Protein 1Q0U (pdb70)

Sequence (403 aa):
TQFTRFPFQPFIIEAIKTLRFYKPTEIQERIIPGALRGESVGQSQTGTGKTHAYLLPIEKIKPERAEVQAVITAPTRELATQIYHETLKITKFCPKDRIVARCLIGGTDKQKALEKLNVQPHIVIGTPGRINDFIREQALDVHTAHILVVDEADLLDGFITDVDQIAARPKDLQLVFSATIPEKLKPFLKKYENPTFVHVLAETQFTRFPFQPFIIEAIKTLRFYKPTEIQERIIPGALRGESVGQSQTGTGKTHAYLLPIEKIKPERAEVQAVITAPTRELATQIYHETLKITKFCPKDRIVARCLIGGTDKQKALEKLNVQPHIVIGTPGRINDFIREQALDVHTAHILVVDEADLLDGFITDVDQIAARPKDLQLVFSATIPEKLKPFLKKYENPTFVHV

Structure (mmCIF, N/CA/C/O backbone):
data_1Q0U
#
_entry.id   1Q0U
#
_cell.length_a   113.463
_cell.length_b   113.463
_cell.length_c   65.338
_cell.angle_alpha   90.00
_cell.angle_beta   90.00
_cell.angle_gamma   120.00
#
_symmetry.space_group_name_H-M   'P 64'
#
loop_
_entity.id
_entity.type
_entity.pdbx_description
1 polymer BstDEAD
2 water water
#
loop_
_atom_site.group_PDB
_atom_site.id
_atom_site.type_symbol
_atom_site.label_atom_id
_atom_site.label_alt_id
_atom_site.label_comp_id
_atom_site.label_asym_id
_atom_site.label_entity_id
_atom_site.label_seq_id
_atom_site.pdbx_PDB_ins_code
_atom_site.Cartn_x
_atom_site.Cartn_y
_atom_site.Cartn_z
_atom_site.occupancy
_atom_site.B_iso_or_equiv
_atom_site.auth_seq_id
_atom_site.auth_comp_id
_atom_site.auth_asym_id
_atom_site.auth_atom_id
_atom_site.pdbx_PDB_model_num
ATOM 1 N N . THR A 1 4 ? 80.639 -42.266 17.163 1.00 35.27 4 THR A N 1
ATOM 2 C CA . THR A 1 4 ? 80.813 -41.574 18.446 1.00 42.31 4 THR A CA 1
ATOM 3 C C . THR A 1 4 ? 81.149 -42.473 19.626 1.00 43.79 4 THR A C 1
ATOM 4 O O . THR A 1 4 ? 80.503 -43.492 19.796 1.00 56.53 4 THR A O 1
ATOM 8 N N . GLN A 1 5 ? 82.120 -42.090 20.470 1.00 37.42 5 GLN A N 1
ATOM 9 C CA . GLN A 1 5 ? 82.476 -42.897 21.638 1.00 39.94 5 GLN A CA 1
ATOM 10 C C . GLN A 1 5 ? 81.751 -42.512 22.940 1.00 39.10 5 GLN A C 1
ATOM 11 O O . GLN A 1 5 ? 81.903 -43.140 23.995 1.00 30.43 5 GLN A O 1
ATOM 17 N N . PHE A 1 6 ? 80.918 -41.475 22.867 1.00 31.81 6 PHE A N 1
ATOM 18 C CA . PHE A 1 6 ? 80.192 -41.072 24.054 1.00 24.39 6 PHE A CA 1
ATOM 19 C C . PHE A 1 6 ? 79.232 -42.127 24.523 1.00 26.98 6 PHE A C 1
ATOM 20 O O . PHE A 1 6 ? 78.611 -41.971 25.577 1.00 24.70 6 PHE A O 1
ATOM 28 N N . THR A 1 7 ? 79.125 -43.196 23.723 1.00 25.11 7 THR A N 1
ATOM 29 C CA . THR A 1 7 ? 78.267 -44.322 24.066 1.00 27.82 7 THR A CA 1
ATOM 30 C C . THR A 1 7 ? 78.752 -45.007 25.347 1.00 39.55 7 THR A C 1
ATOM 31 O O . THR A 1 7 ? 78.077 -45.818 26.007 1.00 32.77 7 THR A O 1
ATOM 35 N N . ARG A 1 8 ? 79.954 -44.611 25.736 1.00 35.14 8 ARG A N 1
ATOM 36 C CA . ARG A 1 8 ? 80.509 -45.149 26.945 1.00 36.24 8 ARG A CA 1
ATOM 37 C C . ARG A 1 8 ? 79.702 -44.647 28.124 1.00 41.33 8 ARG A C 1
ATOM 38 O O . ARG A 1 8 ? 79.723 -45.223 29.207 1.00 31.03 8 ARG A O 1
ATOM 46 N N . PHE A 1 9 ? 79.002 -43.542 27.899 1.00 29.44 9 PHE A N 1
ATOM 47 C CA . PHE A 1 9 ? 78.163 -42.968 28.921 1.00 18.93 9 PHE A CA 1
ATOM 48 C C . PHE A 1 9 ? 76.737 -43.362 28.607 1.00 21.54 9 PHE A C 1
ATOM 49 O O . PHE A 1 9 ? 76.338 -43.470 27.449 1.00 24.97 9 PHE A O 1
ATOM 57 N N . PRO A 1 10 ? 75.977 -43.630 29.636 1.00 20.49 10 PRO A N 1
ATOM 58 C CA . PRO A 1 10 ? 74.628 -44.077 29.445 1.00 20.82 10 PRO A CA 1
ATOM 59 C C . PRO A 1 10 ? 73.693 -42.925 29.267 1.00 31.33 10 PRO A C 1
ATOM 60 O O . PRO A 1 10 ? 72.831 -42.690 30.129 1.00 27.82 10 PRO A O 1
ATOM 64 N N . PHE A 1 11 ? 73.874 -42.233 28.151 1.00 21.98 11 PHE A N 1
ATOM 65 C CA . PHE A 1 11 ? 73.029 -41.096 27.845 1.00 24.02 11 PHE A CA 1
ATOM 66 C C . PHE A 1 11 ? 71.807 -41.511 27.035 1.00 26.09 11 PHE A C 1
ATOM 67 O O . PHE A 1 11 ? 71.884 -42.496 26.312 1.00 23.90 11 PHE A O 1
ATOM 75 N N . GLN A 1 12 ? 70.728 -40.714 27.115 1.00 19.49 12 GLN A N 1
ATOM 76 C CA . GLN A 1 12 ? 69.512 -40.910 26.323 1.00 19.71 12 GLN A CA 1
ATOM 77 C C . GLN A 1 12 ? 69.853 -40.669 24.889 1.00 20.72 12 GLN A C 1
ATOM 78 O O . GLN A 1 12 ? 70.799 -39.931 24.567 1.00 20.29 12 GLN A O 1
ATOM 84 N N . PRO A 1 13 ? 69.083 -41.327 24.030 1.00 21.78 13 PRO A N 1
ATOM 85 C CA . PRO A 1 13 ? 69.332 -41.234 22.626 1.00 22.66 13 PRO A CA 1
ATOM 86 C C . PRO A 1 13 ? 69.391 -39.810 22.101 1.00 22.44 13 PRO A C 1
ATOM 87 O O . PRO A 1 13 ? 70.239 -39.468 21.276 1.00 18.08 13 PRO A O 1
ATOM 91 N N . PHE A 1 14 ? 68.485 -38.976 22.561 1.00 11.07 14 PHE A N 1
ATOM 92 C CA . PHE A 1 14 ? 68.531 -37.633 22.029 1.00 13.90 14 PHE A CA 1
ATOM 93 C C . PHE A 1 14 ? 69.838 -36.925 22.306 1.00 17.31 14 PHE A C 1
ATOM 94 O O . PHE A 1 14 ? 70.316 -36.101 21.522 1.00 14.93 14 PHE A O 1
ATOM 102 N N . ILE A 1 15 ? 70.437 -37.258 23.429 1.00 16.07 15 ILE A N 1
ATOM 103 C CA . ILE A 1 15 ? 71.687 -36.650 23.823 1.00 11.12 15 ILE A CA 1
ATOM 104 C C . ILE A 1 15 ? 72.795 -37.185 22.949 1.00 20.38 15 ILE A C 1
ATOM 105 O O . ILE A 1 15 ? 73.694 -36.463 22.552 1.00 16.70 15 ILE A O 1
ATOM 110 N N . ILE A 1 16 ? 72.725 -38.465 22.645 1.00 13.99 16 ILE A N 1
ATOM 111 C CA . ILE A 1 16 ? 73.726 -39.042 21.792 1.00 14.29 16 ILE A CA 1
ATOM 112 C C . ILE A 1 16 ? 73.677 -38.357 20.441 1.00 15.78 16 ILE A C 1
ATOM 113 O O . ILE A 1 16 ? 74.697 -38.042 19.806 1.00 16.80 16 ILE A O 1
ATOM 118 N N . GLU A 1 17 ? 72.465 -38.096 19.991 1.00 17.86 17 GLU A N 1
ATOM 119 C CA . GLU A 1 17 ? 72.287 -37.423 18.719 1.00 17.24 17 GLU A CA 1
ATOM 120 C C . GLU A 1 17 ? 72.827 -35.981 18.692 1.00 17.52 17 GLU A C 1
ATOM 121 O O . GLU A 1 17 ? 73.400 -35.522 17.700 1.00 16.82 17 GLU A O 1
ATOM 127 N N . ALA A 1 18 ? 72.637 -35.264 19.802 1.00 12.78 18 ALA A N 1
ATOM 128 C CA . ALA A 1 18 ? 73.117 -33.895 19.974 1.00 11.81 18 ALA A CA 1
ATOM 129 C C . ALA A 1 18 ? 74.634 -33.946 19.893 1.00 18.99 18 ALA A C 1
ATOM 130 O O . ALA A 1 18 ? 75.287 -33.154 19.212 1.00 16.76 18 ALA A O 1
ATOM 132 N N . ILE A 1 19 ? 75.196 -34.919 20.594 1.00 14.42 19 ILE A N 1
ATOM 133 C CA . ILE A 1 19 ? 76.650 -35.115 20.625 1.00 14.19 19 ILE A CA 1
ATOM 134 C C . ILE A 1 19 ? 77.212 -35.326 19.230 1.00 17.09 19 ILE A C 1
ATOM 135 O O . ILE A 1 19 ? 78.206 -34.705 18.809 1.00 16.99 19 ILE A O 1
ATOM 140 N N . LYS A 1 20 ? 76.559 -36.220 18.498 1.00 16.68 20 LYS A N 1
ATOM 141 C CA . LYS A 1 20 ? 77.032 -36.443 17.141 1.00 12.52 20 LYS A CA 1
ATOM 142 C C . LYS A 1 20 ? 76.951 -35.138 16.374 1.00 24.01 20 LYS A C 1
ATOM 143 O O . LYS A 1 20 ? 77.846 -34.772 15.618 1.00 19.04 20 LYS A O 1
ATOM 149 N N . THR A 1 21 ? 75.846 -34.419 16.563 1.00 15.64 21 THR A N 1
ATOM 150 C CA . THR A 1 21 ? 75.700 -33.175 15.840 1.00 16.75 21 THR A CA 1
ATOM 151 C C . THR A 1 21 ? 76.733 -32.125 16.236 1.00 23.23 21 THR A C 1
ATOM 152 O O . THR A 1 21 ? 77.094 -31.268 15.418 1.00 13.73 21 THR A O 1
ATOM 156 N N . LEU A 1 22 ? 77.215 -32.212 17.472 1.00 15.87 22 LEU A N 1
ATOM 157 C CA . LEU A 1 22 ? 78.244 -31.286 17.913 1.00 17.50 22 LEU A CA 1
ATOM 158 C C . LEU A 1 22 ? 79.568 -31.683 17.288 1.00 17.66 22 LEU A C 1
ATOM 159 O O . LEU A 1 22 ? 80.585 -31.025 17.473 1.00 17.83 22 LEU A O 1
ATOM 164 N N . ARG A 1 23 ? 79.548 -32.783 16.580 1.00 19.98 23 ARG A N 1
ATOM 165 C CA . ARG A 1 23 ? 80.763 -33.291 15.893 1.00 21.13 23 ARG A CA 1
ATOM 166 C C . ARG A 1 23 ? 81.765 -33.818 16.890 1.00 20.69 23 ARG A C 1
ATOM 167 O O . ARG A 1 23 ? 82.959 -33.748 16.647 1.00 23.10 23 ARG A O 1
ATOM 175 N N . PHE A 1 24 ? 81.253 -34.330 18.003 1.00 16.30 24 PHE A N 1
ATOM 176 C CA . PHE A 1 24 ? 82.082 -34.885 19.067 1.00 20.42 24 PHE A CA 1
ATOM 177 C C . PHE A 1 24 ? 82.242 -36.389 18.883 1.00 23.32 24 PHE A C 1
ATOM 178 O O . PHE A 1 24 ? 81.301 -37.130 19.050 1.00 23.09 24 PHE A O 1
ATOM 186 N N . TYR A 1 25 ? 83.433 -36.851 18.564 1.00 25.19 25 TYR A N 1
ATOM 187 C CA . TYR A 1 25 ? 83.668 -38.281 18.368 1.00 22.06 25 TYR A CA 1
ATOM 188 C C . TYR A 1 25 ? 84.168 -39.007 19.629 1.00 27.75 25 TYR A C 1
ATOM 189 O O . TYR A 1 25 ? 83.724 -40.092 19.999 1.00 29.61 25 TYR A O 1
ATOM 198 N N . LYS A 1 26 ? 85.167 -38.433 20.278 1.00 29.65 26 LYS A N 1
ATOM 199 C CA . LYS A 1 26 ? 85.758 -39.056 21.446 1.00 30.66 26 LYS A CA 1
ATOM 200 C C . LYS A 1 26 ? 85.811 -38.073 22.581 1.00 31.32 26 LYS A C 1
ATOM 201 O O . LYS A 1 26 ? 86.316 -36.945 22.395 1.00 30.67 26 LYS A O 1
ATOM 207 N N . PRO A 1 27 ? 85.307 -38.514 23.742 1.00 21.14 27 PRO A N 1
ATOM 208 C CA . PRO A 1 27 ? 85.273 -37.702 24.940 1.00 23.21 27 PRO A CA 1
ATOM 209 C C . PRO A 1 27 ? 86.635 -37.163 25.364 1.00 35.89 27 PRO A C 1
ATOM 210 O O . PRO A 1 27 ? 87.661 -37.868 25.349 1.00 37.75 27 PRO A O 1
ATOM 214 N N . THR A 1 28 ? 86.675 -35.900 25.754 1.00 23.05 28 THR A N 1
ATOM 215 C CA . THR A 1 28 ? 87.962 -35.409 26.168 1.00 17.95 28 THR A CA 1
ATOM 216 C C . THR A 1 28 ? 88.263 -35.845 27.603 1.00 18.42 28 THR A C 1
ATOM 217 O O . THR A 1 28 ? 87.425 -36.430 28.320 1.00 21.54 28 THR A O 1
ATOM 221 N N . GLU A 1 29 ? 89.498 -35.555 28.028 1.00 26.23 29 GLU A N 1
ATOM 222 C CA . GLU A 1 29 ? 89.952 -35.915 29.373 1.00 20.94 29 GLU A CA 1
ATOM 223 C C . GLU A 1 29 ? 89.022 -35.377 30.428 1.00 27.59 29 GLU A C 1
ATOM 224 O O . GLU A 1 29 ? 88.558 -36.149 31.259 1.00 33.82 29 GLU A O 1
ATOM 230 N N . ILE A 1 30 ? 88.768 -34.047 30.409 1.00 25.78 30 ILE A N 1
ATOM 231 C CA . ILE A 1 30 ? 87.882 -33.445 31.388 1.00 24.74 30 ILE A CA 1
ATOM 232 C C . ILE A 1 30 ? 86.552 -34.167 31.305 1.00 22.95 30 ILE A C 1
ATOM 233 O O . ILE A 1 30 ? 85.946 -34.505 32.308 1.00 17.26 30 ILE A O 1
ATOM 238 N N . GLN A 1 31 ? 86.098 -34.431 30.077 1.00 26.76 31 GLN A N 1
ATOM 239 C CA . GLN A 1 31 ? 84.842 -35.128 29.965 1.00 20.92 31 GLN A CA 1
ATOM 240 C C . GLN A 1 31 ? 84.897 -36.490 30.639 1.00 30.42 31 GLN A C 1
ATOM 241 O O . GLN A 1 31 ? 84.095 -36.791 31.543 1.00 22.82 31 GLN A O 1
ATOM 247 N N . GLU A 1 32 ? 85.855 -37.289 30.171 1.00 30.26 32 GLU A N 1
ATOM 248 C CA . GLU A 1 32 ? 86.070 -38.646 30.664 1.00 34.82 32 GLU A CA 1
ATOM 249 C C . GLU A 1 32 ? 86.084 -38.768 32.175 1.00 31.22 32 GLU A C 1
ATOM 250 O O . GLU A 1 32 ? 85.559 -39.708 32.767 1.00 33.57 32 GLU A O 1
ATOM 256 N N . ARG A 1 33 ? 86.677 -37.795 32.817 1.00 22.19 33 ARG A N 1
ATOM 257 C CA . ARG A 1 33 ? 86.771 -37.859 34.240 1.00 22.70 33 ARG A CA 1
ATOM 258 C C . ARG A 1 33 ? 85.653 -37.235 34.984 1.00 33.71 33 ARG A C 1
ATOM 259 O O . ARG A 1 33 ? 85.565 -37.442 36.194 1.00 29.54 33 ARG A O 1
ATOM 267 N N . ILE A 1 34 ? 84.821 -36.466 34.296 1.00 26.21 34 ILE A N 1
ATOM 268 C CA . ILE A 1 34 ? 83.748 -35.814 35.020 1.00 21.11 34 ILE A CA 1
ATOM 269 C C . ILE A 1 34 ? 82.372 -36.437 34.858 1.00 14.55 34 ILE A C 1
ATOM 270 O O . ILE A 1 34 ? 81.570 -36.461 35.798 1.00 19.09 34 ILE A O 1
ATOM 275 N N . ILE A 1 35 ? 82.092 -36.882 33.666 1.00 21.24 35 ILE A N 1
ATOM 276 C CA . ILE A 1 35 ? 80.779 -37.391 33.333 1.00 22.42 35 ILE A CA 1
ATOM 277 C C . ILE A 1 35 ? 80.199 -38.499 34.209 1.00 36.14 35 ILE A C 1
ATOM 278 O O . ILE A 1 35 ? 79.072 -38.414 34.726 1.00 36.15 35 ILE A O 1
ATOM 283 N N . PRO A 1 36 ? 80.958 -39.571 34.376 1.00 31.61 36 PRO A N 1
ATOM 284 C CA . PRO A 1 36 ? 80.471 -40.673 35.191 1.00 30.91 36 PRO A CA 1
ATOM 285 C C . PRO A 1 36 ? 80.152 -40.248 36.622 1.00 32.01 36 PRO A C 1
ATOM 286 O O . PRO A 1 36 ? 79.115 -40.583 37.225 1.00 30.46 36 PRO A O 1
ATOM 290 N N . GLY A 1 37 ? 81.056 -39.455 37.157 1.00 23.83 37 GLY A N 1
ATOM 291 C CA . GLY A 1 37 ? 80.876 -38.966 38.487 1.00 23.90 37 GLY A CA 1
ATOM 292 C C . GLY A 1 37 ? 79.659 -38.103 38.556 1.00 24.71 37 GLY A C 1
ATOM 293 O O . GLY A 1 37 ? 78.837 -38.277 39.444 1.00 23.86 37 GLY A O 1
ATOM 294 N N . ALA A 1 38 ? 79.567 -37.150 37.623 1.00 23.76 38 ALA A N 1
ATOM 295 C CA . ALA A 1 38 ? 78.430 -36.235 37.618 1.00 21.96 38 ALA A CA 1
ATOM 296 C C . ALA A 1 38 ? 77.113 -37.000 37.592 1.00 17.17 38 ALA A C 1
ATOM 297 O O . ALA A 1 38 ? 76.163 -36.675 38.313 1.00 21.12 38 ALA A O 1
ATOM 299 N N . LEU A 1 39 ? 77.074 -38.031 36.725 1.00 26.21 39 LEU A N 1
ATOM 300 C CA . LEU A 1 39 ? 75.890 -38.874 36.586 1.00 25.23 39 LEU A CA 1
ATOM 301 C C . LEU A 1 39 ? 75.504 -39.560 37.899 1.00 31.93 39 LEU A C 1
ATOM 302 O O . LEU A 1 39 ? 74.329 -39.764 38.177 1.00 36.35 39 LEU A O 1
ATOM 307 N N . ARG A 1 40 ? 76.507 -39.893 38.714 1.00 36.19 40 ARG A N 1
ATOM 308 C CA . ARG A 1 40 ? 76.322 -40.510 40.018 1.00 35.02 40 ARG A CA 1
ATOM 309 C C . ARG A 1 40 ? 75.831 -39.498 41.025 1.00 42.00 40 ARG A C 1
ATOM 310 O O . ARG A 1 40 ? 75.429 -39.877 42.117 1.00 51.58 40 ARG A O 1
ATOM 318 N N . GLY A 1 41 ? 75.908 -38.204 40.711 1.00 27.69 41 GLY A N 1
ATOM 319 C CA . GLY A 1 41 ? 75.451 -37.201 41.677 1.00 21.61 41 GLY A CA 1
ATOM 320 C C . GLY A 1 41 ? 76.554 -36.659 42.608 1.00 23.62 41 GLY A C 1
ATOM 321 O O . GLY A 1 41 ? 76.285 -35.966 43.603 1.00 34.55 41 GLY A O 1
ATOM 322 N N . GLU A 1 42 ? 77.809 -36.928 42.271 1.00 27.28 42 GLU A N 1
ATOM 323 C CA . GLU A 1 42 ? 78.880 -36.419 43.111 1.00 27.22 42 GLU A CA 1
ATOM 324 C C . GLU A 1 42 ? 79.173 -34.976 42.853 1.00 28.59 42 GLU A C 1
ATOM 325 O O . GLU A 1 42 ? 79.108 -34.533 41.704 1.00 29.55 42 GLU A O 1
ATOM 331 N N . SER A 1 43 ? 79.545 -34.295 43.940 1.00 26.68 43 SER A N 1
ATOM 332 C CA . SER A 1 43 ? 79.973 -32.913 43.909 1.00 28.65 43 SER A CA 1
ATOM 333 C C . SER A 1 43 ? 81.398 -33.051 43.465 1.00 35.49 43 SER A C 1
ATOM 334 O O . SER A 1 43 ? 82.077 -34.004 43.873 1.00 24.61 43 SER A O 1
ATOM 345 N N . VAL A 1 45 ? 85.142 -30.959 41.755 1.00 25.49 45 VAL A N 1
ATOM 346 C CA . VAL A 1 45 ? 85.883 -29.747 41.467 1.00 25.43 45 VAL A CA 1
ATOM 347 C C . VAL A 1 45 ? 86.809 -30.098 40.362 1.00 31.43 45 VAL A C 1
ATOM 348 O O . VAL A 1 45 ? 87.681 -30.943 40.569 1.00 36.97 45 VAL A O 1
ATOM 352 N N . GLY A 1 46 ? 86.609 -29.485 39.195 1.00 27.37 46 GLY A N 1
ATOM 353 C CA . GLY A 1 46 ? 87.453 -29.816 38.078 1.00 18.85 46 GLY A CA 1
ATOM 354 C C . GLY A 1 46 ? 88.414 -28.700 37.730 1.00 30.27 46 GLY A C 1
ATOM 355 O O . GLY A 1 46 ? 87.994 -27.583 37.453 1.00 25.70 46 GLY A O 1
ATOM 356 N N . GLN A 1 47 ? 89.712 -28.989 37.716 1.00 25.60 47 GLN A N 1
ATOM 357 C CA . GLN A 1 47 ? 90.658 -27.954 37.347 1.00 25.10 47 GLN A CA 1
ATOM 358 C C . GLN A 1 47 ? 90.940 -28.101 35.887 1.00 32.82 47 GLN A C 1
ATOM 359 O O . GLN A 1 47 ? 91.498 -29.113 35.468 1.00 31.80 47 GLN A O 1
ATOM 365 N N . SER A 1 48 ? 90.516 -27.102 35.124 1.00 36.16 48 SER A N 1
ATOM 366 C CA . SER A 1 48 ? 90.670 -27.159 33.677 1.00 37.30 48 SER A CA 1
ATOM 367 C C . SER A 1 48 ? 90.639 -25.804 33.005 1.00 41.83 48 SER A C 1
ATOM 368 O O . SER A 1 48 ? 90.046 -24.843 33.507 1.00 40.42 48 SER A O 1
ATOM 371 N N . GLN A 1 49 ? 91.237 -25.750 31.828 1.00 45.70 49 GLN A N 1
ATOM 372 C CA . GLN A 1 49 ? 91.196 -24.525 31.066 1.00 51.30 49 GLN A CA 1
ATOM 373 C C . GLN A 1 49 ? 89.773 -24.370 30.541 1.00 44.07 49 GLN A C 1
ATOM 374 O O . GLN A 1 49 ? 89.093 -25.384 30.351 1.00 36.13 49 GLN A O 1
ATOM 380 N N . THR A 1 50 ? 89.347 -23.129 30.293 1.00 34.80 50 THR A N 1
ATOM 381 C CA . THR A 1 50 ? 88.026 -22.855 29.753 1.00 35.61 50 THR A CA 1
ATOM 382 C C . THR A 1 50 ? 87.848 -23.621 28.433 1.00 50.94 50 THR A C 1
ATOM 383 O O . THR A 1 50 ? 88.848 -24.002 27.806 1.00 54.77 50 THR A O 1
ATOM 387 N N . GLY A 1 51 ? 86.605 -23.859 27.974 1.00 33.20 51 GLY A N 1
ATOM 388 C CA . GLY A 1 51 ? 86.482 -24.587 26.713 1.00 32.49 51 GLY A CA 1
ATOM 389 C C . GLY A 1 51 ? 85.190 -25.356 26.620 1.00 33.49 51 GLY A C 1
ATOM 390 O O . GLY A 1 51 ? 84.692 -25.914 27.599 1.00 40.03 51 GLY A O 1
ATOM 391 N N . THR A 1 52 ? 84.640 -25.417 25.433 1.00 22.39 52 THR A N 1
ATOM 392 C CA . THR A 1 52 ? 83.371 -26.118 25.296 1.00 24.71 52 THR A CA 1
ATOM 393 C C . THR A 1 52 ? 83.461 -27.584 25.693 1.00 29.48 52 THR A C 1
ATOM 394 O O . THR A 1 52 ? 82.471 -28.220 26.053 1.00 29.73 52 THR A O 1
ATOM 398 N N . GLY A 1 53 ? 84.664 -28.142 25.588 1.00 31.87 53 GLY A N 1
ATOM 399 C CA . GLY A 1 53 ? 84.865 -29.536 25.984 1.00 28.90 53 GLY A CA 1
ATOM 400 C C . GLY A 1 53 ? 84.544 -29.623 27.477 1.00 30.17 53 GLY A C 1
ATOM 401 O O . GLY A 1 53 ? 83.821 -30.503 27.946 1.00 28.83 53 GLY A O 1
ATOM 402 N N . LYS A 1 54 ? 85.078 -28.659 28.224 1.00 21.46 54 LYS A N 1
ATOM 403 C CA . LYS A 1 54 ? 84.801 -28.637 29.634 1.00 16.45 54 LYS A CA 1
ATOM 404 C C . LYS A 1 54 ? 83.319 -28.292 29.888 1.00 26.77 54 LYS A C 1
ATOM 405 O O . LYS A 1 54 ? 82.640 -28.840 30.782 1.00 20.31 54 LYS A O 1
ATOM 411 N N . THR A 1 55 ? 82.787 -27.363 29.072 1.00 19.48 55 THR A N 1
ATOM 412 C CA . THR A 1 55 ? 81.398 -26.966 29.243 1.00 12.46 55 THR A CA 1
ATOM 413 C C . THR A 1 55 ? 80.504 -28.194 29.165 1.00 14.43 55 THR A C 1
ATOM 414 O O . THR A 1 55 ? 79.615 -28.428 29.973 1.00 15.29 55 THR A O 1
ATOM 418 N N . HIS A 1 56 ? 80.792 -28.990 28.160 1.00 17.53 56 HIS A N 1
ATOM 419 C CA . HIS A 1 56 ? 80.050 -30.209 27.926 1.00 23.96 56 HIS A CA 1
ATOM 420 C C . HIS A 1 56 ? 80.209 -31.256 29.011 1.00 18.45 56 HIS A C 1
ATOM 421 O O . HIS A 1 56 ? 79.366 -32.144 29.176 1.00 17.28 56 HIS A O 1
ATOM 428 N N . ALA A 1 57 ? 81.313 -31.148 29.735 1.00 15.74 57 ALA A N 1
ATOM 429 C CA . ALA A 1 57 ? 81.569 -32.098 30.817 1.00 18.11 57 ALA A CA 1
ATOM 430 C C . ALA A 1 57 ? 80.466 -31.931 31.837 1.00 30.06 57 ALA A C 1
ATOM 431 O O . ALA A 1 57 ? 80.049 -32.890 32.505 1.00 28.11 57 ALA A O 1
ATOM 433 N N . TYR A 1 58 ? 79.975 -30.703 31.947 1.00 16.24 58 TYR A N 1
ATOM 434 C CA . TYR A 1 58 ? 78.900 -30.573 32.872 1.00 17.88 58 TYR A CA 1
ATOM 435 C C . TYR A 1 58 ? 77.551 -30.543 32.205 1.00 19.00 58 TYR A C 1
ATOM 436 O O . TYR A 1 58 ? 76.603 -31.076 32.768 1.00 18.31 58 TYR A O 1
ATOM 445 N N . LEU A 1 59 ? 77.432 -29.918 31.017 1.00 10.92 59 LEU A N 1
ATOM 446 C CA . LEU A 1 59 ? 76.104 -29.874 30.429 1.00 11.20 59 LEU A CA 1
ATOM 447 C C . LEU A 1 59 ? 75.476 -31.205 30.072 1.00 15.93 59 LEU A C 1
ATOM 448 O O . LEU A 1 59 ? 74.263 -31.413 30.241 1.00 14.82 59 LEU A O 1
ATOM 453 N N . LEU A 1 60 ? 76.289 -32.104 29.516 1.00 15.00 60 LEU A N 1
ATOM 454 C CA . LEU A 1 60 ? 75.774 -33.381 29.059 1.00 12.02 60 LEU A CA 1
ATOM 455 C C . LEU A 1 60 ? 75.132 -34.221 30.141 1.00 24.64 60 LEU A C 1
ATOM 456 O O . LEU A 1 60 ? 74.017 -34.746 29.945 1.00 18.87 60 LEU A O 1
ATOM 461 N N . PRO A 1 61 ? 75.854 -34.363 31.264 1.00 24.18 61 PRO A N 1
ATOM 462 C CA . PRO A 1 61 ? 75.303 -35.123 32.364 1.00 18.98 61 PRO A CA 1
ATOM 463 C C . PRO A 1 61 ? 74.149 -34.357 32.964 1.00 25.88 61 PRO A C 1
ATOM 464 O O . PRO A 1 61 ? 73.207 -34.965 33.460 1.00 25.21 61 PRO A O 1
ATOM 468 N N . ILE A 1 62 ? 74.186 -33.020 32.923 1.00 21.98 62 ILE A N 1
ATOM 469 C CA . ILE A 1 62 ? 73.071 -32.277 33.513 1.00 22.31 62 ILE A CA 1
ATOM 470 C C . ILE A 1 62 ? 71.813 -32.499 32.671 1.00 29.26 62 ILE A C 1
ATOM 471 O O . ILE A 1 62 ? 70.702 -32.660 33.181 1.00 23.24 62 ILE A O 1
ATOM 484 N N . GLU A 1 64 ? 71.100 -35.061 30.921 1.00 17.18 64 GLU A N 1
ATOM 485 C CA . GLU A 1 64 ? 70.702 -36.452 31.161 1.00 19.22 64 GLU A CA 1
ATOM 486 C C . GLU A 1 64 ? 69.778 -36.593 32.352 1.00 25.31 64 GLU A C 1
ATOM 487 O O . GLU A 1 64 ? 68.953 -37.480 32.404 1.00 33.44 64 GLU A O 1
ATOM 493 N N . LYS A 1 65 ? 69.893 -35.713 33.316 1.00 24.02 65 LYS A N 1
ATOM 494 C CA . LYS A 1 65 ? 69.092 -35.841 34.507 1.00 28.33 65 LYS A CA 1
ATOM 495 C C . LYS A 1 65 ? 67.877 -34.938 34.616 1.00 34.46 65 LYS A C 1
ATOM 496 O O . LYS A 1 65 ? 67.080 -35.034 35.555 1.00 38.22 65 LYS A O 1
ATOM 502 N N . ILE A 1 66 ? 67.702 -34.022 33.696 1.00 23.99 66 ILE A N 1
ATOM 503 C CA . ILE A 1 66 ? 66.549 -33.163 33.856 1.00 19.64 66 ILE A CA 1
ATOM 504 C C . ILE A 1 66 ? 65.324 -34.041 33.794 1.00 27.00 66 ILE A C 1
ATOM 505 O O . ILE A 1 66 ? 65.377 -35.099 33.179 1.00 27.63 66 ILE A O 1
ATOM 510 N N . LYS A 1 67 ? 64.236 -33.590 34.402 1.00 22.19 67 LYS A N 1
ATOM 511 C CA . LYS A 1 67 ? 62.978 -34.310 34.380 1.00 22.02 67 LYS A CA 1
ATOM 512 C C . LYS A 1 67 ? 62.060 -33.381 33.681 1.00 27.04 67 LYS A C 1
ATOM 513 O O . LYS A 1 67 ? 61.512 -32.476 34.274 1.00 26.23 67 LYS A O 1
ATOM 519 N N . PRO A 1 68 ? 61.968 -33.559 32.371 1.00 23.59 68 PRO A N 1
ATOM 520 C CA . PRO A 1 68 ? 61.210 -32.648 31.579 1.00 23.61 68 PRO A CA 1
ATOM 521 C C . PRO A 1 68 ? 59.794 -32.363 32.038 1.00 28.48 68 PRO A C 1
ATOM 522 O O . PRO A 1 68 ? 59.345 -31.229 31.825 1.00 34.13 68 PRO A O 1
ATOM 526 N N . GLU A 1 69 ? 59.130 -33.376 32.618 1.00 28.57 69 GLU A N 1
ATOM 527 C CA . GLU A 1 69 ? 57.744 -33.281 33.092 1.00 34.67 69 GLU A CA 1
ATOM 528 C C . GLU A 1 69 ? 57.539 -32.140 34.060 1.00 43.76 69 GLU A C 1
ATOM 529 O O . GLU A 1 69 ? 56.568 -31.377 33.991 1.00 40.28 69 GLU A O 1
ATOM 535 N N . ARG A 1 70 ? 58.493 -32.081 34.982 1.00 37.98 70 ARG A N 1
ATOM 536 C CA . ARG A 1 70 ? 58.537 -31.102 36.053 1.00 29.79 70 ARG A CA 1
ATOM 537 C C . ARG A 1 70 ? 59.055 -29.752 35.602 1.00 31.47 70 ARG A C 1
ATOM 538 O O . ARG A 1 70 ? 60.254 -29.575 35.317 1.00 26.35 70 ARG A O 1
ATOM 546 N N . ALA A 1 71 ? 58.140 -28.805 35.570 1.00 30.52 71 ALA A N 1
ATOM 547 C CA . ALA A 1 71 ? 58.445 -27.440 35.169 1.00 40.16 71 ALA A CA 1
ATOM 548 C C . ALA A 1 71 ? 58.947 -26.593 36.338 1.00 34.17 71 ALA A C 1
ATOM 549 O O . ALA A 1 71 ? 58.323 -25.642 36.828 1.00 35.29 71 ALA A O 1
ATOM 551 N N . GLU A 1 72 ? 60.130 -26.973 36.766 1.00 26.33 72 GLU A N 1
ATOM 552 C CA . GLU A 1 72 ? 60.800 -26.315 37.868 1.00 25.51 72 GLU A CA 1
ATOM 553 C C . GLU A 1 72 ? 62.276 -26.234 37.573 1.00 18.68 72 GLU A C 1
ATOM 554 O O . GLU A 1 72 ? 62.759 -27.045 36.821 1.00 16.52 72 GLU A O 1
ATOM 560 N N . VAL A 1 73 ? 62.997 -25.310 38.193 1.00 17.43 73 VAL A N 1
ATOM 561 C CA . VAL A 1 73 ? 64.426 -25.218 37.966 1.00 15.29 73 VAL A CA 1
ATOM 562 C C . VAL A 1 73 ? 65.076 -26.425 38.518 1.00 18.33 73 VAL A C 1
ATOM 563 O O . VAL A 1 73 ? 64.902 -26.742 39.671 1.00 23.49 73 VAL A O 1
ATOM 567 N N . GLN A 1 74 ? 65.852 -27.116 37.707 1.00 13.59 74 GLN A N 1
ATOM 568 C CA . GLN A 1 74 ? 66.493 -28.307 38.209 1.00 11.16 74 GLN A CA 1
ATOM 569 C C . GLN A 1 74 ? 68.003 -28.165 38.249 1.00 18.60 74 GLN A C 1
ATOM 570 O O . GLN A 1 74 ? 68.663 -28.945 38.911 1.00 22.40 74 GLN A O 1
ATOM 576 N N . ALA A 1 75 ? 68.509 -27.189 37.485 1.00 15.24 75 ALA A N 1
ATOM 577 C CA . ALA A 1 75 ? 69.922 -26.868 37.372 1.00 21.77 75 ALA A CA 1
ATOM 578 C C . ALA A 1 75 ? 70.168 -25.348 37.225 1.00 25.40 75 ALA A C 1
ATOM 579 O O . ALA A 1 75 ? 69.489 -24.648 36.460 1.00 14.18 75 ALA A O 1
ATOM 581 N N . VAL A 1 76 ? 71.176 -24.855 37.990 1.00 21.31 76 VAL A N 1
ATOM 582 C CA . VAL A 1 76 ? 71.578 -23.453 38.025 1.00 16.21 76 VAL A CA 1
ATOM 583 C C . VAL A 1 76 ? 73.034 -23.434 37.698 1.00 21.54 76 VAL A C 1
ATOM 584 O O . VAL A 1 76 ? 73.806 -24.171 38.320 1.00 15.30 76 VAL A O 1
ATOM 588 N N . ILE A 1 77 ? 73.365 -22.665 36.665 1.00 14.07 77 ILE A N 1
ATOM 589 C CA . ILE A 1 77 ? 74.731 -22.589 36.182 1.00 12.53 77 ILE A CA 1
ATOM 590 C C . ILE A 1 77 ? 75.165 -21.138 36.219 1.00 18.20 77 ILE A C 1
ATOM 591 O O . ILE A 1 77 ? 74.483 -20.243 35.690 1.00 16.70 77 ILE A O 1
ATOM 596 N N . THR A 1 78 ? 76.292 -20.907 36.856 1.00 16.95 78 THR A N 1
ATOM 597 C CA . THR A 1 78 ? 76.807 -19.557 36.986 1.00 13.28 78 THR A CA 1
ATOM 598 C C . THR A 1 78 ? 78.177 -19.386 36.364 1.00 15.07 78 THR A C 1
ATOM 599 O O . THR A 1 78 ? 79.045 -20.266 36.420 1.00 17.79 78 THR A O 1
ATOM 603 N N . ALA A 1 79 ? 78.380 -18.200 35.835 1.00 15.18 79 ALA A N 1
ATOM 604 C CA . ALA A 1 79 ? 79.638 -17.833 35.204 1.00 17.73 79 ALA A CA 1
ATOM 605 C C . ALA A 1 79 ? 79.904 -16.380 35.524 1.00 16.56 79 ALA A C 1
ATOM 606 O O . ALA A 1 79 ? 78.941 -15.664 35.802 1.00 23.22 79 ALA A O 1
ATOM 608 N N . PRO A 1 80 ? 81.173 -15.921 35.502 1.00 23.40 80 PRO A N 1
ATOM 609 C CA . PRO A 1 80 ? 81.501 -14.554 35.922 1.00 21.55 80 PRO A CA 1
ATOM 610 C C . PRO A 1 80 ? 81.129 -13.387 35.019 1.00 18.93 80 PRO A C 1
ATOM 611 O O . PRO A 1 80 ? 80.991 -12.249 35.474 1.00 18.84 80 PRO A O 1
ATOM 615 N N . THR A 1 81 ? 81.006 -13.667 33.724 1.00 21.86 81 THR A N 1
ATOM 616 C CA . THR A 1 81 ? 80.680 -12.616 32.784 1.00 22.33 81 THR A CA 1
ATOM 617 C C . THR A 1 81 ? 79.513 -12.997 31.917 1.00 22.49 81 THR A C 1
ATOM 618 O O . THR A 1 81 ? 79.185 -14.174 31.757 1.00 20.97 81 THR A O 1
ATOM 622 N N . ARG A 1 82 ? 78.929 -11.964 31.338 1.00 20.83 82 ARG A N 1
ATOM 623 C CA . ARG A 1 82 ? 77.801 -12.132 30.447 1.00 24.23 82 ARG A CA 1
ATOM 624 C C . ARG A 1 82 ? 78.198 -12.989 29.262 1.00 21.10 82 ARG A C 1
ATOM 625 O O . ARG A 1 82 ? 77.483 -13.883 28.828 1.00 19.64 82 ARG A O 1
ATOM 633 N N . GLU A 1 83 ? 79.370 -12.694 28.737 1.00 16.48 83 GLU A N 1
ATOM 634 C CA . GLU A 1 83 ? 79.838 -13.413 27.589 1.00 17.09 83 GLU A CA 1
ATOM 635 C C . GLU A 1 83 ? 80.029 -14.908 27.862 1.00 20.40 83 GLU A C 1
ATOM 636 O O . GLU A 1 83 ? 79.663 -15.766 27.026 1.00 16.64 83 GLU A O 1
ATOM 642 N N . LEU A 1 84 ? 80.604 -15.226 29.042 1.00 15.00 84 LEU A N 1
ATOM 643 C CA . LEU A 1 84 ? 80.818 -16.640 29.384 1.00 14.61 84 LEU A CA 1
ATOM 644 C C . LEU A 1 84 ? 79.497 -17.378 29.555 1.00 16.28 84 LEU A C 1
ATOM 645 O O . LEU A 1 84 ? 79.308 -18.538 29.166 1.00 15.80 84 LEU A O 1
ATOM 650 N N . ALA A 1 85 ? 78.566 -16.661 30.130 1.00 13.01 85 ALA A N 1
ATOM 651 C CA . ALA A 1 85 ? 77.258 -17.213 30.345 1.00 13.64 85 ALA A CA 1
ATOM 652 C C . ALA A 1 85 ? 76.566 -17.437 29.016 1.00 15.09 85 ALA A C 1
ATOM 653 O O . ALA A 1 85 ? 75.879 -18.428 28.818 1.00 16.08 85 ALA A O 1
ATOM 655 N N . THR A 1 86 ? 76.737 -16.508 28.098 1.00 17.72 86 THR A N 1
ATOM 656 C CA . THR A 1 86 ? 76.072 -16.612 26.819 1.00 11.15 86 THR A CA 1
ATOM 657 C C . THR A 1 86 ? 76.569 -17.798 26.099 1.00 14.22 86 THR A C 1
ATOM 658 O O . THR A 1 86 ? 75.820 -18.504 25.422 1.00 15.16 86 THR A O 1
ATOM 662 N N . GLN A 1 87 ? 77.848 -18.016 26.230 1.00 11.58 87 GLN A N 1
ATOM 663 C CA . GLN A 1 87 ? 78.367 -19.177 25.497 1.00 17.54 87 GLN A CA 1
ATOM 664 C C . GLN A 1 87 ? 77.867 -20.519 26.041 1.00 16.34 87 GLN A C 1
ATOM 665 O O . GLN A 1 87 ? 77.533 -21.466 25.322 1.00 10.51 87 GLN A O 1
ATOM 671 N N . ILE A 1 88 ? 77.732 -20.597 27.343 1.00 10.40 88 ILE A N 1
ATOM 672 C CA . ILE A 1 88 ? 77.198 -21.830 27.874 1.00 11.26 88 ILE A CA 1
ATOM 673 C C . ILE A 1 88 ? 75.772 -22.036 27.388 1.00 16.02 88 ILE A C 1
ATOM 674 O O . ILE A 1 88 ? 75.318 -23.137 27.119 1.00 19.06 88 ILE A O 1
ATOM 679 N N . TYR A 1 89 ? 75.025 -20.933 27.280 1.00 10.26 89 TYR A N 1
ATOM 680 C CA . TYR A 1 89 ? 73.633 -21.014 26.831 1.00 7.47 89 TYR A CA 1
ATOM 681 C C . TYR A 1 89 ? 73.624 -21.496 25.391 1.00 9.17 89 TYR A C 1
ATOM 682 O O . TYR A 1 89 ? 72.805 -22.299 25.015 1.00 12.69 89 TYR A O 1
ATOM 691 N N . HIS A 1 90 ? 74.579 -21.040 24.610 1.00 10.69 90 HIS A N 1
ATOM 692 C CA . HIS A 1 90 ? 74.647 -21.516 23.208 1.00 13.31 90 HIS A CA 1
ATOM 693 C C . HIS A 1 90 ? 74.835 -23.034 23.184 1.00 16.01 90 HIS A C 1
ATOM 694 O O . HIS A 1 90 ? 74.149 -23.766 22.497 1.00 13.25 90 HIS A O 1
ATOM 701 N N . GLU A 1 91 ? 75.781 -23.513 23.969 1.00 16.42 91 GLU A N 1
ATOM 702 C CA . GLU A 1 91 ? 76.052 -24.936 24.027 1.00 15.24 91 GLU A CA 1
ATOM 703 C C . GLU A 1 91 ? 74.812 -25.696 24.480 1.00 16.12 91 GLU A C 1
ATOM 704 O O . GLU A 1 91 ? 74.490 -26.758 23.944 1.00 17.08 91 GLU A O 1
ATOM 710 N N . THR A 1 92 ? 74.087 -25.147 25.460 1.00 10.06 92 THR A N 1
ATOM 711 C CA . THR A 1 92 ? 72.865 -25.809 25.938 1.00 11.04 92 THR A CA 1
ATOM 712 C C . THR A 1 92 ? 71.784 -25.979 24.857 1.00 9.74 92 THR A C 1
ATOM 713 O O . THR A 1 92 ? 71.132 -27.017 24.692 1.00 13.31 92 THR A O 1
ATOM 717 N N . LEU A 1 93 ? 71.574 -24.933 24.069 1.00 7.85 93 LEU A N 1
ATOM 718 C CA . LEU A 1 93 ? 70.578 -24.978 23.035 1.00 9.83 93 LEU A CA 1
ATOM 719 C C . LEU A 1 93 ? 70.855 -26.000 21.968 1.00 11.15 93 LEU A C 1
ATOM 720 O O . LEU A 1 93 ? 69.941 -26.571 21.392 1.00 11.59 93 LEU A O 1
ATOM 725 N N . LYS A 1 94 ? 72.125 -26.250 21.686 1.00 15.33 94 LYS A N 1
ATOM 726 C CA . LYS A 1 94 ? 72.509 -27.265 20.701 1.00 12.27 94 LYS A CA 1
ATOM 727 C C . LYS A 1 94 ? 72.195 -28.656 21.239 1.00 13.70 94 LYS A C 1
ATOM 728 O O . LYS A 1 94 ? 72.116 -29.622 20.491 1.00 13.92 94 LYS A O 1
ATOM 734 N N . ILE A 1 95 ? 72.012 -28.776 22.537 1.00 10.88 95 ILE A N 1
ATOM 735 C CA . ILE A 1 95 ? 71.614 -30.055 23.054 1.00 9.90 95 ILE A CA 1
ATOM 736 C C . ILE A 1 95 ? 70.067 -30.087 23.114 1.00 14.97 95 ILE A C 1
ATOM 737 O O . ILE A 1 95 ? 69.381 -30.971 22.589 1.00 17.95 95 ILE A O 1
ATOM 742 N N . THR A 1 96 ? 69.462 -29.068 23.734 1.00 11.19 96 THR A N 1
ATOM 743 C CA . THR A 1 96 ? 67.997 -29.045 23.853 1.00 11.42 96 THR A CA 1
ATOM 744 C C . THR A 1 96 ? 67.215 -29.101 22.558 1.00 9.70 96 THR A C 1
ATOM 745 O O . THR A 1 96 ? 66.066 -29.518 22.556 1.00 15.18 96 THR A O 1
ATOM 749 N N . LYS A 1 97 ? 67.778 -28.632 21.460 1.00 12.67 97 LYS A N 1
ATOM 750 C CA . LYS A 1 97 ? 67.029 -28.655 20.208 1.00 13.35 97 LYS A CA 1
ATOM 751 C C . LYS A 1 97 ? 66.700 -30.064 19.810 1.00 18.46 97 LYS A C 1
ATOM 752 O O . LYS A 1 97 ? 65.845 -30.263 18.941 1.00 13.01 97 LYS A O 1
ATOM 758 N N . PHE A 1 98 ? 67.415 -31.022 20.429 1.00 13.11 98 PHE A N 1
ATOM 759 C CA . PHE A 1 98 ? 67.236 -32.432 20.134 1.00 12.89 98 PHE A CA 1
ATOM 760 C C . PHE A 1 98 ? 66.226 -33.111 21.059 1.00 20.54 98 PHE A C 1
ATOM 761 O O . PHE A 1 98 ? 65.905 -34.283 20.851 1.00 15.83 98 PHE A O 1
ATOM 769 N N . CYS A 1 99 ? 65.718 -32.421 22.073 1.00 15.56 99 CYS A N 1
ATOM 770 C CA . CYS A 1 99 ? 64.748 -33.094 22.946 1.00 18.87 99 CYS A CA 1
ATOM 771 C C . CYS A 1 99 ? 63.529 -33.560 22.185 1.00 17.10 99 CYS A C 1
ATOM 772 O O . CYS A 1 99 ? 63.072 -32.908 21.277 1.00 13.37 99 CYS A O 1
ATOM 775 N N . PRO A 1 100 ? 62.973 -34.685 22.585 1.00 16.31 100 PRO A N 1
ATOM 776 C CA . PRO A 1 100 ? 61.761 -35.140 21.951 1.00 13.36 100 PRO A CA 1
ATOM 777 C C . PRO A 1 100 ? 60.739 -34.057 22.236 1.00 22.47 100 PRO A C 1
ATOM 778 O O . PRO A 1 100 ? 60.763 -33.414 23.308 1.00 17.87 100 PRO A O 1
ATOM 782 N N . LYS A 1 101 ? 59.858 -33.850 21.260 1.00 20.58 101 LYS A N 1
ATOM 783 C CA . LYS A 1 101 ? 58.829 -32.827 21.362 1.00 21.00 101 LYS A CA 1
ATOM 784 C C . LYS A 1 101 ? 58.006 -32.806 22.646 1.00 25.51 101 LYS A C 1
ATOM 785 O O . LYS A 1 101 ? 57.658 -31.733 23.081 1.00 20.88 101 LYS A O 1
ATOM 791 N N . ASP A 1 102 ? 57.658 -33.957 23.240 1.00 15.85 102 ASP A N 1
ATOM 792 C CA . ASP A 1 102 ? 56.845 -33.917 24.466 1.00 15.39 102 ASP A CA 1
ATOM 793 C C . ASP A 1 102 ? 57.722 -33.927 25.669 1.00 18.86 102 ASP A C 1
ATOM 794 O O . ASP A 1 102 ? 57.256 -34.146 26.786 1.00 21.70 102 ASP A O 1
ATOM 799 N N . ARG A 1 103 ? 59.016 -33.758 25.453 1.00 14.77 103 ARG A N 1
ATOM 800 C CA . ARG A 1 103 ? 59.905 -33.784 26.611 1.00 16.03 103 ARG A CA 1
ATOM 801 C C . ARG A 1 103 ? 60.947 -32.671 26.495 1.00 16.96 103 ARG A C 1
ATOM 802 O O . ARG A 1 103 ? 62.127 -32.901 26.737 1.00 20.28 103 ARG A O 1
ATOM 818 N N . ILE A 1 105 ? 63.233 -29.457 27.133 1.00 21.46 105 ILE A N 1
ATOM 819 C CA . ILE A 1 105 ? 63.969 -28.901 28.251 1.00 12.34 105 ILE A CA 1
ATOM 820 C C . ILE A 1 105 ? 64.087 -27.438 27.924 1.00 13.42 105 ILE A C 1
ATOM 821 O O . ILE A 1 105 ? 64.442 -27.068 26.814 1.00 20.02 105 ILE A O 1
ATOM 826 N N . VAL A 1 106 ? 63.756 -26.605 28.877 1.00 12.09 106 VAL A N 1
ATOM 827 C CA . VAL A 1 106 ? 63.803 -25.201 28.601 1.00 12.36 106 VAL A CA 1
ATOM 828 C C . VAL A 1 106 ? 64.951 -24.590 29.367 1.00 17.84 106 VAL A C 1
ATOM 829 O O . VAL A 1 106 ? 65.109 -24.869 30.550 1.00 15.13 106 VAL A O 1
ATOM 833 N N . ALA A 1 107 ? 65.711 -23.738 28.697 1.00 15.20 107 ALA A N 1
ATOM 834 C CA . ALA A 1 107 ? 66.816 -23.045 29.333 1.00 14.39 107 ALA A CA 1
ATOM 835 C C . ALA A 1 107 ? 66.710 -21.527 29.104 1.00 24.47 107 ALA A C 1
ATOM 836 O O . ALA A 1 107 ? 66.362 -21.032 28.018 1.00 16.81 107 ALA A O 1
ATOM 838 N N . ARG A 1 108 ? 67.062 -20.760 30.146 1.00 17.16 108 ARG A N 1
ATOM 839 C CA . ARG A 1 108 ? 67.080 -19.312 30.040 1.00 15.91 108 ARG A CA 1
ATOM 840 C C . ARG A 1 108 ? 68.428 -18.805 30.535 1.00 15.28 108 ARG A C 1
ATOM 841 O O . ARG A 1 108 ? 69.022 -19.394 31.435 1.00 15.45 108 ARG A O 1
ATOM 849 N N . CYS A 1 109 ? 68.902 -17.737 29.905 1.00 21.49 109 CYS A N 1
ATOM 850 C CA . CYS A 1 109 ? 70.179 -17.101 30.225 1.00 15.80 109 CYS A CA 1
ATOM 851 C C . CYS A 1 109 ? 69.921 -15.718 30.800 1.00 19.43 109 CYS A C 1
ATOM 852 O O . CYS A 1 109 ? 69.406 -14.859 30.082 1.00 19.23 109 CYS A O 1
ATOM 855 N N . LEU A 1 110 ? 70.240 -15.518 32.095 1.00 15.68 110 LEU A N 1
ATOM 856 C CA . LEU A 1 110 ? 70.010 -14.236 32.783 1.00 16.80 110 LEU A CA 1
ATOM 857 C C . LEU A 1 110 ? 71.331 -13.500 32.978 1.00 17.23 110 LEU A C 1
ATOM 858 O O . LEU A 1 110 ? 72.155 -13.889 33.812 1.00 18.99 110 LEU A O 1
ATOM 863 N N . ILE A 1 111 ? 71.520 -12.451 32.198 1.00 16.71 111 ILE A N 1
ATOM 864 C CA . ILE A 1 111 ? 72.789 -11.741 32.286 1.00 17.28 111 ILE A CA 1
ATOM 865 C C . ILE A 1 111 ? 72.593 -10.244 32.387 1.00 17.11 111 ILE A C 1
ATOM 866 O O . ILE A 1 111 ? 73.546 -9.487 32.567 1.00 18.07 111 ILE A O 1
ATOM 871 N N . GLY A 1 112 ? 71.360 -9.782 32.265 1.00 17.93 112 GLY A N 1
ATOM 872 C CA . GLY A 1 112 ? 71.143 -8.347 32.363 1.00 24.23 112 GLY A CA 1
ATOM 873 C C . GLY A 1 112 ? 71.847 -7.504 31.291 1.00 33.21 112 GLY A C 1
ATOM 874 O O . GLY A 1 112 ? 71.938 -7.850 30.091 1.00 22.40 112 GLY A O 1
ATOM 875 N N . GLY A 1 113 ? 72.335 -6.338 31.694 1.00 17.66 113 GLY A N 1
ATOM 876 C CA . GLY A 1 113 ? 72.959 -5.529 30.654 1.00 18.83 113 GLY A CA 1
ATOM 877 C C . GLY A 1 113 ? 72.486 -4.118 30.856 1.00 32.06 113 GLY A C 1
ATOM 878 O O . GLY A 1 113 ? 72.459 -3.673 31.983 1.00 28.69 113 GLY A O 1
ATOM 879 N N . THR A 1 114 ? 72.092 -3.405 29.819 1.00 37.40 114 THR A N 1
ATOM 880 C CA . THR A 1 114 ? 71.623 -2.056 30.082 1.00 37.01 114 THR A CA 1
ATOM 881 C C . THR A 1 114 ? 70.300 -2.114 30.800 1.00 37.94 114 THR A C 1
ATOM 882 O O . THR A 1 114 ? 69.749 -3.198 31.000 1.00 30.38 114 THR A O 1
ATOM 886 N N . ASP A 1 115 ? 69.783 -0.968 31.232 1.00 35.86 115 ASP A N 1
ATOM 887 C CA . ASP A 1 115 ? 68.510 -1.064 31.921 1.00 29.12 115 ASP A CA 1
ATOM 888 C C . ASP A 1 115 ? 67.455 -1.438 30.898 1.00 21.99 115 ASP A C 1
ATOM 889 O O . ASP A 1 115 ? 66.522 -2.154 31.189 1.00 32.45 115 ASP A O 1
ATOM 894 N N . LYS A 1 116 ? 67.589 -0.958 29.686 1.00 20.96 116 LYS A N 1
ATOM 895 C CA . LYS A 1 116 ? 66.568 -1.341 28.723 1.00 26.07 116 LYS A CA 1
ATOM 896 C C . LYS A 1 116 ? 66.649 -2.843 28.444 1.00 37.82 116 LYS A C 1
ATOM 897 O O . LYS A 1 116 ? 65.681 -3.544 28.162 1.00 40.98 116 LYS A O 1
ATOM 903 N N . GLN A 1 117 ? 67.844 -3.366 28.553 1.00 27.73 117 GLN A N 1
ATOM 904 C CA . GLN A 1 117 ? 67.993 -4.766 28.289 1.00 27.51 117 GLN A CA 1
ATOM 905 C C . GLN A 1 117 ? 67.428 -5.576 29.424 1.00 29.79 117 GLN A C 1
ATOM 906 O O . GLN A 1 117 ? 66.787 -6.596 29.232 1.00 30.49 117 GLN A O 1
ATOM 912 N N . LYS A 1 118 ? 67.714 -5.110 30.617 1.00 23.70 118 LYS A N 1
ATOM 913 C CA . LYS A 1 118 ? 67.294 -5.783 31.827 1.00 25.69 118 LYS A CA 1
ATOM 914 C C . LYS A 1 118 ? 65.797 -5.915 31.913 1.00 28.59 118 LYS A C 1
ATOM 915 O O . LYS A 1 118 ? 65.250 -6.864 32.462 1.00 36.66 118 LYS A O 1
ATOM 921 N N . ALA A 1 119 ? 65.144 -4.918 31.388 1.00 20.59 119 ALA A N 1
ATOM 922 C CA . ALA A 1 119 ? 63.714 -4.851 31.492 1.00 26.04 119 ALA A CA 1
ATOM 923 C C . ALA A 1 119 ? 63.044 -5.750 30.502 1.00 35.31 119 ALA A C 1
ATOM 924 O O . ALA A 1 119 ? 61.838 -5.983 30.554 1.00 32.51 119 ALA A O 1
ATOM 926 N N . LEU A 1 120 ? 63.842 -6.220 29.567 1.00 26.00 120 LEU A N 1
ATOM 927 C CA . LEU A 1 120 ? 63.295 -7.124 28.577 1.00 20.48 120 LEU A CA 1
ATOM 928 C C . LEU A 1 120 ? 63.477 -8.573 29.047 1.00 20.39 120 LEU A C 1
ATOM 929 O O . LEU A 1 120 ? 62.892 -9.497 28.531 1.00 23.88 120 LEU A O 1
ATOM 934 N N . GLU A 1 121 ? 64.310 -8.774 30.052 1.00 19.61 121 GLU A N 1
ATOM 935 C CA . GLU A 1 121 ? 64.600 -10.091 30.578 1.00 20.34 121 GLU A CA 1
ATOM 936 C C . GLU A 1 121 ? 63.553 -10.430 31.583 1.00 31.46 121 GLU A C 1
ATOM 937 O O . GLU A 1 121 ? 63.524 -9.808 32.636 1.00 35.40 121 GLU A O 1
ATOM 943 N N . LYS A 1 122 ? 62.735 -11.417 31.275 1.00 30.00 122 LYS A N 1
ATOM 944 C CA . LYS A 1 122 ? 61.677 -11.817 32.169 1.00 33.29 122 LYS A CA 1
ATOM 945 C C . LYS A 1 122 ? 61.510 -13.316 32.153 1.00 32.15 122 LYS A C 1
ATOM 946 O O . LYS A 1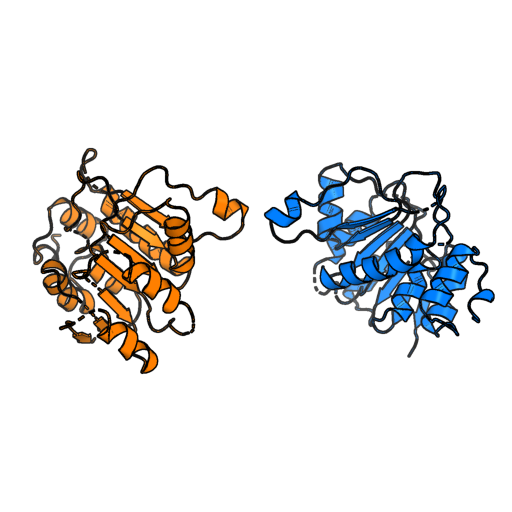 122 ? 61.883 -13.967 31.178 1.00 24.63 122 LYS A O 1
ATOM 952 N N . LEU A 1 123 ? 60.951 -13.833 33.242 1.00 24.81 123 LEU A N 1
ATOM 953 C CA . LEU A 1 123 ? 60.706 -15.249 33.325 1.00 31.00 123 LEU A CA 1
ATOM 954 C C . LEU A 1 123 ? 59.208 -15.563 33.303 1.00 42.36 123 LEU A C 1
ATOM 955 O O . LEU A 1 123 ? 58.481 -15.275 34.244 1.00 44.42 123 LEU A O 1
ATOM 960 N N . ASN A 1 124 ? 58.760 -16.171 32.216 1.00 44.01 124 ASN A N 1
ATOM 961 C CA . ASN A 1 124 ? 57.397 -16.595 32.079 1.00 45.12 124 ASN A CA 1
ATOM 962 C C . ASN A 1 124 ? 57.301 -17.804 32.982 1.00 53.42 124 ASN A C 1
ATOM 963 O O . ASN A 1 124 ? 56.690 -17.761 34.050 1.00 61.53 124 ASN A O 1
ATOM 968 N N . VAL A 1 125 ? 57.980 -18.867 32.568 1.00 49.03 125 VAL A N 1
ATOM 969 C CA . VAL A 1 125 ? 58.009 -20.094 33.350 1.00 49.14 125 VAL A CA 1
ATOM 970 C C . VAL A 1 125 ? 59.290 -20.234 34.122 1.00 43.99 125 VAL A C 1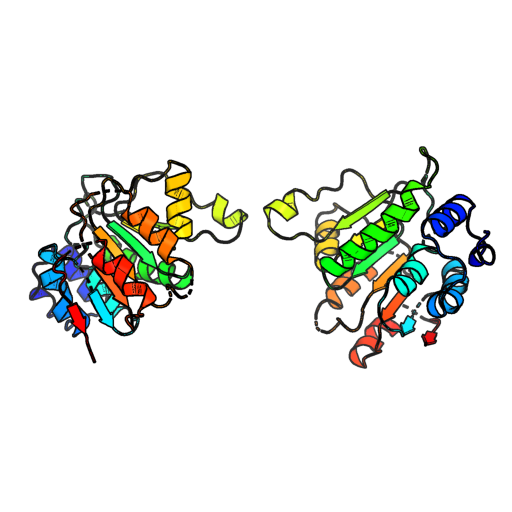
ATOM 971 O O . VAL A 1 125 ? 60.216 -19.462 33.899 1.00 41.93 125 VAL A O 1
ATOM 975 N N . GLN A 1 126 ? 59.314 -21.263 34.984 1.00 43.25 126 GLN A N 1
ATOM 976 C CA . GLN A 1 126 ? 60.494 -21.645 35.767 1.00 38.85 126 GLN A CA 1
ATOM 977 C C . GLN A 1 126 ? 61.260 -22.623 34.871 1.00 39.63 126 GLN A C 1
ATOM 978 O O . GLN A 1 126 ? 60.937 -23.804 34.823 1.00 42.07 126 GLN A O 1
ATOM 984 N N . PRO A 1 127 ? 62.247 -22.126 34.131 1.00 31.06 127 PRO A N 1
ATOM 985 C CA . PRO A 1 127 ? 63.038 -22.957 33.211 1.00 27.36 127 PRO A CA 1
ATOM 986 C C . PRO A 1 127 ? 63.687 -24.164 33.863 1.00 22.35 127 PRO A C 1
ATOM 987 O O . PRO A 1 127 ? 64.083 -24.157 35.031 1.00 30.61 127 PRO A O 1
ATOM 991 N N . HIS A 1 128 ? 63.841 -25.222 33.120 1.00 12.93 128 HIS A N 1
ATOM 992 C CA . HIS A 1 128 ? 64.494 -26.310 33.799 1.00 13.04 128 HIS A CA 1
ATOM 993 C C . HIS A 1 128 ? 65.947 -25.943 34.127 1.00 22.88 128 HIS A C 1
ATOM 994 O O . HIS A 1 128 ? 66.525 -26.427 35.083 1.00 20.59 128 HIS A O 1
ATOM 1001 N N . ILE A 1 129 ? 66.564 -25.132 33.282 1.00 17.07 129 ILE A N 1
ATOM 1002 C CA . ILE A 1 129 ? 67.940 -24.743 33.483 1.00 13.90 129 ILE A CA 1
ATOM 1003 C C . ILE A 1 129 ? 68.100 -23.274 33.454 1.00 12.41 129 ILE A C 1
ATOM 1004 O O . ILE A 1 129 ? 67.655 -22.627 32.536 1.00 18.49 129 ILE A O 1
ATOM 1009 N N . VAL A 1 130 ? 68.768 -22.776 34.466 1.00 14.95 130 VAL A N 1
ATOM 1010 C CA . VAL A 1 130 ? 68.986 -21.356 34.570 1.00 11.51 130 VAL A CA 1
ATOM 1011 C C . VAL A 1 130 ? 70.476 -21.103 34.468 1.00 14.11 130 VAL A C 1
ATOM 1012 O O . VAL A 1 130 ? 71.273 -21.700 35.215 1.00 14.83 130 VAL A O 1
ATOM 1016 N N . ILE A 1 131 ? 70.824 -20.248 33.488 1.00 12.95 131 ILE A N 1
ATOM 1017 C CA . ILE A 1 131 ? 72.220 -19.913 33.267 1.00 18.89 131 ILE A CA 1
ATOM 1018 C C . ILE A 1 131 ? 72.379 -18.412 33.459 1.00 16.83 131 ILE A C 1
ATOM 1019 O O . ILE A 1 131 ? 71.485 -17.640 33.089 1.00 17.83 131 ILE A O 1
ATOM 1024 N N . GLY A 1 132 ? 73.503 -17.959 33.999 1.00 13.01 132 GLY A N 1
ATOM 1025 C CA . GLY A 1 132 ? 73.605 -16.503 34.157 1.00 10.91 132 GLY A CA 1
ATOM 1026 C C . GLY A 1 132 ? 74.752 -16.075 35.064 1.00 18.15 132 GLY A C 1
ATOM 1027 O O . GLY A 1 132 ? 75.485 -16.891 35.594 1.00 18.54 132 GLY A O 1
ATOM 1028 N N . THR A 1 133 ? 74.938 -14.780 35.251 1.00 17.55 133 THR A N 1
ATOM 1029 C CA . THR A 1 133 ? 75.987 -14.366 36.154 1.00 13.73 133 THR A CA 1
ATOM 1030 C C . THR A 1 133 ? 75.328 -14.461 37.534 1.00 25.85 133 THR A C 1
ATOM 1031 O O . THR A 1 133 ? 74.100 -14.421 37.627 1.00 29.29 133 THR A O 1
ATOM 1035 N N . PRO A 1 134 ? 76.102 -14.595 38.607 1.00 29.57 134 PRO A N 1
ATOM 1036 C CA . PRO A 1 134 ? 75.505 -14.729 39.936 1.00 26.59 134 PRO A CA 1
ATOM 1037 C C . PRO A 1 134 ? 74.690 -13.557 40.409 1.00 22.04 134 PRO A C 1
ATOM 1038 O O . PRO A 1 134 ? 73.651 -13.722 41.040 1.00 27.70 134 PRO A O 1
ATOM 1042 N N . GLY A 1 135 ? 75.140 -12.349 40.140 1.00 25.79 135 GLY A N 1
ATOM 1043 C CA . GLY A 1 135 ? 74.345 -11.235 40.603 1.00 24.40 135 GLY A CA 1
ATOM 1044 C C . GLY A 1 135 ? 73.031 -11.147 39.814 1.00 28.78 135 GLY A C 1
ATOM 1045 O O . GLY A 1 135 ? 71.972 -10.720 40.273 1.00 27.18 135 GLY A O 1
ATOM 1046 N N . ARG A 1 136 ? 73.068 -11.534 38.557 1.00 17.57 136 ARG A N 1
ATOM 1047 C CA . ARG A 1 136 ? 71.833 -11.367 37.859 1.00 19.19 136 ARG A CA 1
ATOM 1048 C C . ARG A 1 136 ? 70.833 -12.381 38.351 1.00 16.43 136 ARG A C 1
ATOM 1049 O O . ARG A 1 136 ? 69.657 -12.081 38.497 1.00 21.56 136 ARG A O 1
ATOM 1057 N N . ILE A 1 137 ? 71.333 -13.595 38.564 1.00 13.80 137 ILE A N 1
ATOM 1058 C CA . ILE A 1 137 ? 70.492 -14.681 39.072 1.00 17.54 137 ILE A CA 1
ATOM 1059 C C . ILE A 1 137 ? 69.911 -14.260 40.439 1.00 32.64 137 ILE A C 1
ATOM 1060 O O . ILE A 1 137 ? 68.745 -14.522 40.756 1.00 24.22 137 ILE A O 1
ATOM 1065 N N . ASN A 1 138 ? 70.723 -13.550 41.243 1.00 25.40 138 ASN A N 1
ATOM 1066 C CA . ASN A 1 138 ? 70.305 -13.046 42.578 1.00 23.40 138 ASN A CA 1
ATOM 1067 C C . ASN A 1 138 ? 69.248 -11.994 42.441 1.00 25.23 138 ASN A C 1
ATOM 1068 O O . ASN A 1 138 ? 68.303 -11.842 43.228 1.00 29.25 138 ASN A O 1
ATOM 1073 N N . ASP A 1 139 ? 69.371 -11.247 41.373 1.00 20.23 139 ASP A N 1
ATOM 1074 C CA . ASP A 1 139 ? 68.343 -10.287 41.201 1.00 18.23 139 ASP A CA 1
ATOM 1075 C C . ASP A 1 139 ? 66.975 -10.980 41.070 1.00 33.47 139 ASP A C 1
ATOM 1076 O O . ASP A 1 139 ? 65.979 -10.484 41.601 1.00 27.83 139 ASP A O 1
ATOM 1081 N N . PHE A 1 140 ? 66.916 -12.109 40.327 1.00 27.98 140 PHE A N 1
ATOM 1082 C CA . PHE A 1 140 ? 65.643 -12.814 40.093 1.00 26.17 140 PHE A CA 1
ATOM 1083 C C . PHE A 1 140 ? 65.133 -13.471 41.351 1.00 18.88 140 PHE A C 1
ATOM 1084 O O . PHE A 1 140 ? 63.950 -13.5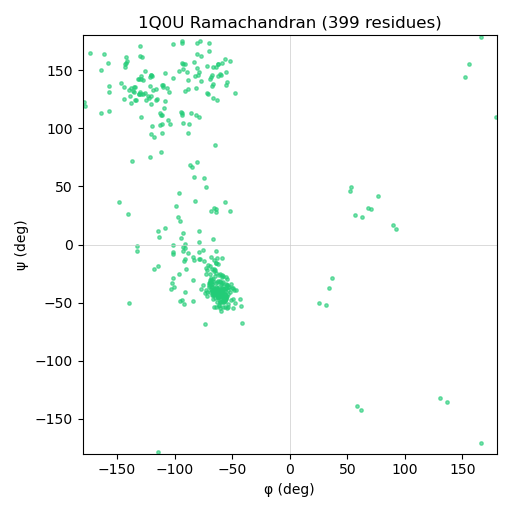64 41.631 1.00 22.76 140 PHE A O 1
ATOM 1092 N N . ILE A 1 141 ? 66.065 -13.967 42.117 1.00 21.39 141 ILE A N 1
ATOM 1093 C CA . ILE A 1 141 ? 65.647 -14.545 43.363 1.00 22.32 141 ILE A CA 1
ATOM 1094 C C . ILE A 1 141 ? 65.046 -13.406 44.184 1.00 31.15 141 ILE A C 1
ATOM 1095 O O . ILE A 1 141 ? 63.903 -13.419 44.642 1.00 27.27 141 ILE A O 1
ATOM 1100 N N . ARG A 1 142 ? 65.833 -12.357 44.330 1.00 29.63 142 ARG A N 1
ATOM 1101 C CA . ARG A 1 142 ? 65.398 -11.231 45.113 1.00 29.03 142 ARG A CA 1
ATOM 1102 C C . ARG A 1 142 ? 64.064 -10.698 44.725 1.00 28.98 142 ARG A C 1
ATOM 1103 O O . ARG A 1 142 ? 63.270 -10.324 45.585 1.00 24.45 142 ARG A O 1
ATOM 1111 N N . GLU A 1 143 ? 63.816 -10.625 43.437 1.00 20.08 143 GLU A N 1
ATOM 1112 C CA . GLU A 1 143 ? 62.537 -10.118 42.974 1.00 20.92 143 GLU A CA 1
ATOM 1113 C C . GLU A 1 143 ? 61.387 -11.141 43.057 1.00 25.64 143 GLU A C 1
ATOM 1114 O O . GLU A 1 143 ? 60.314 -10.896 42.482 1.00 27.48 143 GLU A O 1
ATOM 1120 N N . GLN A 1 144 ? 61.614 -12.272 43.751 1.00 21.62 144 GLN A N 1
ATOM 1121 C CA . GLN A 1 144 ? 60.639 -13.358 43.948 1.00 23.30 144 GLN A CA 1
ATOM 1122 C C . GLN A 1 144 ? 60.183 -14.057 42.648 1.00 30.60 144 GLN A C 1
ATOM 1123 O O . GLN A 1 144 ? 59.105 -14.657 42.545 1.00 28.41 144 GLN A O 1
ATOM 1129 N N . ALA A 1 145 ? 61.002 -13.981 41.616 1.00 21.28 145 ALA A N 1
ATOM 1130 C CA . ALA A 1 145 ? 60.611 -14.559 40.345 1.00 23.89 145 ALA A CA 1
ATOM 1131 C C . ALA A 1 145 ? 61.249 -15.877 40.070 1.00 31.80 145 ALA A C 1
ATOM 1132 O O . ALA A 1 145 ? 60.938 -16.538 39.092 1.00 34.10 145 ALA A O 1
ATOM 1134 N N . LEU A 1 146 ? 62.171 -16.244 40.913 1.00 25.53 146 LEU A N 1
ATOM 1135 C CA . LEU A 1 146 ? 62.820 -17.472 40.622 1.00 20.03 146 LEU A CA 1
ATOM 1136 C C . LEU A 1 146 ? 63.010 -18.277 41.859 1.00 20.91 146 LEU A C 1
ATOM 1137 O O . LEU A 1 146 ? 63.431 -17.760 42.894 1.00 21.84 146 LEU A O 1
ATOM 1142 N N . ASP A 1 147 ? 62.686 -19.556 41.723 1.00 23.23 147 ASP A N 1
ATOM 1143 C CA . ASP A 1 147 ? 62.802 -20.489 42.835 1.00 26.07 147 ASP A CA 1
ATOM 1144 C C . ASP A 1 147 ? 63.895 -21.511 42.565 1.00 28.97 147 ASP A C 1
ATOM 1145 O O . ASP A 1 147 ? 63.702 -22.461 41.820 1.00 25.64 147 ASP A O 1
ATOM 1150 N N . VAL A 1 148 ? 65.057 -21.353 43.172 1.00 17.78 148 VAL A N 1
ATOM 1151 C CA . VAL A 1 148 ? 66.117 -22.318 42.927 1.00 14.51 148 VAL A CA 1
ATOM 1152 C C . VAL A 1 148 ? 66.047 -23.415 43.917 1.00 14.56 148 VAL A C 1
ATOM 1153 O O . VAL A 1 148 ? 66.868 -24.348 43.891 1.00 19.60 148 VAL A O 1
ATOM 1157 N N . HIS A 1 149 ? 65.044 -23.320 44.809 1.00 17.13 149 HIS A N 1
ATOM 1158 C CA . HIS A 1 149 ? 64.911 -24.346 45.829 1.00 21.46 149 HIS A CA 1
ATOM 1159 C C . HIS A 1 149 ? 64.582 -25.722 45.299 1.00 19.35 149 HIS A C 1
ATOM 1160 O O . HIS A 1 149 ? 64.849 -26.715 45.950 1.00 21.31 149 HIS A O 1
ATOM 1167 N N . THR A 1 150 ? 64.014 -25.769 44.093 1.00 21.53 150 THR A N 1
ATOM 1168 C CA . THR A 1 150 ? 63.637 -27.014 43.416 1.00 13.00 150 THR A CA 1
ATOM 1169 C C . THR A 1 150 ? 64.814 -27.644 42.684 1.00 26.55 150 THR A C 1
ATOM 1170 O O . THR A 1 150 ? 64.738 -28.772 42.219 1.00 26.87 150 THR A O 1
ATOM 1174 N N . ALA A 1 151 ? 65.906 -26.881 42.524 1.00 22.31 151 ALA A N 1
ATOM 1175 C CA . ALA A 1 151 ? 67.079 -27.355 41.789 1.00 23.06 151 ALA A CA 1
ATOM 1176 C C . ALA A 1 151 ? 68.096 -28.027 42.668 1.00 30.44 151 ALA A C 1
ATOM 1177 O O . ALA A 1 151 ? 68.463 -27.493 43.713 1.00 32.08 151 ALA A O 1
ATOM 1179 N N . HIS A 1 152 ? 68.554 -29.199 42.246 1.00 31.87 152 HIS A N 1
ATOM 1180 C CA . HIS A 1 152 ? 69.550 -29.903 43.028 1.00 34.60 152 HIS A CA 1
ATOM 1181 C C . HIS A 1 152 ? 70.921 -29.924 42.407 1.00 33.78 152 HIS A C 1
ATOM 1182 O O . HIS A 1 152 ? 71.750 -30.691 42.872 1.00 29.05 152 HIS A O 1
ATOM 1189 N N . ILE A 1 153 ? 71.155 -29.087 41.391 1.00 21.77 153 ILE A N 1
ATOM 1190 C CA . ILE A 1 153 ? 72.467 -29.028 40.737 1.00 19.90 153 ILE A CA 1
ATOM 1191 C C . ILE A 1 153 ? 72.925 -27.604 40.653 1.00 17.66 153 ILE A C 1
ATOM 1192 O O . ILE A 1 153 ? 72.153 -26.756 40.215 1.00 17.79 153 ILE A O 1
ATOM 1197 N N . LEU A 1 154 ? 74.170 -27.351 41.059 1.00 13.04 154 LEU A N 1
ATOM 1198 C CA . LEU A 1 154 ? 74.710 -26.009 40.978 1.00 11.47 154 LEU A CA 1
ATOM 1199 C C . LEU A 1 154 ? 76.046 -26.121 40.329 1.00 19.65 154 LEU A C 1
ATOM 1200 O O . LEU A 1 154 ? 76.856 -26.952 40.740 1.00 20.58 154 LEU A O 1
ATOM 1205 N N . VAL A 1 155 ? 76.251 -25.303 39.302 1.00 14.95 155 VAL A N 1
ATOM 1206 C CA . VAL A 1 155 ? 77.537 -25.300 38.622 1.00 13.08 155 VAL A CA 1
ATOM 1207 C C . VAL A 1 155 ? 78.145 -23.936 38.820 1.00 16.69 155 VAL A C 1
ATOM 1208 O O . VAL A 1 155 ? 77.430 -22.959 38.627 1.00 15.85 155 VAL A O 1
ATOM 1212 N N . VAL A 1 156 ? 79.439 -23.879 39.189 1.00 14.53 156 VAL A N 1
ATOM 1213 C CA . VAL A 1 156 ? 80.159 -22.604 39.371 1.00 16.61 156 VAL A CA 1
ATOM 1214 C C . VAL A 1 156 ? 81.299 -22.678 38.362 1.00 24.19 156 VAL A C 1
ATOM 1215 O O . VAL A 1 156 ? 82.252 -23.428 38.575 1.00 25.56 156 VAL A O 1
ATOM 1219 N N . ASP A 1 157 ? 81.161 -21.991 37.216 1.00 19.21 157 ASP A N 1
ATOM 1220 C CA . ASP A 1 157 ? 82.165 -22.113 36.187 1.00 18.53 157 ASP A CA 1
ATOM 1221 C C . ASP A 1 157 ? 83.169 -21.000 36.260 1.00 21.14 157 ASP A C 1
ATOM 1222 O O . ASP A 1 157 ? 82.796 -19.922 36.666 1.00 21.31 157 ASP A O 1
ATOM 1227 N N . GLU A 1 158 ? 84.418 -21.265 35.852 1.00 25.73 158 GLU A N 1
ATOM 1228 C CA . GLU A 1 158 ? 85.454 -20.224 35.908 1.00 24.19 158 GLU A CA 1
ATOM 1229 C C . GLU A 1 158 ? 85.491 -19.627 37.300 1.00 26.38 158 GLU A C 1
ATOM 1230 O O . GLU A 1 158 ? 85.477 -18.396 37.430 1.00 25.03 158 GLU A O 1
ATOM 1236 N N . ALA A 1 159 ? 85.473 -20.511 38.289 1.00 22.88 159 ALA A N 1
ATOM 1237 C CA . ALA A 1 159 ? 85.433 -20.140 39.700 1.00 30.62 159 ALA A CA 1
ATOM 1238 C C . ALA A 1 159 ? 86.476 -19.086 40.155 1.00 39.14 159 ALA A C 1
ATOM 1239 O O . ALA A 1 159 ? 86.151 -18.116 40.867 1.00 31.20 159 ALA A O 1
ATOM 1241 N N . ASP A 1 160 ? 87.742 -19.284 39.750 1.00 31.21 160 ASP A N 1
ATOM 1242 C CA . ASP A 1 160 ? 88.817 -18.361 40.112 1.00 29.99 160 ASP A CA 1
ATOM 1243 C C . ASP A 1 160 ? 88.540 -16.931 39.668 1.00 26.62 160 ASP A C 1
ATOM 1244 O O . ASP A 1 160 ? 88.649 -15.978 40.438 1.00 26.88 160 ASP A O 1
ATOM 1249 N N . LEU A 1 161 ? 88.123 -16.780 38.416 1.00 27.61 161 LEU A N 1
ATOM 1250 C CA . LEU A 1 161 ? 87.796 -15.476 37.906 1.00 24.66 161 LEU A CA 1
ATOM 1251 C C . LEU A 1 161 ? 86.599 -14.860 38.645 1.00 30.40 161 LEU A C 1
ATOM 1252 O O . LEU A 1 161 ? 86.462 -13.651 38.897 1.00 24.34 161 LEU A O 1
ATOM 1265 N N . LEU A 1 163 ? 85.748 -15.321 41.704 1.00 22.85 163 LEU A N 1
ATOM 1266 C CA . LEU A 1 163 ? 86.289 -14.852 42.962 1.00 32.22 163 LEU A CA 1
ATOM 1267 C C . LEU A 1 163 ? 86.889 -13.482 42.747 1.00 41.90 163 LEU A C 1
ATOM 1268 O O . LEU A 1 163 ? 86.566 -12.509 43.422 1.00 38.55 163 LEU A O 1
ATOM 1273 N N . ASP A 1 164 ? 87.741 -13.418 41.743 1.00 40.41 164 ASP A N 1
ATOM 1274 C CA . ASP A 1 164 ? 88.404 -12.176 41.401 1.00 38.20 164 ASP A CA 1
ATOM 1275 C C . ASP A 1 164 ? 87.481 -11.010 41.107 1.00 41.61 164 ASP A C 1
ATOM 1276 O O . ASP A 1 164 ? 87.827 -9.864 41.377 1.00 46.14 164 ASP A O 1
ATOM 1289 N N . GLY A 1 166 ? 84.782 -10.370 42.513 1.00 30.98 166 GLY A N 1
ATOM 1290 C CA . GLY A 1 166 ? 83.981 -10.118 43.713 1.00 29.82 166 GLY A CA 1
ATOM 1291 C C . GLY A 1 166 ? 82.576 -10.739 43.711 1.00 45.37 166 GLY A C 1
ATOM 1292 O O . GLY A 1 166 ? 81.659 -10.255 44.386 1.00 43.79 166 GLY A O 1
ATOM 1293 N N . PHE A 1 167 ? 82.398 -11.833 42.966 1.00 46.34 167 PHE A N 1
ATOM 1294 C CA . PHE A 1 167 ? 81.099 -12.485 42.878 1.00 42.82 167 PHE A CA 1
ATOM 1295 C C . PHE A 1 167 ? 80.916 -13.725 43.711 1.00 31.00 167 PHE A C 1
ATOM 1296 O O . PHE A 1 167 ? 79.849 -14.315 43.697 1.00 25.04 167 PHE A O 1
ATOM 1304 N N . ILE A 1 168 ? 81.930 -14.132 44.437 1.00 28.93 168 ILE A N 1
ATOM 1305 C CA . ILE A 1 168 ? 81.684 -15.312 45.216 1.00 25.52 168 ILE A CA 1
ATOM 1306 C C . ILE A 1 168 ? 80.617 -15.140 46.283 1.00 29.31 168 ILE A C 1
ATOM 1307 O O . ILE A 1 168 ? 79.965 -16.099 46.668 1.00 23.80 168 ILE A O 1
ATOM 1312 N N . THR A 1 169 ? 80.375 -13.919 46.737 1.00 37.04 169 THR A N 1
ATOM 1313 C CA . THR A 1 169 ? 79.327 -13.738 47.738 1.00 41.57 169 THR A CA 1
ATOM 1314 C C . THR A 1 169 ? 77.922 -13.977 47.162 1.00 41.26 169 THR A C 1
ATOM 1315 O O . THR A 1 169 ? 76.996 -14.453 47.827 1.00 41.02 169 THR A O 1
ATOM 1319 N N . ASP A 1 170 ? 77.778 -13.629 45.888 1.00 37.95 170 ASP A N 1
ATOM 1320 C CA . ASP A 1 170 ? 76.542 -13.774 45.130 1.00 29.48 170 ASP A CA 1
ATOM 1321 C C . ASP A 1 170 ? 76.234 -15.252 44.936 1.00 25.20 170 ASP A C 1
ATOM 1322 O O . ASP A 1 170 ? 75.124 -15.774 45.112 1.00 28.94 170 ASP A O 1
ATOM 1327 N N . VAL A 1 171 ? 77.281 -15.977 44.608 1.00 21.18 171 VAL A N 1
ATOM 1328 C CA . VAL A 1 171 ? 77.153 -17.411 44.412 1.00 28.52 171 VAL A CA 1
ATOM 1329 C C . VAL A 1 171 ? 76.804 -18.174 45.656 1.00 40.31 171 VAL A C 1
ATOM 1330 O O . VAL A 1 171 ? 76.046 -19.136 45.608 1.00 35.19 171 VAL A O 1
ATOM 1334 N N . ASP A 1 172 ? 77.429 -17.765 46.745 1.00 33.21 172 ASP A N 1
ATOM 1335 C CA . ASP A 1 172 ? 77.207 -18.388 48.028 1.00 33.39 172 ASP A CA 1
ATOM 1336 C C . ASP A 1 172 ? 75.716 -18.259 48.364 1.00 20.42 172 ASP A C 1
ATOM 1337 O O . ASP A 1 172 ? 75.046 -19.223 48.756 1.00 23.41 172 ASP A O 1
ATOM 1342 N N . GLN A 1 173 ? 75.227 -17.031 48.179 1.00 17.57 173 GLN A N 1
ATOM 1343 C CA . GLN A 1 173 ? 73.860 -16.698 48.424 1.00 19.76 173 GLN A CA 1
ATOM 1344 C C . GLN A 1 173 ? 72.934 -17.634 47.673 1.00 41.87 173 GLN A C 1
ATOM 1345 O O . GLN A 1 173 ? 71.996 -18.239 48.214 1.00 41.32 173 GLN A O 1
ATOM 1351 N N . ILE A 1 174 ? 73.210 -17.759 46.391 1.00 28.46 174 ILE A N 1
ATOM 1352 C CA . ILE A 1 174 ? 72.400 -18.627 45.584 1.00 15.51 174 ILE A CA 1
ATOM 1353 C C . ILE A 1 174 ? 72.515 -20.027 46.127 1.00 21.04 174 ILE A C 1
ATOM 1354 O O . ILE A 1 174 ? 71.511 -20.698 46.351 1.00 28.26 174 ILE A O 1
ATOM 1359 N N . ALA A 1 175 ? 73.729 -20.544 46.303 1.00 17.71 175 ALA A N 1
ATOM 1360 C CA . ALA A 1 175 ? 73.815 -21.918 46.756 1.00 19.39 175 ALA A CA 1
ATOM 1361 C C . ALA A 1 175 ? 73.101 -22.094 48.094 1.00 30.16 175 ALA A C 1
ATOM 1362 O O . ALA A 1 175 ? 72.596 -23.176 48.428 1.00 24.68 175 ALA A O 1
ATOM 1364 N N . ALA A 1 176 ? 73.076 -20.994 48.833 1.00 26.48 176 ALA A N 1
ATOM 1365 C CA . ALA A 1 176 ? 72.479 -20.950 50.163 1.00 36.97 176 ALA A CA 1
A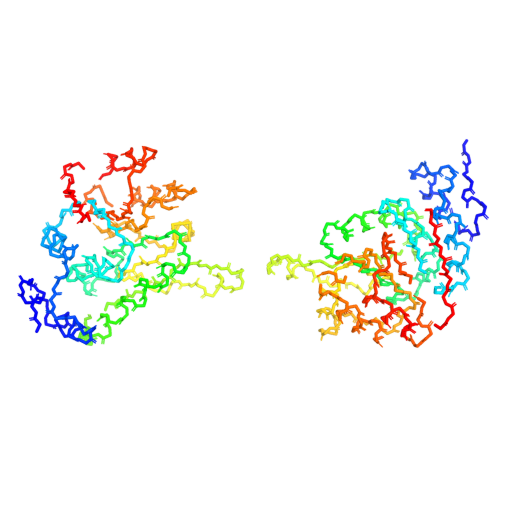TOM 1366 C C . ALA A 1 176 ? 71.036 -21.394 50.147 1.00 39.75 176 ALA A C 1
ATOM 1367 O O . ALA A 1 176 ? 70.599 -22.211 50.969 1.00 37.69 176 ALA A O 1
ATOM 1369 N N . ARG A 1 177 ? 70.318 -20.799 49.189 1.00 38.38 177 ARG A N 1
ATOM 1370 C CA . ARG A 1 177 ? 68.902 -21.023 48.938 1.00 33.48 177 ARG A CA 1
ATOM 1371 C C . ARG A 1 177 ? 68.530 -22.382 48.304 1.00 36.66 177 ARG A C 1
ATOM 1372 O O . ARG A 1 177 ? 67.356 -22.706 48.116 1.00 30.36 177 ARG A O 1
ATOM 1388 N N . PRO A 1 179 ? 68.674 -26.772 48.027 1.00 35.26 179 PRO A N 1
ATOM 1389 C CA . PRO A 1 179 ? 68.661 -27.879 48.974 1.00 27.40 179 PRO A CA 1
ATOM 1390 C C . PRO A 1 179 ? 69.979 -28.218 49.598 1.00 32.86 179 PRO A C 1
ATOM 1391 O O . PRO A 1 179 ? 71.025 -28.133 48.962 1.00 37.86 179 PRO A O 1
ATOM 1395 N N . LYS A 1 180 ? 69.904 -28.629 50.874 1.00 28.12 180 LYS A N 1
ATOM 1396 C CA . LYS A 1 180 ? 71.073 -29.023 51.628 1.00 28.81 180 LYS A CA 1
ATOM 1397 C C . LYS A 1 180 ? 71.831 -30.130 50.927 1.00 22.77 180 LYS A C 1
ATOM 1398 O O . LYS A 1 180 ? 73.054 -30.179 50.893 1.00 41.40 180 LYS A O 1
ATOM 1404 N N . ASP A 1 181 ? 71.085 -31.036 50.341 1.00 24.02 181 ASP A N 1
ATOM 1405 C CA . ASP A 1 181 ? 71.668 -32.152 49.632 1.00 30.21 181 ASP A CA 1
ATOM 1406 C C . ASP A 1 181 ? 72.097 -31.775 48.200 1.00 37.56 181 ASP A C 1
ATOM 1407 O O . ASP A 1 181 ? 71.980 -32.567 47.261 1.00 49.28 181 ASP A O 1
ATOM 1412 N N . LEU A 1 182 ? 72.603 -30.568 48.043 1.00 20.00 182 LEU A N 1
ATOM 1413 C CA . LEU A 1 182 ? 72.987 -30.032 46.758 1.00 22.67 182 LEU A CA 1
ATOM 1414 C C . LEU A 1 182 ? 74.175 -30.686 46.072 1.00 34.78 182 LEU A C 1
ATOM 1415 O O . LEU A 1 182 ? 75.198 -30.954 46.684 1.00 22.13 182 LEU A O 1
ATOM 1420 N N . GLN A 1 183 ? 74.040 -30.933 44.760 1.00 30.29 183 GLN A N 1
ATOM 1421 C CA . GLN A 1 183 ? 75.136 -31.468 43.971 1.00 31.90 183 GLN A CA 1
ATOM 1422 C C . GLN A 1 183 ? 75.849 -30.248 43.376 1.00 30.41 183 GLN A C 1
ATOM 1423 O O . GLN A 1 183 ? 75.259 -29.494 42.600 1.00 23.54 183 GLN A O 1
ATOM 1437 N N . LEU A 1 185 ? 79.003 -28.537 41.228 1.00 20.75 185 LEU A N 1
ATOM 1438 C CA . LEU A 1 185 ? 80.075 -28.762 40.286 1.00 22.54 185 LEU A CA 1
ATOM 1439 C C . LEU A 1 185 ? 80.851 -27.461 40.072 1.00 32.28 185 LEU A C 1
ATOM 1440 O O . LEU A 1 185 ? 80.338 -26.410 39.649 1.00 29.04 185 LEU A O 1
ATOM 1445 N N . VAL A 1 186 ? 82.118 -27.513 40.413 1.00 27.84 186 VAL A N 1
ATOM 1446 C CA . VAL A 1 186 ? 82.914 -26.324 40.283 1.00 21.94 186 VAL A CA 1
ATOM 1447 C C . VAL A 1 186 ? 84.043 -26.541 39.322 1.00 26.18 186 VAL A C 1
ATOM 1448 O O . VAL A 1 186 ? 84.747 -27.567 39.379 1.00 19.93 186 VAL A O 1
ATOM 1452 N N . PHE A 1 187 ? 84.178 -25.557 38.423 1.00 22.27 187 PHE A N 1
ATOM 1453 C CA . PHE A 1 187 ? 85.249 -25.571 37.446 1.00 22.00 187 PHE A CA 1
ATOM 1454 C C . PHE A 1 187 ? 86.045 -24.297 37.513 1.00 18.96 187 PHE A C 1
ATOM 1455 O O . PHE A 1 187 ? 85.497 -23.187 37.518 1.00 23.93 187 PHE A O 1
ATOM 1463 N N . SER A 1 188 ? 87.357 -24.492 37.581 1.00 31.97 188 SER A N 1
ATOM 1464 C CA . SER A 1 188 ? 88.292 -23.386 37.676 1.00 30.50 188 SER A CA 1
ATOM 1465 C C . SER A 1 188 ? 89.698 -23.725 37.195 1.00 34.03 188 SER A C 1
ATOM 1466 O O . SER A 1 188 ? 90.260 -24.774 37.507 1.00 24.19 188 SER A O 1
ATOM 1469 N N . ALA A 1 189 ? 90.280 -22.800 36.437 1.00 40.54 189 ALA A N 1
ATOM 1470 C CA . ALA A 1 189 ? 91.631 -23.015 35.966 1.00 34.98 189 ALA A CA 1
ATOM 1471 C C . ALA A 1 189 ? 92.501 -23.238 37.157 1.00 31.11 189 ALA A C 1
ATOM 1472 O O . ALA A 1 189 ? 93.335 -24.120 37.132 1.00 42.30 189 ALA A O 1
ATOM 1474 N N . THR A 1 190 ? 92.277 -22.424 38.195 1.00 33.37 190 THR A N 1
ATOM 1475 C CA . THR A 1 190 ? 93.064 -22.473 39.434 1.00 37.34 190 THR A CA 1
ATOM 1476 C C . THR A 1 190 ? 92.229 -22.534 40.717 1.00 42.53 190 THR A C 1
ATOM 1477 O O . THR A 1 190 ? 91.023 -22.328 40.702 1.00 46.53 190 THR A O 1
ATOM 1481 N N . ILE A 1 191 ? 92.888 -22.771 41.856 1.00 35.01 191 ILE A N 1
ATOM 1482 C CA . ILE A 1 191 ? 92.213 -22.831 43.155 1.00 33.00 191 ILE A CA 1
ATOM 1483 C C . ILE A 1 191 ? 92.738 -21.820 44.194 1.00 34.97 191 ILE A C 1
ATOM 1484 O O . ILE A 1 191 ? 93.457 -22.121 45.147 1.00 29.61 191 ILE A O 1
ATOM 1489 N N . PRO A 1 192 ? 92.376 -20.558 44.034 1.00 42.27 192 PRO A N 1
ATOM 1490 C CA . PRO A 1 192 ? 92.831 -19.580 44.996 1.00 40.61 192 PRO A CA 1
ATOM 1491 C C . PRO A 1 192 ? 92.549 -19.970 46.447 1.00 50.03 192 PRO A C 1
ATOM 1492 O O . PRO A 1 192 ? 91.668 -20.794 46.767 1.00 43.01 192 PRO A O 1
ATOM 1496 N N . GLU A 1 193 ? 93.349 -19.356 47.318 1.00 50.74 193 GLU A N 1
ATOM 1497 C CA . GLU A 1 193 ? 93.241 -19.577 48.734 1.00 50.35 193 GLU A CA 1
ATOM 1498 C C . GLU A 1 193 ? 91.912 -19.031 49.220 1.00 39.47 193 GLU A C 1
ATOM 1499 O O . GLU A 1 193 ? 91.199 -19.683 49.954 1.00 44.82 193 GLU A O 1
ATOM 1505 N N . LYS A 1 194 ? 91.577 -17.823 48.799 1.00 29.16 194 LYS A N 1
ATOM 1506 C CA . LYS A 1 194 ? 90.337 -17.240 49.223 1.00 38.45 194 LYS A CA 1
ATOM 1507 C C . LYS A 1 194 ? 89.109 -17.987 48.659 1.00 50.37 194 LYS A C 1
ATOM 1508 O O . LYS A 1 194 ? 87.968 -17.583 48.877 1.00 53.48 194 LYS A O 1
ATOM 1514 N N . LEU A 1 195 ? 89.334 -19.090 47.954 1.00 43.08 195 LEU A N 1
ATOM 1515 C CA . LEU A 1 195 ? 88.276 -19.893 47.343 1.00 39.54 195 LEU A CA 1
ATOM 1516 C C . LEU A 1 195 ? 87.912 -21.176 48.122 1.00 39.44 195 LEU A C 1
ATOM 1517 O O . LEU A 1 195 ? 86.790 -21.693 48.088 1.00 29.57 195 LEU A O 1
ATOM 1522 N N . LYS A 1 196 ? 88.881 -21.723 48.830 1.00 31.79 196 LYS A N 1
ATOM 1523 C CA . LYS A 1 196 ? 88.683 -22.949 49.567 1.00 32.37 196 LYS A CA 1
ATOM 1524 C C . LYS A 1 196 ? 87.507 -23.015 50.547 1.00 44.70 196 LYS A C 1
ATOM 1525 O O . LYS A 1 196 ? 86.820 -24.033 50.694 1.00 45.86 196 LYS A O 1
ATOM 1531 N N . PRO A 1 197 ? 87.262 -21.929 51.249 1.00 40.77 197 PRO A N 1
ATOM 1532 C CA . PRO A 1 197 ? 86.173 -21.934 52.196 1.00 46.72 197 PRO A CA 1
ATOM 1533 C C . PRO A 1 197 ? 84.799 -22.191 51.548 1.00 54.59 197 PRO A C 1
ATOM 1534 O O . PRO A 1 197 ? 84.006 -22.990 52.066 1.00 59.46 197 PRO A O 1
ATOM 1538 N N . PHE A 1 198 ? 84.532 -21.530 50.406 1.00 40.12 198 PHE A N 1
ATOM 1539 C CA . PHE A 1 198 ? 83.283 -21.681 49.665 1.00 30.76 198 PHE A CA 1
ATOM 1540 C C . PHE A 1 198 ? 83.088 -23.127 49.322 1.00 31.05 198 PHE A C 1
ATOM 1541 O O . PHE A 1 198 ? 81.995 -23.694 49.394 1.00 36.32 198 PHE A O 1
ATOM 1549 N N . LEU A 1 199 ? 84.207 -23.745 48.988 1.00 23.65 199 LEU A N 1
ATOM 1550 C CA . LEU A 1 199 ? 84.194 -25.147 48.639 1.00 28.13 199 LEU A CA 1
ATOM 1551 C C . LEU A 1 199 ? 83.961 -26.101 49.788 1.00 38.84 199 LEU A C 1
ATOM 1552 O O . LEU A 1 199 ? 83.207 -27.085 49.653 1.00 29.42 199 LEU A O 1
ATOM 1557 N N . LYS A 1 200 ? 84.666 -25.817 50.895 1.00 39.07 200 LYS A N 1
ATOM 1558 C CA . LYS A 1 200 ? 84.577 -26.646 52.077 1.00 41.25 200 LYS A CA 1
ATOM 1559 C C . LYS A 1 200 ? 83.187 -26.522 52.679 1.00 45.78 200 LYS A C 1
ATOM 1560 O O . LYS A 1 200 ? 82.605 -27.461 53.221 1.00 45.88 200 LYS A O 1
ATOM 1566 N N . LYS A 1 201 ? 82.656 -25.325 52.538 1.00 32.89 201 LYS A N 1
ATOM 1567 C CA . LYS A 1 201 ? 81.345 -25.028 53.027 1.00 34.85 201 LYS A CA 1
ATOM 1568 C C . LYS A 1 201 ? 80.272 -25.895 52.385 1.00 50.69 201 LYS A C 1
ATOM 1569 O O . LYS A 1 201 ? 79.432 -26.488 53.042 1.00 47.88 201 LYS A O 1
ATOM 1575 N N . TYR A 1 202 ? 80.226 -25.899 51.066 1.00 45.90 202 TYR A N 1
ATOM 1576 C CA . TYR A 1 202 ? 79.164 -26.642 50.445 1.00 41.40 202 TYR A CA 1
ATOM 1577 C C . TYR A 1 202 ? 79.491 -28.023 50.001 1.00 45.65 202 TYR A C 1
ATOM 1578 O O . TYR A 1 202 ? 78.640 -28.772 49.509 1.00 47.52 202 TYR A O 1
ATOM 1595 N N . GLU A 1 204 ? 81.374 -31.782 50.835 1.00 60.75 204 GLU A N 1
ATOM 1596 C CA . GLU A 1 204 ? 82.022 -32.700 51.758 1.00 63.72 204 GLU A CA 1
ATOM 1597 C C . GLU A 1 204 ? 82.382 -33.987 51.029 1.00 66.08 204 GLU A C 1
ATOM 1598 O O . GLU A 1 204 ? 81.511 -34.764 50.656 1.00 73.27 204 GLU A O 1
ATOM 1604 N N . ASN A 1 205 ? 83.663 -34.214 50.801 1.00 52.66 205 ASN A N 1
ATOM 1605 C CA . ASN A 1 205 ? 84.079 -35.414 50.097 1.00 49.07 205 ASN A CA 1
ATOM 1606 C C . ASN A 1 205 ? 83.826 -35.276 48.609 1.00 43.71 205 ASN A C 1
ATOM 1607 O O . ASN A 1 205 ? 83.374 -36.197 47.899 1.00 34.71 205 ASN A O 1
ATOM 1612 N N . PRO A 1 206 ? 84.137 -34.093 48.108 1.00 42.04 206 PRO A N 1
ATOM 1613 C CA . PRO A 1 206 ? 83.930 -33.883 46.691 1.00 42.63 206 PRO A CA 1
ATOM 1614 C C . PRO A 1 206 ? 85.043 -34.501 45.895 1.00 37.58 206 PRO A C 1
ATOM 1615 O O . PRO A 1 206 ? 86.166 -34.541 46.349 1.00 47.01 206 PRO A O 1
ATOM 1619 N N . THR A 1 207 ? 84.723 -34.954 44.707 1.00 28.15 207 THR A N 1
ATOM 1620 C CA . THR A 1 207 ? 85.687 -35.563 43.834 1.00 30.36 207 THR A CA 1
ATOM 1621 C C . THR A 1 207 ? 86.446 -34.450 43.135 1.00 35.76 207 THR A C 1
ATOM 1622 O O . THR A 1 207 ? 85.833 -33.477 42.694 1.00 37.93 207 THR A O 1
ATOM 1626 N N . PHE A 1 208 ? 87.770 -34.579 43.076 1.00 27.92 208 PHE A N 1
ATOM 1627 C CA . PHE A 1 208 ? 88.636 -33.582 42.459 1.00 28.70 208 PHE A CA 1
ATOM 1628 C C . PHE A 1 208 ? 89.227 -34.103 41.173 1.00 28.71 208 PHE A C 1
ATOM 1629 O O . PHE A 1 208 ? 89.672 -35.245 41.089 1.00 41.25 208 PHE A O 1
ATOM 1637 N N . VAL A 1 209 ? 89.252 -33.251 40.167 1.00 22.25 209 VAL A N 1
ATOM 1638 C CA . VAL A 1 209 ? 89.806 -33.599 38.878 1.00 20.60 209 VAL A CA 1
ATOM 1639 C C . VAL A 1 209 ? 90.757 -32.486 38.488 1.00 28.31 209 VAL A C 1
ATOM 1640 O O . VAL A 1 209 ? 90.518 -31.304 38.776 1.00 34.75 209 VAL A O 1
ATOM 1644 N N . HIS A 1 210 ? 91.855 -32.883 37.869 1.00 29.55 210 HIS A N 1
ATOM 1645 C CA . HIS A 1 210 ? 92.864 -31.972 37.382 1.00 28.29 210 HIS A CA 1
ATOM 1646 C C . HIS A 1 210 ? 93.319 -32.492 36.038 1.00 41.93 210 HIS A C 1
ATOM 1647 O O . HIS A 1 210 ? 93.590 -33.684 35.947 1.00 45.43 210 HIS A O 1
ATOM 1654 N N . VAL A 1 211 ? 93.428 -31.654 35.007 1.00 37.61 211 VAL A N 1
ATOM 1655 C CA . VAL A 1 211 ? 93.862 -32.177 33.714 1.00 34.58 211 VAL A CA 1
ATOM 1656 C C . VAL A 1 211 ? 95.346 -32.036 33.378 1.00 39.42 211 VAL A C 1
ATOM 1657 O O . VAL A 1 211 ? 95.885 -32.809 32.570 1.00 43.74 211 VAL A O 1
ATOM 1661 N N . LEU A 1 212 ? 96.027 -31.056 33.965 1.00 46.52 212 LEU A N 1
ATOM 1662 C CA . LEU A 1 212 ? 97.451 -30.907 33.661 1.00 54.52 212 LEU A CA 1
ATOM 1663 C C . LEU A 1 212 ? 97.625 -30.516 32.195 1.00 64.12 212 LEU A C 1
ATOM 1664 O O . LEU A 1 212 ? 98.719 -30.508 31.639 1.00 104.63 212 LEU A O 1
ATOM 1669 N N . ALA B 1 2 ? 83.101 46.029 51.171 1.00 81.23 2 ALA B N 1
ATOM 1670 C CA . ALA B 1 2 ? 83.462 45.194 50.052 1.00 70.30 2 ALA B CA 1
ATOM 1671 C C . ALA B 1 2 ? 82.520 45.360 48.874 1.00 56.85 2 ALA B C 1
ATOM 1672 O O . ALA B 1 2 ? 81.328 45.065 48.967 1.00 48.71 2 ALA B O 1
ATOM 1674 N N . GLU B 1 3 ? 83.120 45.851 47.790 1.00 57.45 3 GLU B N 1
ATOM 1675 C CA . GLU B 1 3 ? 82.530 46.095 46.487 1.00 55.83 3 GLU B CA 1
ATOM 1676 C C . GLU B 1 3 ? 83.234 45.132 45.523 1.00 48.04 3 GLU B C 1
ATOM 1677 O O . GLU B 1 3 ? 84.071 44.340 45.947 1.00 40.76 3 GLU B O 1
ATOM 1683 N N . THR B 1 4 ? 82.937 45.128 44.234 1.00 38.71 4 THR B N 1
ATOM 1684 C CA . THR B 1 4 ? 83.661 44.158 43.437 1.00 32.88 4 THR B CA 1
ATOM 1685 C C . THR B 1 4 ? 84.146 44.781 42.167 1.00 40.55 4 THR B C 1
ATOM 1686 O O . THR B 1 4 ? 83.393 45.490 41.506 1.00 46.32 4 THR B O 1
ATOM 1690 N N . GLN B 1 5 ? 85.387 44.500 41.821 1.00 28.77 5 GLN B N 1
ATOM 1691 C CA . GLN B 1 5 ? 85.925 45.071 40.596 1.00 33.61 5 GLN B CA 1
ATOM 1692 C C . GLN B 1 5 ? 85.132 44.676 39.388 1.00 31.44 5 GLN B C 1
ATOM 1693 O O . GLN B 1 5 ? 85.318 45.217 38.289 1.00 30.82 5 GLN B O 1
ATOM 1699 N N . PHE B 1 6 ? 84.243 43.702 39.583 1.00 22.32 6 PHE B N 1
ATOM 1700 C CA . PHE B 1 6 ? 83.472 43.280 38.451 1.00 22.11 6 PHE B CA 1
ATOM 1701 C C . PHE B 1 6 ? 82.537 44.347 37.918 1.00 28.55 6 PHE B C 1
ATOM 1702 O O . PHE B 1 6 ? 82.000 44.238 36.781 1.00 25.02 6 PHE B O 1
ATOM 1710 N N . THR B 1 7 ? 82.398 45.383 38.766 1.00 29.91 7 THR B N 1
ATOM 1711 C CA . THR B 1 7 ? 81.604 46.566 38.484 1.00 28.82 7 THR B CA 1
ATOM 1712 C C . THR B 1 7 ? 82.137 47.199 37.237 1.00 34.58 7 THR B C 1
ATOM 1713 O O . THR B 1 7 ? 81.440 47.894 36.513 1.00 40.19 7 THR B O 1
ATOM 1717 N N . ARG B 1 8 ? 83.413 46.927 37.019 1.00 27.39 8 ARG B N 1
ATOM 1718 C CA . ARG B 1 8 ? 84.058 47.403 35.835 1.00 33.56 8 ARG B CA 1
ATOM 1719 C C . ARG B 1 8 ? 83.324 46.956 34.596 1.00 34.49 8 ARG B C 1
ATOM 1720 O O . ARG B 1 8 ? 83.374 47.633 33.570 1.00 48.74 8 ARG B O 1
ATOM 1728 N N . PHE B 1 9 ? 82.616 45.825 34.647 1.00 25.39 9 PHE B N 1
ATOM 1729 C CA . PHE B 1 9 ? 81.879 45.424 33.461 1.00 21.19 9 PHE B CA 1
ATOM 1730 C C . PHE B 1 9 ? 80.471 45.947 33.583 1.00 22.81 9 PHE B C 1
ATOM 1731 O O . PHE B 1 9 ? 79.997 46.155 34.689 1.00 26.02 9 PHE B O 1
ATOM 1739 N N . PRO B 1 10 ? 79.812 46.125 32.466 1.00 21.11 10 PRO B N 1
ATOM 1740 C CA . PRO B 1 10 ? 78.441 46.617 32.404 1.00 26.44 10 PRO B CA 1
ATOM 1741 C C . PRO B 1 10 ? 77.399 45.513 32.620 1.00 24.14 10 PRO B C 1
ATOM 1742 O O . PRO B 1 10 ? 76.563 45.244 31.777 1.00 29.40 10 PRO B O 1
ATOM 1746 N N . PHE B 1 11 ? 77.466 44.848 33.742 1.00 27.09 11 PHE B N 1
ATOM 1747 C CA . PHE B 1 11 ? 76.525 43.779 34.012 1.00 22.23 11 PHE B CA 1
ATOM 1748 C C . PHE B 1 11 ? 75.348 44.336 34.762 1.00 23.65 11 PHE B C 1
ATOM 1749 O O . PHE B 1 11 ? 75.517 45.279 35.547 1.00 22.07 11 PHE B O 1
ATOM 1757 N N . GLN B 1 12 ? 74.183 43.727 34.584 1.00 25.58 12 GLN B N 1
ATOM 1758 C CA . GLN B 1 12 ? 73.027 44.155 35.354 1.00 23.24 12 GLN B CA 1
ATOM 1759 C C . GLN B 1 12 ? 73.318 43.930 36.833 1.00 25.11 12 GLN B C 1
ATOM 1760 O O . GLN B 1 12 ? 74.167 43.104 37.239 1.00 19.51 12 GLN B O 1
ATOM 1766 N N . PRO B 1 13 ? 72.628 44.703 37.657 1.00 20.69 13 PRO B N 1
ATOM 1767 C CA . PRO B 1 13 ? 72.837 44.601 39.073 1.00 21.17 13 PRO B CA 1
ATOM 1768 C C . PRO B 1 13 ? 72.671 43.218 39.666 1.00 17.00 13 PRO B C 1
ATOM 1769 O O . PRO B 1 13 ? 73.387 42.917 40.604 1.00 23.73 13 PRO B O 1
ATOM 1773 N N . PHE B 1 14 ? 71.746 42.381 39.157 1.00 16.38 14 PHE B N 1
ATOM 1774 C CA . PHE B 1 14 ? 71.606 41.041 39.750 1.00 15.72 14 PHE B CA 1
ATOM 1775 C C . PHE B 1 14 ? 72.852 40.161 39.584 1.00 19.37 14 PHE B C 1
ATOM 1776 O O . PHE B 1 14 ? 73.167 39.304 40.431 1.00 11.71 14 PHE B O 1
ATOM 1784 N N . ILE B 1 15 ? 73.542 40.375 38.443 1.00 11.90 15 ILE B N 1
ATOM 1785 C CA . ILE B 1 15 ? 74.766 39.634 38.176 1.00 10.59 15 ILE B CA 1
ATOM 1786 C C . ILE B 1 15 ? 75.836 40.099 39.152 1.00 13.16 15 ILE B C 1
ATOM 1787 O O . ILE B 1 15 ? 76.610 39.337 39.770 1.00 16.40 15 ILE B O 1
ATOM 1792 N N . ILE B 1 16 ? 75.826 41.425 39.350 1.00 16.68 16 ILE B N 1
ATOM 1793 C CA . ILE B 1 16 ? 76.780 41.992 40.292 1.00 14.93 16 ILE B CA 1
ATOM 1794 C C . ILE B 1 16 ? 76.573 41.380 41.651 1.00 19.55 16 ILE B C 1
ATOM 1795 O O . ILE B 1 16 ? 77.497 41.025 42.369 1.00 19.60 16 ILE B O 1
ATOM 1800 N N . GLU B 1 17 ? 75.323 41.265 42.036 1.00 15.55 17 GLU B N 1
ATOM 1801 C CA . GLU B 1 17 ? 75.048 40.672 43.327 1.00 13.79 17 GLU B CA 1
ATOM 1802 C C . GLU B 1 17 ? 75.497 39.182 43.418 1.00 15.84 17 GLU B C 1
ATOM 1803 O O . GLU B 1 17 ? 76.026 38.668 44.418 1.00 16.51 17 GLU B O 1
ATOM 1809 N N . ALA B 1 18 ? 75.282 38.477 42.332 1.00 19.48 18 ALA B N 1
ATOM 1810 C CA . ALA B 1 18 ? 75.676 37.092 42.275 1.00 14.83 18 ALA B CA 1
ATOM 1811 C C . ALA B 1 18 ? 77.190 36.981 42.400 1.00 15.78 18 ALA B C 1
ATOM 1812 O O . ALA B 1 18 ? 77.670 36.101 43.091 1.00 13.32 18 ALA B O 1
ATOM 1814 N N . ILE B 1 19 ? 77.909 37.860 41.700 1.00 17.05 19 ILE B N 1
ATOM 1815 C CA . ILE B 1 19 ? 79.365 37.914 41.729 1.00 13.07 19 ILE B CA 1
ATOM 1816 C C . ILE B 1 19 ? 79.888 38.137 43.157 1.00 15.31 19 ILE B C 1
ATOM 1817 O O . ILE B 1 19 ? 80.765 37.432 43.639 1.00 14.34 19 ILE B O 1
ATOM 1822 N N . LYS B 1 20 ? 79.277 39.072 43.882 1.00 15.69 20 LYS B N 1
ATOM 1823 C CA . LYS B 1 20 ? 79.678 39.309 45.259 1.00 14.94 20 LYS B CA 1
ATOM 1824 C C . LYS B 1 20 ? 79.450 38.061 46.103 1.00 25.69 20 LYS B C 1
ATOM 1825 O O . LYS B 1 20 ? 80.235 37.706 46.987 1.00 21.94 20 LYS B O 1
ATOM 1831 N N . THR B 1 21 ? 78.334 37.371 45.835 1.00 19.71 21 THR B N 1
ATOM 1832 C CA . THR B 1 21 ? 78.047 36.178 46.616 1.00 11.70 21 THR B CA 1
ATOM 1833 C C . THR B 1 21 ? 79.037 35.052 46.302 1.00 11.28 21 THR B C 1
ATOM 1834 O O . THR B 1 21 ? 79.310 34.155 47.104 1.00 15.16 21 THR B O 1
ATOM 1838 N N . LEU B 1 22 ? 79.588 35.124 45.106 1.00 13.42 22 LEU B N 1
ATOM 1839 C CA . LEU B 1 22 ? 80.568 34.148 44.710 1.00 14.77 22 LEU B CA 1
ATOM 1840 C C . LEU B 1 22 ? 81.897 34.468 45.323 1.00 15.73 22 LEU B C 1
ATOM 1841 O O . LEU B 1 22 ? 82.832 33.667 45.213 1.00 16.11 22 LEU B O 1
ATOM 1846 N N . ARG B 1 23 ? 81.947 35.632 45.986 1.00 17.92 23 ARG B N 1
ATOM 1847 C CA . ARG B 1 23 ? 83.166 36.156 46.630 1.00 16.96 23 ARG B CA 1
ATOM 1848 C C . ARG B 1 23 ? 84.227 36.537 45.597 1.00 17.91 23 ARG B C 1
ATOM 1849 O O . ARG B 1 23 ? 85.410 36.409 45.857 1.00 20.02 23 ARG B O 1
ATOM 1857 N N . PHE B 1 24 ? 83.820 36.968 44.413 1.00 19.51 24 PHE B N 1
ATOM 1858 C CA . PHE B 1 24 ? 84.751 37.376 43.371 1.00 21.29 24 PHE B CA 1
ATOM 1859 C C . PHE B 1 24 ? 85.012 38.878 43.460 1.00 26.76 24 PHE B C 1
ATOM 1860 O O . PHE B 1 24 ? 84.174 39.686 43.043 1.00 20.02 24 PHE B O 1
ATOM 1868 N N . TYR B 1 25 ? 86.178 39.251 43.976 1.00 27.01 25 TYR B N 1
ATOM 1869 C CA . TYR B 1 25 ? 86.518 40.668 44.103 1.00 27.09 25 TYR B CA 1
ATOM 1870 C C . TYR B 1 25 ? 87.107 41.310 42.843 1.00 28.13 25 TYR B C 1
ATOM 1871 O O . TYR B 1 25 ? 86.653 42.363 42.404 1.00 34.90 25 TYR B O 1
ATOM 1880 N N . LYS B 1 26 ? 88.099 40.690 42.224 1.00 32.55 26 LYS B N 1
ATOM 1881 C CA . LYS B 1 26 ? 88.686 41.257 40.995 1.00 32.71 26 LYS B CA 1
ATOM 1882 C C . LYS B 1 26 ? 88.833 40.155 39.989 1.00 32.16 26 LYS B C 1
ATOM 1883 O O . LYS B 1 26 ? 89.265 39.051 40.327 1.00 29.40 26 LYS B O 1
ATOM 1889 N N . PRO B 1 27 ? 88.450 40.472 38.765 1.00 27.85 27 PRO B N 1
ATOM 1890 C CA . PRO B 1 27 ? 88.498 39.528 37.664 1.00 20.09 27 PRO B CA 1
ATOM 1891 C C . PRO B 1 27 ? 89.856 38.871 37.418 1.00 33.10 27 PRO B C 1
ATOM 1892 O O . PRO B 1 27 ? 90.896 39.514 37.483 1.00 38.97 27 PRO B O 1
ATOM 1896 N N . THR B 1 28 ? 89.880 37.590 37.104 1.00 31.90 28 THR B N 1
ATOM 1897 C CA . THR B 1 28 ? 91.143 36.988 36.778 1.00 32.68 28 THR B CA 1
ATOM 1898 C C . THR B 1 28 ? 91.561 37.365 35.340 1.00 29.91 28 THR B C 1
ATOM 1899 O O . THR B 1 28 ? 90.882 38.008 34.548 1.00 25.75 28 THR B O 1
ATOM 1903 N N . GLU B 1 29 ? 92.748 36.943 34.967 1.00 37.99 29 GLU B N 1
ATOM 1904 C CA . GLU B 1 29 ? 93.207 37.290 33.649 1.00 38.93 29 GLU B CA 1
ATOM 1905 C C . GLU B 1 29 ? 92.268 36.860 32.566 1.00 34.68 29 GLU B C 1
ATOM 1906 O O . GLU B 1 29 ? 91.868 37.651 31.702 1.00 40.17 29 GLU B O 1
ATOM 1912 N N . ILE B 1 30 ? 91.936 35.578 32.576 1.00 26.40 30 ILE B N 1
ATOM 1913 C CA . ILE B 1 30 ? 91.064 35.135 31.495 1.00 20.69 30 ILE B CA 1
ATOM 1914 C C . ILE B 1 30 ? 89.793 35.939 31.414 1.00 17.06 30 ILE B C 1
ATOM 1915 O O . ILE B 1 30 ? 89.301 36.256 30.334 1.00 23.93 30 ILE B O 1
ATOM 1920 N N . GLN B 1 31 ? 89.273 36.308 32.594 1.00 18.22 31 GLN B N 1
ATOM 1921 C CA . GLN B 1 31 ? 88.028 37.108 32.625 1.00 24.12 31 GLN B CA 1
ATOM 1922 C C . GLN B 1 31 ? 88.177 38.527 32.048 1.00 22.23 31 GLN B C 1
ATOM 1923 O O . GLN B 1 31 ? 87.309 39.011 31.329 1.00 35.06 31 GLN B O 1
ATOM 1929 N N . GLU B 1 32 ? 89.285 39.211 32.377 1.00 31.16 32 GLU B N 1
ATOM 1930 C CA . GLU B 1 32 ? 89.543 40.568 31.874 1.00 30.89 32 GLU B CA 1
ATOM 1931 C C . GLU B 1 32 ? 89.572 40.558 30.363 1.00 31.27 32 GLU B C 1
ATOM 1932 O O . GLU B 1 32 ? 88.992 41.426 29.676 1.00 27.18 32 GLU B O 1
ATOM 1938 N N . ARG B 1 33 ? 90.262 39.529 29.853 1.00 29.63 33 ARG B N 1
ATOM 1939 C CA . ARG B 1 33 ? 90.432 39.384 28.418 1.00 34.54 33 ARG B CA 1
ATOM 1940 C C . ARG B 1 33 ? 89.212 38.902 27.697 1.00 39.52 33 ARG B C 1
ATOM 1941 O O . ARG B 1 33 ? 88.996 39.264 26.547 1.00 36.97 33 ARG B O 1
ATOM 1949 N N . ILE B 1 34 ? 88.435 38.041 28.334 1.00 28.20 34 ILE B N 1
ATOM 1950 C CA . ILE B 1 34 ? 87.308 37.531 27.590 1.00 24.21 34 ILE B CA 1
ATOM 1951 C C . ILE B 1 34 ? 86.041 38.323 27.726 1.00 22.01 34 ILE B C 1
ATOM 1952 O O . ILE B 1 34 ? 85.274 38.488 26.754 1.00 20.19 34 ILE B O 1
ATOM 1957 N N . ILE B 1 35 ? 85.800 38.760 28.964 1.00 20.65 35 ILE B N 1
ATOM 1958 C CA . ILE B 1 35 ? 84.539 39.460 29.215 1.00 22.88 35 ILE B CA 1
ATOM 1959 C C . ILE B 1 35 ? 84.005 40.486 28.194 1.00 28.47 35 ILE B C 1
ATOM 1960 O O . ILE B 1 35 ? 82.977 40.339 27.528 1.00 28.25 35 ILE B O 1
ATOM 1965 N N . PRO B 1 36 ? 84.726 41.578 28.084 1.00 30.37 36 PRO B N 1
ATOM 1966 C CA . PRO B 1 36 ? 84.365 42.686 27.218 1.00 32.63 36 PRO B CA 1
ATOM 1967 C C . PRO B 1 36 ? 84.015 42.263 25.829 1.00 31.42 36 PRO B C 1
ATOM 1968 O O . PRO B 1 36 ? 82.913 42.558 25.320 1.00 31.17 36 PRO B O 1
ATOM 1972 N N . GLY B 1 37 ? 84.961 41.534 25.229 1.00 28.65 37 GLY B N 1
ATOM 1973 C CA . GLY B 1 37 ? 84.723 41.034 23.894 1.00 29.36 37 GLY B CA 1
ATOM 1974 C C . GLY B 1 37 ? 83.478 40.147 23.879 1.00 34.26 37 GLY B C 1
ATOM 1975 O O . GLY B 1 37 ? 82.666 40.170 22.949 1.00 31.41 37 GLY B O 1
ATOM 1976 N N . ALA B 1 38 ? 83.304 39.319 24.921 1.00 34.67 38 ALA B N 1
ATOM 1977 C CA . ALA B 1 38 ? 82.101 38.476 24.904 1.00 26.73 38 ALA B CA 1
ATOM 1978 C C . ALA B 1 38 ? 80.841 39.332 24.923 1.00 26.38 38 ALA B C 1
ATOM 1979 O O . ALA B 1 38 ? 79.857 39.065 24.221 1.00 22.65 38 ALA B O 1
ATOM 1981 N N . LEU B 1 39 ? 80.909 40.399 25.742 1.00 29.98 39 LEU B N 1
ATOM 1982 C CA . LEU B 1 39 ? 79.770 41.294 25.857 1.00 32.28 39 LEU B CA 1
ATOM 1983 C C . LEU B 1 39 ? 79.448 41.873 24.503 1.00 42.89 39 LEU B C 1
ATOM 1984 O O . LEU B 1 39 ? 78.282 41.988 24.123 1.00 38.73 39 LEU B O 1
ATOM 1989 N N . ARG B 1 40 ? 80.488 42.194 23.732 1.00 39.38 40 ARG B N 1
ATOM 1990 C CA . ARG B 1 40 ? 80.173 42.727 22.410 1.00 37.94 40 ARG B CA 1
ATOM 1991 C C . ARG B 1 40 ? 79.782 41.735 21.349 1.00 34.49 40 ARG B C 1
ATOM 1992 O O . ARG B 1 40 ? 79.546 42.114 20.215 1.00 45.95 40 ARG B O 1
ATOM 2000 N N . GLY B 1 41 ? 79.699 40.463 21.690 1.00 30.86 41 GLY B N 1
ATOM 2001 C CA . GLY B 1 41 ? 79.252 39.472 20.722 1.00 24.92 41 GLY B CA 1
ATOM 2002 C C . GLY B 1 41 ? 80.367 38.864 19.893 1.00 27.39 41 GLY B C 1
ATOM 2003 O O . GLY B 1 41 ? 80.095 38.270 18.873 1.00 36.19 41 GLY B O 1
ATOM 2004 N N . GLU B 1 42 ? 81.604 39.016 20.328 1.00 27.05 42 GLU B N 1
ATOM 2005 C CA . GLU B 1 42 ? 82.698 38.500 19.536 1.00 27.05 42 GLU B CA 1
ATOM 2006 C C . GLU B 1 42 ? 82.871 37.013 19.638 1.00 37.14 42 GLU B C 1
ATOM 2007 O O . GLU B 1 42 ? 82.811 36.482 20.733 1.00 33.68 42 GLU B O 1
ATOM 2013 N N . SER B 1 43 ? 83.178 36.359 18.525 1.00 31.63 43 SER B N 1
ATOM 2014 C CA . SER B 1 43 ? 83.509 34.941 18.569 1.00 30.01 43 SER B CA 1
ATOM 2015 C C . SER B 1 43 ? 84.938 34.888 19.098 1.00 33.82 43 SER B C 1
ATOM 2016 O O . SER B 1 43 ? 85.781 35.745 18.755 1.00 28.26 43 SER B O 1
ATOM 2027 N N . VAL B 1 45 ? 88.425 32.534 21.012 1.00 18.79 45 VAL B N 1
ATOM 2028 C CA . VAL B 1 45 ? 89.249 31.381 21.370 1.00 17.12 45 VAL B CA 1
ATOM 2029 C C . VAL B 1 45 ? 90.163 31.804 22.522 1.00 25.14 45 VAL B C 1
ATOM 2030 O O . VAL B 1 45 ? 91.047 32.660 22.409 1.00 29.35 45 VAL B O 1
ATOM 2034 N N . GLY B 1 46 ? 89.908 31.202 23.677 1.00 22.66 46 GLY B N 1
ATOM 2035 C CA . GLY B 1 46 ? 90.655 31.482 24.882 1.00 20.14 46 GLY B CA 1
ATOM 2036 C C . GLY B 1 46 ? 91.519 30.286 25.278 1.00 32.72 46 GLY B C 1
ATOM 2037 O O . GLY B 1 46 ? 91.085 29.179 25.691 1.00 18.79 46 GLY B O 1
ATOM 2038 N N . GLN B 1 47 ? 92.808 30.521 25.136 1.00 34.98 47 GLN B N 1
ATOM 2039 C CA . GLN B 1 47 ? 93.752 29.484 25.460 1.00 34.64 47 GLN B CA 1
ATOM 2040 C C . GLN B 1 47 ? 94.223 29.637 26.885 1.00 36.55 47 GLN B C 1
ATOM 2041 O O . GLN B 1 47 ? 94.867 30.613 27.219 1.00 34.79 47 GLN B O 1
ATOM 2047 N N . SER B 1 48 ? 93.865 28.677 27.722 1.00 53.52 48 SER B N 1
ATOM 2048 C CA . SER B 1 48 ? 94.237 28.714 29.123 1.00 56.91 48 SER B CA 1
ATOM 2049 C C . SER B 1 48 ? 93.839 27.437 29.840 1.00 58.90 48 SER B C 1
ATOM 2050 O O . SER B 1 48 ? 93.037 26.639 29.334 1.00 49.22 48 SER B O 1
ATOM 2053 N N . GLN B 1 49 ? 94.419 27.275 31.030 1.00 67.99 49 GLN B N 1
ATOM 2054 C CA . GLN B 1 49 ? 94.158 26.130 31.885 1.00 68.65 49 GLN B CA 1
ATOM 2055 C C . GLN B 1 49 ? 92.729 26.199 32.411 1.00 66.81 49 GLN B C 1
ATOM 2056 O O . GLN B 1 49 ? 92.224 27.297 32.670 1.00 56.25 49 GLN B O 1
ATOM 2062 N N . THR B 1 50 ? 92.094 25.022 32.549 1.00 63.04 50 THR B N 1
ATOM 2063 C CA . THR B 1 50 ? 90.725 24.874 33.028 1.00 59.69 50 THR B CA 1
ATOM 2064 C C . THR B 1 50 ? 90.510 25.452 34.415 1.00 60.47 50 THR B C 1
ATOM 2065 O O . THR B 1 50 ? 91.461 25.565 35.202 1.00 62.38 50 THR B O 1
ATOM 2069 N N . GLY B 1 51 ? 89.257 25.810 34.739 1.00 36.32 51 GLY B N 1
ATOM 2070 C CA . GLY B 1 51 ? 89.033 26.335 36.074 1.00 32.58 51 GLY B CA 1
ATOM 2071 C C . GLY B 1 51 ? 87.819 27.208 36.130 1.00 28.81 51 GLY B C 1
ATOM 2072 O O . GLY B 1 51 ? 87.405 27.777 35.119 1.00 39.97 51 GLY B O 1
ATOM 2073 N N . THR B 1 52 ? 87.260 27.306 37.313 1.00 25.43 52 THR B N 1
ATOM 2074 C CA . THR B 1 52 ? 86.058 28.094 37.512 1.00 33.31 52 THR B CA 1
ATOM 2075 C C . THR B 1 52 ? 86.213 29.531 37.021 1.00 43.85 52 THR B C 1
ATOM 2076 O O . THR B 1 52 ? 85.258 30.224 36.607 1.00 33.37 52 THR B O 1
ATOM 2080 N N . GLY B 1 53 ? 87.461 29.970 37.095 1.00 50.37 53 GLY B N 1
ATOM 2081 C CA . GLY B 1 53 ? 87.765 31.303 36.662 1.00 48.11 53 GLY B CA 1
ATOM 2082 C C . GLY B 1 53 ? 87.405 31.413 35.205 1.00 33.76 53 GLY B C 1
ATOM 2083 O O . GLY B 1 53 ? 86.735 32.367 34.776 1.00 33.40 53 GLY B O 1
ATOM 2084 N N . LYS B 1 54 ? 87.880 30.431 34.443 1.00 22.89 54 LYS B N 1
ATOM 2085 C CA . LYS B 1 54 ? 87.572 30.469 33.030 1.00 21.69 54 LYS B CA 1
ATOM 2086 C C . LYS B 1 54 ? 86.065 30.234 32.830 1.00 22.19 54 LYS B C 1
ATOM 2087 O O . LYS B 1 54 ? 85.407 30.838 31.991 1.00 20.52 54 LYS B O 1
ATOM 2093 N N . THR B 1 55 ? 85.475 29.371 33.658 1.00 17.52 55 THR B N 1
ATOM 2094 C CA . THR B 1 55 ? 84.035 29.138 33.552 1.00 13.95 55 THR B CA 1
ATOM 2095 C C . THR B 1 55 ? 83.229 30.436 33.554 1.00 17.07 55 THR B C 1
ATOM 2096 O O . THR B 1 55 ? 82.353 30.701 32.722 1.00 14.70 55 THR B O 1
ATOM 2100 N N . HIS B 1 56 ? 83.559 31.279 34.493 1.00 12.85 56 HIS B N 1
ATOM 2101 C CA . HIS B 1 56 ? 82.842 32.547 34.619 1.00 15.72 56 HIS B CA 1
ATOM 2102 C C . HIS B 1 56 ? 83.142 33.578 33.552 1.00 20.78 56 HIS B C 1
ATOM 2103 O O . HIS B 1 56 ? 82.367 34.526 33.257 1.00 16.87 56 HIS B O 1
ATOM 2110 N N . ALA B 1 57 ? 84.275 33.365 32.936 1.00 15.08 57 ALA B N 1
ATOM 2111 C CA . ALA B 1 57 ? 84.669 34.233 31.841 1.00 18.05 57 ALA B CA 1
ATOM 2112 C C . ALA B 1 57 ? 83.599 34.104 30.782 1.00 18.80 57 ALA B C 1
ATOM 2113 O O . ALA B 1 57 ? 83.294 35.059 30.078 1.00 18.51 57 ALA B O 1
ATOM 2115 N N . TYR B 1 58 ? 82.984 32.917 30.653 1.00 12.40 58 TYR B N 1
ATOM 2116 C CA . TYR B 1 58 ? 81.929 32.861 29.670 1.00 11.14 58 TYR B CA 1
ATOM 2117 C C . TYR B 1 58 ? 80.535 32.917 30.275 1.00 18.57 58 TYR B C 1
ATOM 2118 O O . TYR B 1 58 ? 79.618 33.449 29.657 1.00 14.16 58 TYR B O 1
ATOM 2127 N N . LEU B 1 59 ? 80.350 32.353 31.479 1.00 12.75 59 LEU B N 1
ATOM 2128 C CA . LEU B 1 59 ? 78.998 32.341 32.069 1.00 12.74 59 LEU B CA 1
ATOM 2129 C C . LEU B 1 59 ? 78.433 33.743 32.347 1.00 18.68 59 LEU B C 1
ATOM 2130 O O . LEU B 1 59 ? 77.241 34.022 32.160 1.00 16.26 59 LEU B O 1
ATOM 2135 N N . LEU B 1 60 ? 79.283 34.630 32.861 1.00 15.10 60 LEU B N 1
ATOM 2136 C CA . LEU B 1 60 ? 78.821 35.977 33.199 1.00 15.47 60 LEU B CA 1
ATOM 2137 C C . LEU B 1 60 ? 78.296 36.782 32.032 1.00 17.32 60 LEU B C 1
ATOM 2138 O O . LEU B 1 60 ? 77.177 37.312 32.008 1.00 24.01 60 LEU B O 1
ATOM 2143 N N . PRO B 1 61 ? 79.084 36.867 31.000 1.00 15.81 61 PRO B N 1
ATOM 2144 C CA . PRO B 1 61 ? 78.623 37.573 29.848 1.00 17.79 61 PRO B CA 1
ATOM 2145 C C . PRO B 1 61 ? 77.378 36.893 29.321 1.00 22.33 61 PRO B C 1
ATOM 2146 O O . PRO B 1 61 ? 76.441 37.524 28.838 1.00 16.58 61 PRO B O 1
ATOM 2150 N N . ILE B 1 62 ? 77.357 35.567 29.374 1.00 16.84 62 ILE B N 1
ATOM 2151 C CA . ILE B 1 62 ? 76.182 34.885 28.848 1.00 17.43 62 ILE B CA 1
ATOM 2152 C C . ILE B 1 62 ? 74.911 35.228 29.648 1.00 16.07 62 ILE B C 1
ATOM 2153 O O . ILE B 1 62 ? 73.800 35.443 29.112 1.00 14.22 62 ILE B O 1
ATOM 2166 N N . GLU B 1 64 ? 74.381 37.827 31.202 1.00 20.27 64 GLU B N 1
ATOM 2167 C CA . GLU B 1 64 ? 74.079 39.234 30.930 1.00 23.72 64 GLU B CA 1
ATOM 2168 C C . GLU B 1 64 ? 73.235 39.383 29.702 1.00 20.11 64 GLU B C 1
ATOM 2169 O O . GLU B 1 64 ? 72.350 40.206 29.583 1.00 25.40 64 GLU B O 1
ATOM 2175 N N . LYS B 1 65 ? 73.522 38.562 28.744 1.00 16.32 65 LYS B N 1
ATOM 2176 C CA . LYS B 1 65 ? 72.828 38.647 27.489 1.00 16.87 65 LYS B CA 1
ATOM 2177 C C . LYS B 1 65 ? 71.511 37.933 27.407 1.00 27.25 65 LYS B C 1
ATOM 2178 O O . LYS B 1 65 ? 70.823 38.127 26.418 1.00 18.19 65 LYS B O 1
ATOM 2184 N N . ILE B 1 66 ? 71.154 37.096 28.383 1.00 15.94 66 ILE B N 1
ATOM 2185 C CA . ILE B 1 66 ? 69.892 36.402 28.221 1.00 18.45 66 ILE B CA 1
ATOM 2186 C C . ILE B 1 66 ? 68.703 37.342 28.292 1.00 20.79 66 ILE B C 1
ATOM 2187 O O . ILE B 1 66 ? 68.698 38.304 29.039 1.00 24.30 66 ILE B O 1
ATOM 2192 N N . LYS B 1 67 ? 67.690 37.032 27.518 1.00 20.88 67 LYS B N 1
ATOM 2193 C CA . LYS B 1 67 ? 66.449 37.790 27.526 1.00 23.80 67 LYS B CA 1
ATOM 2194 C C . LYS B 1 67 ? 65.451 36.849 28.135 1.00 21.29 67 LYS B C 1
ATOM 2195 O O . LYS B 1 67 ? 64.934 35.928 27.504 1.00 20.42 67 LYS B O 1
ATOM 2201 N N . PRO B 1 68 ? 65.255 37.017 29.425 1.00 21.83 68 PRO B N 1
ATOM 2202 C CA . PRO B 1 68 ? 64.423 36.095 30.167 1.00 25.61 68 PRO B CA 1
ATOM 2203 C C . PRO B 1 68 ? 63.009 35.853 29.677 1.00 31.35 68 PRO B C 1
ATOM 2204 O O . PRO B 1 68 ? 62.465 34.749 29.812 1.00 28.46 68 PRO B O 1
ATOM 2208 N N . GLU B 1 69 ? 62.412 36.897 29.144 1.00 25.03 69 GLU B N 1
ATOM 2209 C CA . GLU B 1 69 ? 61.029 36.819 28.694 1.00 25.23 69 GLU B CA 1
ATOM 2210 C C . GLU B 1 69 ? 60.893 36.000 27.436 1.00 32.80 69 GLU B C 1
ATOM 2211 O O . GLU B 1 69 ? 59.798 35.541 27.132 1.00 35.20 69 GLU B O 1
ATOM 2217 N N . ARG B 1 70 ? 61.997 35.866 26.696 1.00 26.59 70 ARG B N 1
ATOM 2218 C CA . ARG B 1 70 ? 61.973 35.079 25.470 1.00 20.59 70 ARG B CA 1
ATOM 2219 C C . ARG B 1 70 ? 62.118 33.642 25.873 1.00 27.75 70 ARG B C 1
ATOM 2220 O O . ARG B 1 70 ? 63.167 33.215 26.353 1.00 24.39 70 ARG B O 1
ATOM 2228 N N . ALA B 1 71 ? 61.041 32.916 25.680 1.00 28.59 71 ALA B N 1
ATOM 2229 C CA . ALA B 1 71 ? 60.964 31.521 26.030 1.00 34.31 71 ALA B CA 1
ATOM 2230 C C . ALA B 1 71 ? 61.604 30.593 25.006 1.00 44.74 71 ALA B C 1
ATOM 2231 O O . ALA B 1 71 ? 60.902 29.852 24.319 1.00 39.35 71 ALA B O 1
ATOM 2233 N N . GLU B 1 72 ? 62.937 30.614 24.935 1.00 37.97 72 GLU B N 1
ATOM 2234 C CA . GLU B 1 72 ? 63.693 29.777 24.012 1.00 27.68 72 GLU B CA 1
ATOM 2235 C C . GLU B 1 72 ? 65.146 29.638 24.428 1.00 24.54 72 GLU B C 1
ATOM 2236 O O . GLU B 1 72 ? 65.648 30.415 25.243 1.00 23.31 72 GLU B O 1
ATOM 2242 N N . VAL B 1 73 ? 65.817 28.659 23.849 1.00 22.42 73 VAL B N 1
ATOM 2243 C CA . VAL B 1 73 ? 67.221 28.406 24.153 1.00 21.10 73 VAL B CA 1
ATOM 2244 C C . VAL B 1 73 ? 67.981 29.530 23.556 1.00 19.37 73 VAL B C 1
ATOM 2245 O O . VAL B 1 73 ? 67.762 29.881 22.398 1.00 21.56 73 VAL B O 1
ATOM 2249 N N . GLN B 1 74 ? 68.827 30.136 24.352 1.00 15.15 74 GLN B N 1
ATOM 2250 C CA . GLN B 1 74 ? 69.606 31.295 23.914 1.00 16.44 74 GLN B CA 1
ATOM 2251 C C . GLN B 1 74 ? 71.121 31.059 23.945 1.00 25.35 74 GLN B C 1
ATOM 2252 O O . GLN B 1 74 ? 71.894 31.745 23.255 1.00 18.17 74 GLN B O 1
ATOM 2258 N N . ALA B 1 75 ? 71.542 30.072 24.742 1.00 16.21 75 ALA B N 1
ATOM 2259 C CA . ALA B 1 75 ? 72.964 29.728 24.845 1.00 13.72 75 ALA B CA 1
ATOM 2260 C C . ALA B 1 75 ? 73.097 28.256 25.067 1.00 17.75 75 ALA B C 1
ATOM 2261 O O . ALA B 1 75 ? 72.309 27.658 25.806 1.00 16.03 75 ALA B O 1
ATOM 2263 N N . VAL B 1 76 ? 74.087 27.683 24.389 1.00 15.94 76 VAL B N 1
ATOM 2264 C CA . VAL B 1 76 ? 74.346 26.250 24.489 1.00 15.34 76 VAL B CA 1
ATOM 2265 C C . VAL B 1 76 ? 75.785 26.055 24.966 1.00 24.97 76 VAL B C 1
ATOM 2266 O O . VAL B 1 76 ? 76.694 26.639 24.391 1.00 20.02 76 VAL B O 1
ATOM 2270 N N . ILE B 1 77 ? 76.010 25.294 26.044 1.00 14.97 77 ILE B N 1
ATOM 2271 C CA . ILE B 1 77 ? 77.370 25.124 26.510 1.00 12.25 77 ILE B CA 1
ATOM 2272 C C . ILE B 1 77 ? 77.721 23.645 26.474 1.00 14.89 77 ILE B C 1
ATOM 2273 O O . ILE B 1 77 ? 77.058 22.820 27.096 1.00 14.41 77 ILE B O 1
ATOM 2278 N N . THR B 1 78 ? 78.747 23.295 25.715 1.00 14.73 78 THR B N 1
ATOM 2279 C CA . THR B 1 78 ? 79.145 21.914 25.636 1.00 16.43 78 THR B CA 1
ATOM 2280 C C . THR B 1 78 ? 80.441 21.661 26.351 1.00 15.18 78 THR B C 1
ATOM 2281 O O . THR B 1 78 ? 81.341 22.507 26.398 1.00 15.50 78 THR B O 1
ATOM 2285 N N . ALA B 1 79 ? 80.519 20.456 26.898 1.00 15.64 79 ALA B N 1
ATOM 2286 C CA . ALA B 1 79 ? 81.703 20.020 27.604 1.00 16.52 79 ALA B CA 1
ATOM 2287 C C . ALA B 1 79 ? 81.913 18.552 27.302 1.00 23.95 79 ALA B C 1
ATOM 2288 O O . ALA B 1 79 ? 80.948 17.835 27.006 1.00 22.44 79 ALA B O 1
ATOM 2290 N N . PRO B 1 80 ? 83.182 18.137 27.373 1.00 21.17 80 PRO B N 1
ATOM 2291 C CA . PRO B 1 80 ? 83.583 16.777 27.042 1.00 23.28 80 PRO B CA 1
ATOM 2292 C C . PRO B 1 80 ? 83.126 15.649 27.973 1.00 29.59 80 PRO B C 1
ATOM 2293 O O . PRO B 1 80 ? 82.965 14.518 27.521 1.00 21.33 80 PRO B O 1
ATOM 2297 N N . THR B 1 81 ? 82.930 15.930 29.262 1.00 18.53 81 THR B N 1
ATOM 2298 C CA . THR B 1 81 ? 82.512 14.877 30.194 1.00 20.59 81 THR B CA 1
ATOM 2299 C C . THR B 1 81 ? 81.306 15.289 31.048 1.00 25.75 81 THR B C 1
ATOM 2300 O O . THR B 1 81 ? 80.960 16.468 31.202 1.00 16.49 81 THR B O 1
ATOM 2304 N N . ARG B 1 82 ? 80.657 14.299 31.635 1.00 16.75 82 ARG B N 1
ATOM 2305 C CA . ARG B 1 82 ? 79.515 14.570 32.484 1.00 16.66 82 ARG B CA 1
ATOM 2306 C C . ARG B 1 82 ? 79.896 15.415 33.688 1.00 17.25 82 ARG B C 1
ATOM 2307 O O . ARG B 1 82 ? 79.162 16.269 34.156 1.00 20.39 82 ARG B O 1
ATOM 2315 N N . GLU B 1 83 ? 81.059 15.129 34.218 1.00 13.30 83 GLU B N 1
ATOM 2316 C CA . GLU B 1 83 ? 81.535 15.794 35.374 1.00 18.08 83 GLU B CA 1
ATOM 2317 C C . GLU B 1 83 ? 81.799 17.240 35.100 1.00 23.38 83 GLU B C 1
ATOM 2318 O O . GLU B 1 83 ? 81.473 18.137 35.885 1.00 18.83 83 GLU B O 1
ATOM 2324 N N . LEU B 1 84 ? 82.393 17.468 33.959 1.00 10.43 84 LEU B N 1
ATOM 2325 C CA . LEU B 1 84 ? 82.705 18.847 33.649 1.00 17.95 84 LEU B CA 1
ATOM 2326 C C . LEU B 1 84 ? 81.471 19.672 33.430 1.00 16.67 84 LEU B C 1
ATOM 2327 O O . LEU B 1 84 ? 81.395 20.850 33.801 1.00 14.83 84 LEU B O 1
ATOM 2332 N N . ALA B 1 85 ? 80.519 19.045 32.755 1.00 14.84 85 ALA B N 1
ATOM 2333 C CA . ALA B 1 85 ? 79.272 19.745 32.467 1.00 8.19 85 ALA B CA 1
ATOM 2334 C C . ALA B 1 85 ? 78.595 20.115 33.776 1.00 13.14 85 ALA B C 1
ATOM 2335 O O . ALA B 1 85 ? 78.077 21.232 34.012 1.00 15.36 85 ALA B O 1
ATOM 2337 N N . THR B 1 86 ? 78.611 19.114 34.633 1.00 10.11 86 THR B N 1
ATOM 2338 C CA . THR B 1 86 ? 77.982 19.264 35.943 1.00 14.33 86 THR B CA 1
ATOM 2339 C C . THR B 1 86 ? 78.525 20.460 36.709 1.00 16.38 86 THR B C 1
ATOM 2340 O O . THR B 1 86 ? 77.788 21.224 37.293 1.00 14.74 86 THR B O 1
ATOM 2344 N N . GLN B 1 87 ? 79.847 20.616 36.692 1.00 14.45 87 GLN B N 1
ATOM 2345 C CA . GLN B 1 87 ? 80.442 21.722 37.411 1.00 10.76 87 GLN B CA 1
ATOM 2346 C C . GLN B 1 87 ? 80.000 23.047 36.839 1.00 17.13 87 GLN B C 1
ATOM 2347 O O . GLN B 1 87 ? 79.737 24.002 37.574 1.00 19.06 87 GLN B O 1
ATOM 2353 N N . ILE B 1 88 ? 79.873 23.086 35.520 1.00 12.57 88 ILE B N 1
ATOM 2354 C CA . ILE B 1 88 ? 79.455 24.322 34.872 1.00 12.45 88 ILE B CA 1
ATOM 2355 C C . ILE B 1 88 ? 78.044 24.668 35.284 1.00 12.52 88 ILE B C 1
ATOM 2356 O O . ILE B 1 88 ? 77.710 25.792 35.595 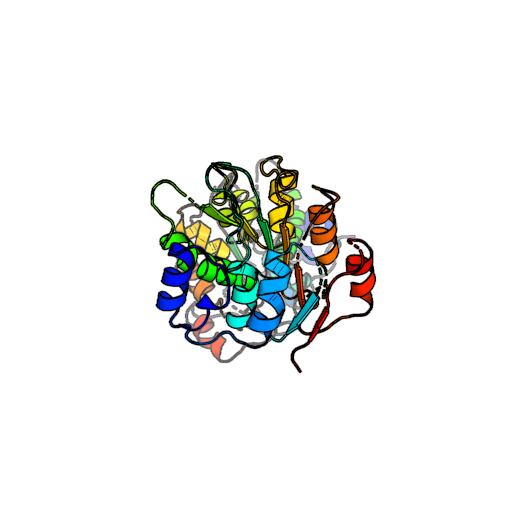1.00 11.59 88 ILE B O 1
ATOM 2361 N N . TYR B 1 89 ? 77.212 23.638 35.303 1.00 10.44 89 TYR B N 1
ATOM 2362 C CA . TYR B 1 89 ? 75.839 23.798 35.715 1.00 13.62 89 TYR B CA 1
ATOM 2363 C C . TYR B 1 89 ? 75.753 24.383 37.138 1.00 16.51 89 TYR B C 1
ATOM 2364 O O . TYR B 1 89 ? 74.959 25.272 37.442 1.00 12.88 89 TYR B O 1
ATOM 2373 N N . HIS B 1 90 ? 76.566 23.849 38.041 1.00 15.06 90 HIS B N 1
ATOM 2374 C CA . HIS B 1 90 ? 76.565 24.312 39.424 1.00 10.68 90 HIS B CA 1
ATOM 2375 C C . HIS B 1 90 ? 76.880 25.796 39.465 1.00 13.39 90 HIS B C 1
ATOM 2376 O O . HIS B 1 90 ? 76.232 26.584 40.145 1.00 14.86 90 HIS B O 1
ATOM 2383 N N . GLU B 1 91 ? 77.887 26.220 38.702 1.00 9.51 91 GLU B N 1
ATOM 2384 C CA . GLU B 1 91 ? 78.203 27.649 38.719 1.00 9.42 91 GLU B CA 1
ATOM 2385 C C . GLU B 1 91 ? 77.008 28.492 38.210 1.00 13.09 91 GLU B C 1
ATOM 2386 O O . GLU B 1 91 ? 76.775 29.591 38.719 1.00 19.53 91 GLU B O 1
ATOM 2392 N N . THR B 1 92 ? 76.238 27.996 37.198 1.00 10.38 92 THR B N 1
ATOM 2393 C CA . THR B 1 92 ? 75.094 28.743 36.681 1.00 9.97 92 THR B CA 1
ATOM 2394 C C . THR B 1 92 ? 74.033 28.979 37.755 1.00 12.52 92 THR B C 1
ATOM 2395 O O . THR B 1 92 ? 73.477 30.067 37.976 1.00 10.99 92 THR B O 1
ATOM 2399 N N . LEU B 1 93 ? 73.779 27.908 38.466 1.00 13.83 93 LEU B N 1
ATOM 2400 C CA . LEU B 1 93 ? 72.799 27.959 39.507 1.00 13.59 93 LEU B CA 1
ATOM 2401 C C . LEU B 1 93 ? 73.078 29.034 40.514 1.00 20.22 93 LEU B C 1
ATOM 2402 O O . LEU B 1 93 ? 72.156 29.574 41.141 1.00 11.51 93 LEU B O 1
ATOM 2407 N N . LYS B 1 94 ? 74.371 29.250 40.739 1.00 11.68 94 LYS B N 1
ATOM 2408 C CA . LYS B 1 94 ? 74.774 30.234 41.713 1.00 11.20 94 LYS B CA 1
ATOM 2409 C C . LYS B 1 94 ? 74.509 31.634 41.234 1.00 15.80 94 LYS B C 1
ATOM 2410 O O . LYS B 1 94 ? 74.470 32.591 42.042 1.00 16.72 94 LYS B O 1
ATOM 2416 N N . ILE B 1 95 ? 74.324 31.703 39.925 1.00 12.78 95 ILE B N 1
ATOM 2417 C CA . ILE B 1 95 ? 74.030 32.973 39.318 1.00 12.52 95 ILE B CA 1
ATOM 2418 C C . ILE B 1 95 ? 72.538 33.206 39.122 1.00 23.23 95 ILE B C 1
ATOM 2419 O O . ILE B 1 95 ? 72.025 34.279 39.469 1.00 14.83 95 ILE B O 1
ATOM 2424 N N . THR B 1 96 ? 71.859 32.194 38.547 1.00 11.18 96 THR B N 1
ATOM 2425 C CA . THR B 1 96 ? 70.443 32.310 38.251 1.00 9.76 96 THR B CA 1
ATOM 2426 C C . THR B 1 96 ? 69.583 32.523 39.475 1.00 12.04 96 THR B C 1
ATOM 2427 O O . THR B 1 96 ? 68.487 33.111 39.429 1.00 15.59 96 THR B O 1
ATOM 2431 N N . LYS B 1 97 ? 70.061 32.064 40.604 1.00 10.36 97 LYS B N 1
ATOM 2432 C CA . LYS B 1 97 ? 69.232 32.276 41.774 1.00 17.77 97 LYS B CA 1
ATOM 2433 C C . LYS B 1 97 ? 69.058 33.753 42.114 1.00 23.99 97 LYS B C 1
ATOM 2434 O O . LYS B 1 97 ? 68.171 34.082 42.899 1.00 15.51 97 LYS B O 1
ATOM 2440 N N . PHE B 1 98 ? 69.903 34.639 41.546 1.00 18.02 98 PHE B N 1
ATOM 2441 C CA . PHE B 1 98 ? 69.785 36.065 41.836 1.00 11.86 98 PHE B CA 1
ATOM 2442 C C . PHE B 1 98 ? 68.845 36.803 40.920 1.00 14.76 98 PHE B C 1
ATOM 2443 O O . PHE B 1 98 ? 68.571 37.969 41.144 1.00 17.16 98 PHE B O 1
ATOM 2451 N N . CYS B 1 99 ? 68.349 36.134 39.887 1.00 16.53 99 CYS B N 1
ATOM 2452 C CA . CYS B 1 99 ? 67.402 36.778 38.972 1.00 13.94 99 CYS B CA 1
ATOM 2453 C C . CYS B 1 99 ? 66.127 37.130 39.702 1.00 21.86 99 CYS B C 1
ATOM 2454 O O . CYS B 1 99 ? 65.717 36.479 40.631 1.00 17.28 99 CYS B O 1
ATOM 2457 N N . PRO B 1 100 ? 65.460 38.142 39.215 1.00 24.62 100 PRO B N 1
ATOM 2458 C CA . PRO B 1 100 ? 64.175 38.521 39.737 1.00 24.15 100 PRO B CA 1
ATOM 2459 C C . PRO B 1 100 ? 63.279 37.336 39.365 1.00 31.94 100 PRO B C 1
ATOM 2460 O O . PRO B 1 100 ? 63.425 36.779 38.260 1.00 20.86 100 PRO B O 1
ATOM 2464 N N . LYS B 1 101 ? 62.403 36.943 40.321 1.00 25.04 101 LYS B N 1
ATOM 2465 C CA . LYS B 1 101 ? 61.468 35.809 40.275 1.00 22.24 101 LYS B CA 1
ATOM 2466 C C . LYS B 1 101 ? 60.619 35.683 39.007 1.00 24.63 101 LYS B C 1
ATOM 2467 O O . LYS B 1 101 ? 60.357 34.580 38.546 1.00 33.83 101 LYS B O 1
ATOM 2473 N N . ASP B 1 102 ? 60.143 36.784 38.453 1.00 26.07 102 ASP B N 1
ATOM 2474 C CA . ASP B 1 102 ? 59.336 36.655 37.252 1.00 21.22 102 ASP B CA 1
ATOM 2475 C C . ASP B 1 102 ? 60.168 36.819 36.013 1.00 24.98 102 ASP B C 1
ATOM 2476 O O . ASP B 1 102 ? 59.657 36.834 34.903 1.00 24.43 102 ASP B O 1
ATOM 2481 N N . ARG B 1 103 ? 61.471 36.926 36.230 1.00 23.27 103 ARG B N 1
ATOM 2482 C CA . ARG B 1 103 ? 62.438 37.065 35.149 1.00 23.80 103 ARG B CA 1
ATOM 2483 C C . ARG B 1 103 ? 63.564 36.053 35.289 1.00 21.84 103 ARG B C 1
ATOM 2484 O O . ARG B 1 103 ? 64.725 36.366 35.030 1.00 19.03 103 ARG B O 1
ATOM 2500 N N . ILE B 1 105 ? 66.059 33.008 34.854 1.00 15.98 105 ILE B N 1
ATOM 2501 C CA . ILE B 1 105 ? 66.816 32.403 33.793 1.00 14.67 105 ILE B CA 1
ATOM 2502 C C . ILE B 1 105 ? 66.811 30.936 34.052 1.00 12.94 105 ILE B C 1
ATOM 2503 O O . ILE B 1 105 ? 67.155 30.561 35.134 1.00 14.00 105 ILE B O 1
ATOM 2508 N N . VAL B 1 106 ? 66.400 30.113 33.115 1.00 14.41 106 VAL B N 1
ATOM 2509 C CA . VAL B 1 106 ? 66.401 28.697 33.398 1.00 16.69 106 VAL B CA 1
ATOM 2510 C C . VAL B 1 106 ? 67.520 27.942 32.718 1.00 13.93 106 VAL B C 1
ATOM 2511 O O . VAL B 1 106 ? 67.685 28.102 31.517 1.00 15.23 106 VAL B O 1
ATOM 2515 N N . ALA B 1 107 ? 68.253 27.098 33.464 1.00 14.19 107 ALA B N 1
ATOM 2516 C CA . ALA B 1 107 ? 69.337 26.317 32.891 1.00 12.37 107 ALA B CA 1
ATOM 2517 C C . ALA B 1 107 ? 69.074 24.843 33.105 1.00 20.45 107 ALA B C 1
ATOM 2518 O O . ALA B 1 107 ? 68.526 24.447 34.126 1.00 15.13 107 ALA B O 1
ATOM 2520 N N . ARG B 1 108 ? 69.452 24.019 32.146 1.00 18.06 108 ARG B N 1
ATOM 2521 C CA . ARG B 1 108 ? 69.282 22.582 32.287 1.00 17.61 108 ARG B CA 1
ATOM 2522 C C . ARG B 1 108 ? 70.567 21.890 31.923 1.00 17.58 108 ARG B C 1
ATOM 2523 O O . ARG B 1 108 ? 71.252 22.345 30.987 1.00 15.50 108 ARG B O 1
ATOM 2531 N N . CYS B 1 109 ? 70.875 20.826 32.666 1.00 14.12 109 CYS B N 1
ATOM 2532 C CA . CYS B 1 109 ? 72.103 20.082 32.408 1.00 18.17 109 CYS B CA 1
ATOM 2533 C C . CYS B 1 109 ? 71.778 18.705 31.791 1.00 28.24 109 CYS B C 1
ATOM 2534 O O . CYS B 1 109 ? 71.073 17.899 32.398 1.00 18.93 109 CYS B O 1
ATOM 2537 N N . LEU B 1 110 ? 72.233 18.467 30.548 1.00 18.85 110 LEU B N 1
ATOM 2538 C CA . LEU B 1 110 ? 71.934 17.223 29.843 1.00 14.44 110 LEU B CA 1
ATOM 2539 C C . LEU B 1 110 ? 73.167 16.355 29.684 1.00 20.14 110 LEU B C 1
ATOM 2540 O O . LEU B 1 110 ? 74.014 16.626 28.854 1.00 19.72 110 LEU B O 1
ATOM 2545 N N . ILE B 1 111 ? 73.279 15.299 30.489 1.00 17.90 111 ILE B N 1
ATOM 2546 C CA . ILE B 1 111 ? 74.441 14.449 30.410 1.00 16.17 111 ILE B CA 1
ATOM 2547 C C . ILE B 1 111 ? 74.122 12.973 30.376 1.00 20.70 111 ILE B C 1
ATOM 2548 O O . ILE B 1 111 ? 75.057 12.194 30.334 1.00 22.96 111 ILE B O 1
ATOM 2553 N N . GLY B 1 112 ? 72.844 12.593 30.450 1.00 19.11 112 GLY B N 1
ATOM 2554 C CA . GLY B 1 112 ? 72.460 11.184 30.380 1.00 18.92 112 GLY B CA 1
ATOM 2555 C C . GLY B 1 112 ? 73.084 10.310 31.452 1.00 24.47 112 GLY B C 1
ATOM 2556 O O . GLY B 1 112 ? 73.106 10.702 32.598 1.00 25.10 112 GLY B O 1
ATOM 2557 N N . GLY B 1 113 ? 73.526 9.089 31.103 1.00 19.56 113 GLY B N 1
ATOM 2558 C CA . GLY B 1 113 ? 74.080 8.149 32.096 1.00 23.71 113 GLY B CA 1
ATOM 2559 C C . GLY B 1 113 ? 73.371 6.813 31.879 1.00 21.22 113 GLY B C 1
ATOM 2560 O O . GLY B 1 113 ? 73.225 6.389 30.756 1.00 25.86 113 GLY B O 1
ATOM 2561 N N . THR B 1 114 ? 72.859 6.144 32.886 1.00 24.80 114 THR B N 1
ATOM 2562 C CA . THR B 1 114 ? 72.139 4.931 32.561 1.00 22.64 114 THR B CA 1
ATOM 2563 C C . THR B 1 114 ? 70.812 5.239 31.856 1.00 29.86 114 THR B C 1
ATOM 2564 O O . THR B 1 114 ? 70.291 6.357 31.848 1.00 26.73 114 THR B O 1
ATOM 2568 N N . ASP B 1 115 ? 70.219 4.206 31.271 1.00 22.18 115 ASP B N 1
ATOM 2569 C CA . ASP B 1 115 ? 68.971 4.388 30.586 1.00 16.54 115 ASP B CA 1
ATOM 2570 C C . ASP B 1 115 ? 67.942 4.951 31.513 1.00 19.03 115 ASP B C 1
ATOM 2571 O O . ASP B 1 115 ? 67.106 5.749 31.101 1.00 25.63 115 ASP B O 1
ATOM 2576 N N . LYS B 1 116 ? 67.961 4.503 32.759 1.00 19.69 116 LYS B N 1
ATOM 2577 C CA . LYS B 1 116 ? 66.946 5.047 33.655 1.00 21.31 116 LYS B CA 1
ATOM 2578 C C . LYS B 1 116 ? 67.264 6.537 33.838 1.00 27.23 116 LYS B C 1
ATOM 2579 O O . LYS B 1 116 ? 66.426 7.430 33.791 1.00 28.65 116 LYS B O 1
ATOM 2585 N N . GLN B 1 117 ? 68.535 6.801 33.948 1.00 18.61 117 GLN B N 1
ATOM 2586 C CA . GLN B 1 117 ? 68.937 8.161 34.071 1.00 18.78 117 GLN B CA 1
ATOM 2587 C C . GLN B 1 117 ? 68.440 8.971 32.910 1.00 30.11 117 GLN B C 1
ATOM 2588 O O . GLN B 1 117 ? 67.826 10.054 33.084 1.00 23.93 117 GLN B O 1
ATOM 2594 N N . LYS B 1 118 ? 68.703 8.419 31.723 1.00 19.76 118 LYS B N 1
ATOM 2595 C CA . LYS B 1 118 ? 68.319 9.068 30.501 1.00 25.13 118 LYS B CA 1
ATOM 2596 C C . LYS B 1 118 ? 66.838 9.401 30.445 1.00 28.21 118 LYS B C 1
ATOM 2597 O O . LYS B 1 118 ? 66.442 10.521 30.123 1.00 24.66 118 LYS B O 1
ATOM 2603 N N . ALA B 1 119 ? 66.016 8.442 30.802 1.00 23.10 119 ALA B N 1
ATOM 2604 C CA . ALA B 1 119 ? 64.583 8.667 30.807 1.00 24.80 119 ALA B CA 1
ATOM 2605 C C . ALA B 1 119 ? 64.173 9.829 31.704 1.00 31.11 119 ALA B C 1
ATOM 2606 O O . ALA B 1 119 ? 63.269 10.573 31.379 1.00 37.27 119 ALA B O 1
ATOM 2608 N N . LEU B 1 120 ? 64.828 9.971 32.871 1.00 27.83 120 LEU B N 1
ATOM 2609 C CA . LEU B 1 120 ? 64.484 11.027 33.805 1.00 20.76 120 LEU B CA 1
ATOM 2610 C C . LEU B 1 120 ? 64.812 12.434 33.329 1.00 26.19 120 LEU B C 1
ATOM 2611 O O . LEU B 1 120 ? 64.405 13.397 33.962 1.00 29.86 120 LEU B O 1
ATOM 2616 N N . GLU B 1 121 ? 65.563 12.576 32.243 1.00 22.40 121 GLU B N 1
ATOM 2617 C CA . GLU B 1 121 ? 65.908 13.894 31.701 1.00 19.40 121 GLU B CA 1
ATOM 2618 C C . GLU B 1 121 ? 64.797 14.270 30.775 1.00 24.67 121 GLU B C 1
ATOM 2619 O O . GLU B 1 121 ? 64.686 13.721 29.715 1.00 34.24 121 GLU B O 1
ATOM 2625 N N . LYS B 1 122 ? 63.927 15.143 31.164 1.00 39.90 122 LYS B N 1
ATOM 2626 C CA . LYS B 1 122 ? 62.853 15.481 30.259 1.00 40.08 122 LYS B CA 1
ATOM 2627 C C . LYS B 1 122 ? 62.712 16.941 30.394 1.00 39.72 122 LYS B C 1
ATOM 2628 O O . LYS B 1 122 ? 62.639 17.415 31.525 1.00 49.66 122 LYS B O 1
ATOM 2634 N N . LEU B 1 123 ? 62.735 17.617 29.267 1.00 34.47 123 LEU B N 1
ATOM 2635 C CA . LEU B 1 123 ? 62.639 19.067 29.240 1.00 36.26 123 LEU B CA 1
ATOM 2636 C C . LEU B 1 123 ? 61.317 19.648 29.744 1.00 56.47 123 LEU B C 1
ATOM 2637 O O . LEU B 1 123 ? 60.400 19.922 28.963 1.00 63.61 123 LEU B O 1
ATOM 2642 N N . ASN B 1 124 ? 61.216 19.836 31.069 1.00 43.82 124 ASN B N 1
ATOM 2643 C CA . ASN B 1 124 ? 60.008 20.385 31.609 1.00 46.31 124 ASN B CA 1
ATOM 2644 C C . ASN B 1 124 ? 59.590 21.509 30.671 1.00 62.81 124 ASN B C 1
ATOM 2645 O O . ASN B 1 124 ? 58.476 21.543 30.142 1.00 59.92 124 ASN B O 1
ATOM 2650 N N . VAL B 1 125 ? 60.543 22.412 30.433 1.00 62.77 125 VAL B N 1
ATOM 2651 C CA . VAL B 1 125 ? 60.347 23.551 29.559 1.00 59.02 125 VAL B CA 1
ATOM 2652 C C . VAL B 1 125 ? 61.603 23.835 28.768 1.00 49.06 125 VAL B C 1
ATOM 2653 O O . VAL B 1 125 ? 62.670 23.375 29.147 1.00 61.60 125 VAL B O 1
ATOM 2657 N N . GLN B 1 126 ? 61.462 24.576 27.673 1.00 37.98 126 GLN B N 1
ATOM 2658 C CA . GLN B 1 126 ? 62.599 24.977 26.888 1.00 43.19 126 GLN B CA 1
ATOM 2659 C C . GLN B 1 126 ? 63.435 25.874 27.827 1.00 47.11 126 GLN B C 1
ATOM 2660 O O . GLN B 1 126 ? 62.959 26.856 28.422 1.00 40.10 126 GLN B O 1
ATOM 2666 N N . PRO B 1 127 ? 64.701 25.549 28.023 1.00 28.11 127 PRO B N 1
ATOM 2667 C CA . PRO B 1 127 ? 65.482 26.354 28.944 1.00 16.96 127 PRO B CA 1
ATOM 2668 C C . PRO B 1 127 ? 66.213 27.455 28.226 1.00 20.76 127 PRO B C 1
ATOM 2669 O O . PRO B 1 127 ? 66.505 27.342 27.060 1.00 25.50 127 PRO B O 1
ATOM 2673 N N . HIS B 1 128 ? 66.539 28.521 28.925 1.00 19.10 128 HIS B N 1
ATOM 2674 C CA . HIS B 1 128 ? 67.299 29.596 28.314 1.00 15.80 128 HIS B CA 1
ATOM 2675 C C . HIS B 1 128 ? 68.740 29.175 28.046 1.00 20.16 128 HIS B C 1
ATOM 2676 O O . HIS B 1 128 ? 69.395 29.631 27.076 1.00 17.98 128 HIS B O 1
ATOM 2683 N N . ILE B 1 129 ? 69.237 28.315 28.940 1.00 11.72 129 ILE B N 1
ATOM 2684 C CA . ILE B 1 129 ? 70.592 27.813 28.823 1.00 9.77 129 ILE B CA 1
ATOM 2685 C C . ILE B 1 129 ? 70.652 26.324 28.948 1.00 17.45 129 ILE B C 1
ATOM 2686 O O . ILE B 1 129 ? 70.123 25.748 29.889 1.00 15.04 129 ILE B O 1
ATOM 2691 N N . VAL B 1 130 ? 71.332 25.726 27.980 1.00 13.31 130 VAL B N 1
ATOM 2692 C CA . VAL B 1 130 ? 71.554 24.303 27.940 1.00 17.48 130 VAL B CA 1
ATOM 2693 C C . VAL B 1 130 ? 73.034 23.973 28.074 1.00 18.81 130 VAL B C 1
ATOM 2694 O O . VAL B 1 130 ? 73.876 24.437 27.314 1.00 18.37 130 VAL B O 1
ATOM 2698 N N . ILE B 1 131 ? 73.339 23.135 29.060 1.00 14.25 131 ILE B N 1
ATOM 2699 C CA . ILE B 1 131 ? 74.693 22.691 29.304 1.00 14.40 131 ILE B CA 1
ATOM 2700 C C . ILE B 1 131 ? 74.721 21.184 29.182 1.00 15.38 131 ILE B C 1
ATOM 2701 O O . ILE B 1 131 ? 73.769 20.491 29.560 1.00 17.63 131 ILE B O 1
ATOM 2706 N N . GLY B 1 132 ? 75.811 20.640 28.688 1.00 12.34 132 GLY B N 1
ATOM 2707 C CA . GLY B 1 132 ? 75.795 19.199 28.623 1.00 15.70 132 GLY B CA 1
ATOM 2708 C C . GLY B 1 132 ? 76.897 18.695 27.752 1.00 21.78 132 GLY B C 1
ATOM 2709 O O . GLY B 1 132 ? 77.796 19.457 27.355 1.00 20.24 132 GLY B O 1
ATOM 2710 N N . THR B 1 133 ? 76.822 17.389 27.496 1.00 20.10 133 THR B N 1
ATOM 2711 C CA . THR B 1 133 ? 77.807 16.810 26.606 1.00 23.57 133 THR B CA 1
ATOM 2712 C C . THR B 1 133 ? 77.188 16.948 25.227 1.00 18.75 133 THR B C 1
ATOM 2713 O O . THR B 1 133 ? 75.971 16.932 25.096 1.00 25.00 133 THR B O 1
ATOM 2717 N N . PRO B 1 134 ? 78.012 17.109 24.212 1.00 21.12 134 PRO B N 1
ATOM 2718 C CA . PRO B 1 134 ? 77.502 17.259 22.849 1.00 19.69 134 PRO B CA 1
ATOM 2719 C C . PRO B 1 134 ? 76.605 16.118 22.402 1.00 18.97 134 PRO B C 1
ATOM 2720 O O . PRO B 1 134 ? 75.551 16.314 21.775 1.00 25.42 134 PRO B O 1
ATOM 2724 N N . GLY B 1 135 ? 77.025 14.911 22.737 1.00 21.96 135 GLY B N 1
ATOM 2725 C CA . GLY B 1 135 ? 76.241 13.742 22.376 1.00 20.23 135 GLY B CA 1
ATOM 2726 C C . GLY B 1 135 ? 74.834 13.797 22.949 1.00 31.40 135 GLY B C 1
ATOM 2727 O O . GLY B 1 135 ? 73.846 13.600 22.217 1.00 25.46 135 GLY B O 1
ATOM 2728 N N . ARG B 1 136 ? 74.737 14.077 24.259 1.00 23.10 136 ARG B N 1
ATOM 2729 C CA . ARG B 1 136 ? 73.428 14.149 24.879 1.00 22.99 136 ARG B CA 1
ATOM 2730 C C . ARG B 1 136 ? 72.570 15.277 24.290 1.00 21.95 136 ARG B C 1
ATOM 2731 O O . ARG B 1 136 ? 71.348 15.204 24.020 1.00 19.20 136 ARG B O 1
ATOM 2739 N N . ILE B 1 137 ? 73.243 16.379 24.060 1.00 19.62 137 ILE B N 1
ATOM 2740 C CA . ILE B 1 137 ? 72.555 17.526 23.522 1.00 15.94 137 ILE B CA 1
ATOM 2741 C C . ILE B 1 137 ? 71.930 17.208 22.178 1.00 23.12 137 ILE B C 1
ATOM 2742 O O . ILE B 1 137 ? 70.783 17.557 21.920 1.00 20.28 137 ILE B O 1
ATOM 2747 N N . ASN B 1 138 ? 72.705 16.507 21.368 1.00 23.26 138 ASN B N 1
ATOM 2748 C CA . ASN B 1 138 ? 72.301 16.031 20.045 1.00 27.68 138 ASN B CA 1
ATOM 2749 C C . ASN B 1 138 ? 71.088 15.122 20.149 1.00 28.40 138 ASN B C 1
ATOM 2750 O O . ASN B 1 138 ? 70.149 15.190 19.344 1.00 31.10 138 ASN B O 1
ATOM 2755 N N . ASP B 1 139 ? 71.081 14.277 21.169 1.00 22.66 139 ASP B N 1
ATOM 2756 C CA . ASP B 1 139 ? 69.938 13.411 21.335 1.00 21.47 139 ASP B CA 1
ATOM 2757 C C . ASP B 1 139 ? 68.663 14.227 21.415 1.00 34.15 139 ASP B C 1
ATOM 2758 O O . ASP B 1 139 ? 67.663 13.867 20.788 1.00 29.45 139 ASP B O 1
ATOM 2763 N N . PHE B 1 140 ? 68.709 15.304 22.222 1.00 27.16 140 PHE B N 1
ATOM 2764 C CA . PHE B 1 140 ? 67.558 16.172 22.418 1.00 24.11 140 PHE B CA 1
ATOM 2765 C C . PHE B 1 140 ? 67.146 16.901 21.163 1.00 23.22 140 PHE B C 1
ATOM 2766 O O . PHE B 1 140 ? 65.965 17.107 20.870 1.00 26.75 140 PHE B O 1
ATOM 2774 N N . ILE B 1 141 ? 68.139 17.332 20.432 1.00 19.01 141 ILE B N 1
ATOM 2775 C CA . ILE B 1 141 ? 67.804 18.037 19.239 1.00 19.24 141 ILE B CA 1
ATOM 2776 C C . ILE B 1 141 ? 67.103 17.059 18.325 1.00 33.99 141 ILE B C 1
ATOM 2777 O O . ILE B 1 141 ? 66.037 17.341 17.754 1.00 32.99 141 ILE B O 1
ATOM 2782 N N . ARG B 1 142 ? 67.711 15.878 18.237 1.00 28.81 142 ARG B N 1
ATOM 2783 C CA . ARG B 1 142 ? 67.208 14.806 17.398 1.00 23.30 142 ARG B CA 1
ATOM 2784 C C . ARG B 1 142 ? 65.768 14.456 17.661 1.00 31.44 142 ARG B C 1
ATOM 2785 O O . ARG B 1 142 ? 65.017 14.109 16.776 1.00 30.60 142 ARG B O 1
ATOM 2793 N N . GLU B 1 143 ? 65.352 14.508 18.895 1.00 27.62 143 GLU B N 1
ATOM 2794 C CA . GLU B 1 143 ? 63.998 14.141 19.168 1.00 25.38 143 GLU B CA 1
ATOM 2795 C C . GLU B 1 143 ? 63.100 15.347 19.214 1.00 23.64 143 GLU B C 1
ATOM 2796 O O . GLU B 1 143 ? 62.024 15.278 19.781 1.00 27.27 143 GLU B O 1
ATOM 2802 N N . GLN B 1 144 ? 63.536 16.444 18.620 1.00 25.59 144 GLN B N 1
ATOM 2803 C CA . GLN B 1 144 ? 62.693 17.611 18.608 1.00 17.53 144 GLN B CA 1
ATOM 2804 C C . GLN B 1 144 ? 62.349 17.989 20.005 1.00 28.21 144 GLN B C 1
ATOM 2805 O O . GLN B 1 144 ? 61.332 18.619 20.270 1.00 35.97 144 GLN B O 1
ATOM 2811 N N . ALA B 1 145 ? 63.214 17.599 20.919 1.00 32.39 145 ALA B N 1
ATOM 2812 C CA . ALA B 1 145 ? 62.958 17.972 22.295 1.00 33.53 145 ALA B CA 1
ATOM 2813 C C . ALA B 1 145 ? 63.611 19.326 22.621 1.00 37.58 145 ALA B C 1
ATOM 2814 O O . ALA B 1 145 ? 63.220 20.053 23.538 1.00 40.26 145 ALA B O 1
ATOM 2816 N N . LEU B 1 146 ? 64.592 19.673 21.806 1.00 30.86 146 LEU B N 1
ATOM 2817 C CA . LEU B 1 146 ? 65.322 20.901 21.957 1.00 32.94 146 LEU B CA 1
ATOM 2818 C C . LEU B 1 146 ? 65.507 21.643 20.650 1.00 29.62 146 LEU B C 1
ATOM 2819 O O . LEU B 1 146 ? 66.091 21.111 19.713 1.00 32.28 146 LEU B O 1
ATOM 2824 N N . ASP B 1 147 ? 65.081 22.901 20.619 1.00 23.30 147 ASP B N 1
ATOM 2825 C CA . ASP B 1 147 ? 65.239 23.732 19.446 1.00 28.69 147 ASP B CA 1
ATOM 2826 C C . ASP B 1 147 ? 66.376 24.719 19.642 1.00 33.86 147 ASP B C 1
ATOM 2827 O O . ASP B 1 147 ? 66.275 25.710 20.357 1.00 32.24 147 ASP B O 1
ATOM 2832 N N . VAL B 1 148 ? 67.491 24.430 19.016 1.00 24.91 148 VAL B N 1
ATOM 2833 C CA . VAL B 1 148 ? 68.612 25.297 19.181 1.00 20.90 148 VAL B CA 1
ATOM 2834 C C . VAL B 1 148 ? 68.647 26.380 18.149 1.00 29.92 148 VAL B C 1
ATOM 2835 O O . VAL B 1 148 ? 69.516 27.258 18.157 1.00 26.15 148 VAL B O 1
ATOM 2839 N N . HIS B 1 149 ? 67.703 26.336 17.230 1.00 33.15 149 HIS B N 1
ATOM 2840 C CA . HIS B 1 149 ? 67.762 27.366 16.238 1.00 33.86 149 HIS B CA 1
ATOM 2841 C C . HIS B 1 149 ? 67.830 28.785 16.785 1.00 39.22 149 HIS B C 1
ATOM 2842 O O . HIS B 1 149 ? 68.515 29.632 16.207 1.00 42.01 149 HIS B O 1
ATOM 2849 N N . THR B 1 150 ? 67.135 29.067 17.900 1.00 31.13 150 THR B N 1
ATOM 2850 C CA . THR B 1 150 ? 67.129 30.408 18.471 1.00 31.72 150 THR B CA 1
ATOM 2851 C C . THR B 1 150 ? 68.360 30.741 19.233 1.00 31.10 150 THR B C 1
ATOM 2852 O O . THR B 1 150 ? 68.528 31.907 19.586 1.00 28.29 150 THR B O 1
ATOM 2856 N N . ALA B 1 151 ? 69.187 29.731 19.517 1.00 22.31 151 ALA B N 1
ATOM 2857 C CA . ALA B 1 151 ? 70.404 29.984 20.275 1.00 26.10 151 ALA B CA 1
ATOM 2858 C C . ALA B 1 151 ? 71.451 30.724 19.459 1.00 25.11 151 ALA B C 1
ATOM 2859 O O . ALA B 1 151 ? 71.733 30.289 18.377 1.00 31.71 151 ALA B O 1
ATOM 2861 N N . HIS B 1 152 ? 72.022 31.798 20.006 1.00 22.78 152 HIS B N 1
ATOM 2862 C CA . HIS B 1 152 ? 73.048 32.587 19.340 1.00 33.01 152 HIS B CA 1
ATOM 2863 C C . HIS B 1 152 ? 74.443 32.562 19.972 1.00 35.01 152 HIS B C 1
ATOM 2864 O O . HIS B 1 152 ? 75.343 33.286 19.540 1.00 30.09 152 HIS B O 1
ATOM 2871 N N . ILE B 1 153 ? 74.616 31.716 20.991 1.00 23.31 153 ILE B N 1
ATOM 2872 C CA . ILE B 1 153 ? 75.864 31.557 21.694 1.00 20.22 153 ILE B CA 1
ATOM 2873 C C . ILE B 1 153 ? 76.143 30.080 21.888 1.00 30.12 153 ILE B C 1
ATOM 2874 O O . ILE B 1 153 ? 75.284 29.314 22.319 1.00 22.57 153 ILE B O 1
ATOM 2879 N N . LEU B 1 154 ? 77.356 29.683 21.556 1.00 25.30 154 LEU B N 1
ATOM 2880 C CA . LEU B 1 154 ? 77.750 28.304 21.714 1.00 18.56 154 LEU B CA 1
ATOM 2881 C C . LEU B 1 154 ? 79.115 28.293 22.374 1.00 22.36 154 LEU B C 1
ATOM 2882 O O . LEU B 1 154 ? 80.066 28.914 21.911 1.00 31.37 154 LEU B O 1
ATOM 2887 N N . VAL B 1 155 ? 79.214 27.606 23.482 1.00 15.29 155 VAL B N 1
ATOM 2888 C CA . VAL B 1 155 ? 80.483 27.487 24.145 1.00 17.17 155 VAL B CA 1
ATOM 2889 C C . VAL B 1 155 ? 81.010 26.074 23.920 1.00 22.38 155 VAL B C 1
ATOM 2890 O O . VAL B 1 155 ? 80.296 25.073 24.040 1.00 19.43 155 VAL B O 1
ATOM 2894 N N . VAL B 1 156 ? 82.290 26.010 23.587 1.00 16.85 156 VAL B N 1
ATOM 2895 C CA . VAL B 1 156 ? 82.943 24.756 23.391 1.00 15.69 156 VAL B CA 1
ATOM 2896 C C . VAL B 1 156 ? 84.065 24.760 24.412 1.00 16.74 156 VAL B C 1
ATOM 2897 O O . VAL B 1 156 ? 85.095 25.370 24.197 1.00 17.48 156 VAL B O 1
ATOM 2901 N N . ASP B 1 157 ? 83.805 24.154 25.585 1.00 17.15 157 ASP B N 1
ATOM 2902 C CA . ASP B 1 157 ? 84.761 24.107 26.676 1.00 15.29 157 ASP B CA 1
ATOM 2903 C C . ASP B 1 157 ? 85.693 22.886 26.569 1.00 21.15 157 ASP B C 1
ATOM 2904 O O . ASP B 1 157 ? 85.273 21.798 26.130 1.00 22.14 157 ASP B O 1
ATOM 2909 N N . GLU B 1 158 ? 86.992 23.051 26.899 1.00 22.65 158 GLU B N 1
ATOM 2910 C CA . GLU B 1 158 ? 87.943 21.924 26.787 1.00 19.76 158 GLU B CA 1
ATOM 2911 C C . GLU B 1 158 ? 87.943 21.269 25.409 1.00 16.89 158 GLU B C 1
ATOM 2912 O O . GLU B 1 158 ? 87.848 20.059 25.226 1.00 21.58 158 GLU B O 1
ATOM 2918 N N . ALA B 1 159 ? 88.042 22.099 24.398 1.00 23.47 159 ALA B N 1
ATOM 2919 C CA . ALA B 1 159 ? 88.023 21.658 23.028 1.00 21.61 159 ALA B CA 1
ATOM 2920 C C . ALA B 1 159 ? 89.109 20.652 22.688 1.00 28.45 159 ALA B C 1
ATOM 2921 O O . ALA B 1 159 ? 88.921 19.731 21.880 1.00 27.39 159 ALA B O 1
ATOM 2923 N N . ASP B 1 160 ? 90.283 20.802 23.284 1.00 25.35 160 ASP B N 1
ATOM 2924 C CA . ASP B 1 160 ? 91.271 19.801 22.910 1.00 32.94 160 ASP B CA 1
ATOM 2925 C C . ASP B 1 160 ? 90.822 18.443 23.393 1.00 28.33 160 ASP B C 1
ATOM 2926 O O . ASP B 1 160 ? 90.848 17.432 22.711 1.00 27.23 160 ASP B O 1
ATOM 2931 N N . LEU B 1 161 ? 90.341 18.434 24.606 1.00 22.03 161 LEU B N 1
ATOM 2932 C CA . LEU B 1 161 ? 89.891 17.180 25.134 1.00 22.39 161 LEU B CA 1
ATOM 2933 C C . LEU B 1 161 ? 88.692 16.707 24.336 1.00 28.91 161 LEU B C 1
ATOM 2934 O O . LEU B 1 161 ? 88.485 15.522 24.031 1.00 21.65 161 LEU B O 1
ATOM 2947 N N . LEU B 1 163 ? 88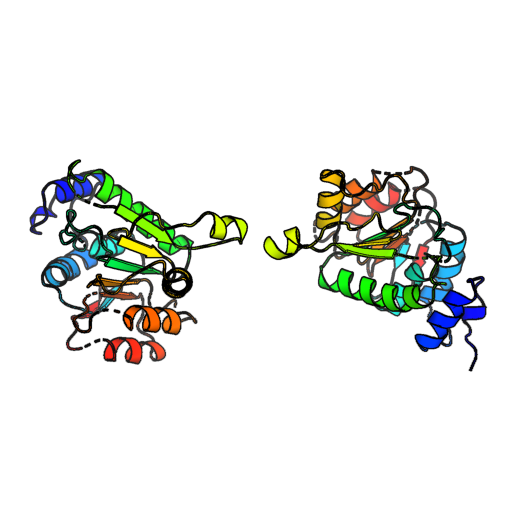.082 17.197 21.287 1.00 28.29 163 LEU B N 1
ATOM 2948 C CA . LEU B 1 163 ? 88.571 16.656 20.010 1.00 29.84 163 LEU B CA 1
ATOM 2949 C C . LEU B 1 163 ? 89.116 15.232 20.229 1.00 27.39 163 LEU B C 1
ATOM 2950 O O . LEU B 1 163 ? 88.732 14.264 19.571 1.00 27.57 163 LEU B O 1
ATOM 2955 N N . ASP B 1 164 ? 89.982 15.096 21.226 1.00 28.17 164 ASP B N 1
ATOM 2956 C CA . ASP B 1 164 ? 90.589 13.816 21.543 1.00 29.55 164 ASP B CA 1
ATOM 2957 C C . ASP B 1 164 ? 89.567 12.716 21.711 1.00 30.97 164 ASP B C 1
ATOM 2958 O O . ASP B 1 164 ? 89.704 11.629 21.160 1.00 44.18 164 ASP B O 1
ATOM 2971 N N . GLY B 1 166 ? 86.809 12.421 20.435 1.00 35.61 166 GLY B N 1
ATOM 2972 C CA . GLY B 1 166 ? 85.976 12.232 19.252 1.00 41.86 166 GLY B CA 1
ATOM 2973 C C . GLY B 1 166 ? 84.590 12.882 19.260 1.00 41.70 166 GLY B C 1
ATOM 2974 O O . GLY B 1 166 ? 83.625 12.334 18.723 1.00 41.01 166 GLY B O 1
ATOM 2975 N N . PHE B 1 167 ? 84.482 14.066 19.844 1.00 27.82 167 PHE B N 1
ATOM 2976 C CA . PHE B 1 167 ? 83.185 14.693 19.885 1.00 26.99 167 PHE B CA 1
ATOM 2977 C C . PHE B 1 167 ? 83.102 15.959 19.093 1.00 28.57 167 PHE B C 1
ATOM 2978 O O . PHE B 1 167 ? 82.136 16.676 19.293 1.00 26.39 167 PHE B O 1
ATOM 2986 N N . ILE B 1 168 ? 84.090 16.257 18.266 1.00 35.47 168 ILE B N 1
ATOM 2987 C CA . ILE B 1 168 ? 84.013 17.493 17.488 1.00 38.35 168 ILE B CA 1
ATOM 2988 C C . ILE B 1 168 ? 82.905 17.389 16.464 1.00 27.17 168 ILE B C 1
ATOM 2989 O O . ILE B 1 168 ? 82.261 18.362 16.096 1.00 27.47 168 ILE B O 1
ATOM 2994 N N . THR B 1 169 ? 82.655 16.178 15.997 1.00 33.47 169 THR B N 1
ATOM 2995 C CA . THR B 1 169 ? 81.582 16.056 15.035 1.00 30.76 169 THR B CA 1
ATOM 2996 C C . THR B 1 169 ? 80.266 16.303 15.708 1.00 24.00 169 THR B C 1
ATOM 2997 O O . THR B 1 169 ? 79.340 16.822 15.104 1.00 27.63 169 THR B O 1
ATOM 3001 N N . ASP B 1 170 ? 80.182 15.906 16.971 1.00 21.55 170 ASP B N 1
ATOM 3002 C CA . ASP B 1 170 ? 78.941 16.111 17.712 1.00 24.51 170 ASP B CA 1
ATOM 3003 C C . ASP B 1 170 ? 78.616 17.599 17.829 1.00 22.10 170 ASP B C 1
ATOM 3004 O O . ASP B 1 170 ? 77.469 18.023 17.632 1.00 25.98 170 ASP B O 1
ATOM 3009 N N . VAL B 1 171 ? 79.684 18.361 18.142 1.00 21.33 171 VAL B N 1
ATOM 3010 C CA . VAL B 1 171 ? 79.637 19.800 18.322 1.00 22.27 171 VAL B CA 1
ATOM 3011 C C . VAL B 1 171 ? 79.315 20.451 16.996 1.00 33.22 171 VAL B C 1
ATOM 3012 O O . VAL B 1 171 ? 78.500 21.365 16.848 1.00 27.11 171 VAL B O 1
ATOM 3016 N N . ASP B 1 172 ? 79.980 19.924 15.998 1.00 27.60 172 ASP B N 1
ATOM 3017 C CA . ASP B 1 172 ? 79.761 20.471 14.687 1.00 33.14 172 ASP B CA 1
ATOM 3018 C C . ASP B 1 172 ? 78.268 20.411 14.356 1.00 30.26 172 ASP B C 1
ATOM 3019 O O . ASP B 1 172 ? 77.614 21.358 13.938 1.00 28.25 172 ASP B O 1
ATOM 3024 N N . GLN B 1 173 ? 77.688 19.258 14.589 1.00 18.95 173 GLN B N 1
ATOM 3025 C CA . GLN B 1 173 ? 76.301 19.108 14.305 1.00 19.20 173 GLN B CA 1
ATOM 3026 C C . GLN B 1 173 ? 75.443 20.140 15.021 1.00 42.29 173 GLN B C 1
ATOM 3027 O O . GLN B 1 173 ? 74.455 20.673 14.509 1.00 38.78 173 GLN B O 1
ATOM 3033 N N . ILE B 1 174 ? 75.803 20.403 16.262 1.00 27.08 174 ILE B N 1
ATOM 3034 C CA . ILE B 1 174 ? 75.045 21.349 16.988 1.00 25.98 174 ILE B CA 1
ATOM 3035 C C . ILE B 1 174 ? 75.192 22.717 16.360 1.00 31.59 174 ILE B C 1
ATOM 3036 O O . ILE B 1 174 ? 74.201 23.387 16.054 1.00 27.87 174 ILE B O 1
ATOM 3041 N N . ALA B 1 175 ? 76.451 23.123 16.198 1.00 31.47 175 ALA B N 1
ATOM 3042 C CA . ALA B 1 175 ? 76.799 24.433 15.672 1.00 28.32 175 ALA B CA 1
ATOM 3043 C C . ALA B 1 175 ? 76.063 24.745 14.386 1.00 46.43 175 ALA B C 1
ATOM 3044 O O . ALA B 1 175 ? 75.653 25.896 14.127 1.00 40.68 175 ALA B O 1
ATOM 3046 N N . ALA B 1 176 ? 75.923 23.675 13.609 1.00 38.75 176 ALA B N 1
ATOM 3047 C CA . ALA B 1 176 ? 75.276 23.721 12.324 1.00 44.06 176 ALA B CA 1
ATOM 3048 C C . ALA B 1 176 ? 73.860 24.188 12.455 1.00 55.72 176 ALA B C 1
ATOM 3049 O O . ALA B 1 176 ? 73.386 24.997 11.656 1.00 66.31 176 ALA B O 1
ATOM 3051 N N . ARG B 1 177 ? 73.185 23.667 13.462 1.00 46.01 177 ARG B N 1
ATOM 3052 C CA . ARG B 1 177 ? 71.800 24.048 13.663 1.00 44.52 177 ARG B CA 1
ATOM 3053 C C . ARG B 1 177 ? 71.593 25.439 14.235 1.00 44.28 177 ARG B C 1
ATOM 3054 O O . ARG B 1 177 ? 70.469 25.838 14.475 1.00 50.89 177 ARG B O 1
ATOM 3070 N N . PRO B 1 179 ? 72.181 29.791 14.023 1.00 46.75 179 PRO B N 1
ATOM 3071 C CA . PRO B 1 179 ? 72.382 30.842 13.037 1.00 51.53 179 PRO B CA 1
ATOM 3072 C C . PRO B 1 179 ? 73.804 30.995 12.506 1.00 48.22 179 PRO B C 1
ATOM 3073 O O . PRO B 1 179 ? 74.814 30.752 13.157 1.00 50.00 179 PRO B O 1
ATOM 3077 N N . LYS B 1 180 ? 73.872 31.472 11.296 1.00 34.67 180 LYS B N 1
ATOM 3078 C CA . LYS B 1 180 ? 75.147 31.689 10.669 1.00 43.28 180 LYS B CA 1
ATOM 3079 C C . LYS B 1 180 ? 75.891 32.789 11.405 1.00 44.31 180 LYS B C 1
ATOM 3080 O O . LYS B 1 180 ? 77.112 32.907 11.334 1.00 56.87 180 LYS B O 1
ATOM 3086 N N . ASP B 1 181 ? 75.149 33.609 12.123 1.00 31.01 181 ASP B N 1
ATOM 3087 C CA . ASP B 1 181 ? 75.823 34.658 12.845 1.00 41.32 181 ASP B CA 1
ATOM 3088 C C . ASP B 1 181 ? 76.067 34.246 14.304 1.00 50.47 181 ASP B C 1
ATOM 3089 O O . ASP B 1 181 ? 76.217 35.079 15.221 1.00 45.29 181 ASP B O 1
ATOM 3094 N N . LEU B 1 182 ? 76.099 32.924 14.474 1.00 33.38 182 LEU B N 1
ATOM 3095 C CA . LEU B 1 182 ? 76.368 32.248 15.729 1.00 40.09 182 LEU B CA 1
ATOM 3096 C C . LEU B 1 182 ? 77.602 32.817 16.448 1.00 47.57 182 LEU B C 1
ATOM 3097 O O . LEU B 1 182 ? 78.679 32.944 15.858 1.00 40.98 182 LEU B O 1
ATOM 3102 N N . GLN B 1 183 ? 77.484 33.144 17.739 1.00 27.34 183 GLN B N 1
ATOM 3103 C CA . GLN B 1 183 ? 78.639 33.617 18.452 1.00 20.69 183 GLN B CA 1
ATOM 3104 C C . GLN B 1 183 ? 79.271 32.383 19.130 1.00 35.68 183 GLN B C 1
ATOM 3105 O O . GLN B 1 183 ? 78.652 31.749 19.990 1.00 33.66 183 GLN B O 1
ATOM 3119 N N . LEU B 1 185 ? 82.292 30.562 21.393 1.00 22.82 185 LEU B N 1
ATOM 3120 C CA . LEU B 1 185 ? 83.354 30.772 22.358 1.00 21.64 185 LEU B CA 1
ATOM 3121 C C . LEU B 1 185 ? 83.972 29.420 22.585 1.00 24.28 185 LEU B C 1
ATOM 3122 O O . LEU B 1 185 ? 83.264 28.494 22.981 1.00 20.56 185 LEU B O 1
ATOM 3127 N N . VAL B 1 186 ? 85.267 29.343 22.336 1.00 18.62 186 VAL B N 1
ATOM 3128 C CA . VAL B 1 186 ? 86.010 28.124 22.478 1.00 14.00 186 VAL B CA 1
ATOM 3129 C C . VAL B 1 186 ? 87.115 28.274 23.481 1.00 25.45 186 VAL B C 1
ATOM 3130 O O . VAL B 1 186 ? 87.905 29.196 23.400 1.00 22.78 186 VAL B O 1
ATOM 3134 N N . PHE B 1 187 ? 87.165 27.352 24.447 1.00 18.53 187 PHE B N 1
ATOM 3135 C CA . PHE B 1 187 ? 88.185 27.371 25.477 1.00 16.31 187 PHE B CA 1
ATOM 3136 C C . PHE B 1 187 ? 88.974 26.064 25.433 1.00 30.13 187 PHE B C 1
ATOM 3137 O O . PHE B 1 187 ? 88.401 24.974 25.295 1.00 27.31 187 PHE B O 1
ATOM 3145 N N . SER B 1 188 ? 90.291 26.206 25.541 1.00 30.66 188 SER B N 1
ATOM 3146 C CA . SER B 1 188 ? 91.202 25.075 25.483 1.00 33.33 188 SER B CA 1
ATOM 3147 C C . SER B 1 188 ? 92.569 25.445 26.007 1.00 38.97 188 SER B C 1
ATOM 3148 O O . SER B 1 188 ? 93.021 26.580 25.908 1.00 37.70 188 SER B O 1
ATOM 3151 N N . ALA B 1 189 ? 93.240 24.453 26.556 1.00 36.76 189 ALA B N 1
ATOM 3152 C CA . ALA B 1 189 ? 94.558 24.709 27.072 1.00 33.96 189 ALA B CA 1
ATOM 3153 C C . ALA B 1 189 ? 95.529 24.782 25.922 1.00 31.02 189 ALA B C 1
ATOM 3154 O O . ALA B 1 189 ? 96.437 25.596 25.914 1.00 40.79 189 ALA B O 1
ATOM 3156 N N . THR B 1 190 ? 95.294 23.923 24.957 1.00 33.38 190 THR B N 1
ATOM 3157 C CA . THR B 1 190 ? 96.097 23.770 23.758 1.00 37.42 190 THR B CA 1
ATOM 3158 C C . THR B 1 190 ? 95.234 23.897 22.517 1.00 40.25 190 THR B C 1
ATOM 3159 O O . THR B 1 190 ? 94.059 23.521 22.511 1.00 39.15 190 THR B O 1
ATOM 3163 N N . ILE B 1 191 ? 95.844 24.401 21.454 1.00 34.90 191 ILE B N 1
ATOM 3164 C CA . ILE B 1 191 ? 95.177 24.555 20.174 1.00 30.68 191 ILE B CA 1
ATOM 3165 C C . ILE B 1 191 ? 95.763 23.608 19.142 1.00 40.47 191 ILE B C 1
ATOM 3166 O O . ILE B 1 191 ? 96.582 23.960 18.302 1.00 44.19 191 ILE B O 1
ATOM 3171 N N . PRO B 1 192 ? 95.328 22.366 19.234 1.00 41.10 192 PRO B N 1
ATOM 3172 C CA . PRO B 1 192 ? 95.788 21.333 18.335 1.00 44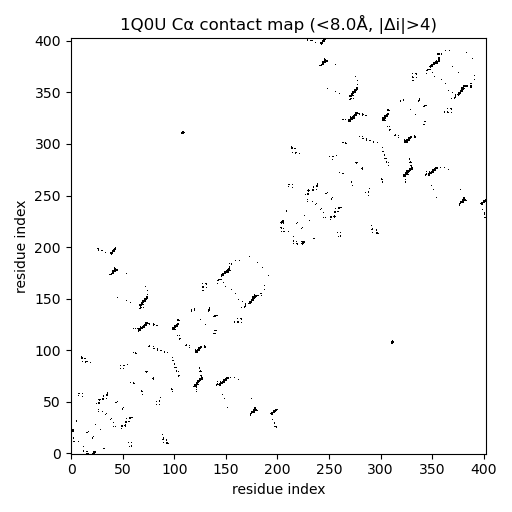.58 192 PRO B CA 1
ATOM 3173 C C . PRO B 1 192 ? 95.486 21.613 16.874 1.00 56.86 192 PRO B C 1
ATOM 3174 O O . PRO B 1 192 ? 94.460 22.208 16.508 1.00 52.96 192 PRO B O 1
ATOM 3178 N N . GLU B 1 193 ? 96.423 21.138 16.057 1.00 53.57 193 GLU B N 1
ATOM 3179 C CA . GLU B 1 193 ? 96.362 21.263 14.611 1.00 46.77 193 GLU B CA 1
ATOM 3180 C C . GLU B 1 193 ? 95.008 20.860 14.090 1.00 36.95 193 GLU B C 1
ATOM 3181 O O . GLU B 1 193 ? 94.373 21.563 13.303 1.00 30.40 193 GLU B O 1
ATOM 3187 N N . LYS B 1 194 ? 94.579 19.687 14.535 1.00 31.70 194 LYS B N 1
ATOM 3188 C CA . LYS B 1 194 ? 93.309 19.175 14.076 1.00 36.44 194 LYS B CA 1
ATOM 3189 C C . LYS B 1 194 ? 92.109 20.020 14.476 1.00 42.09 194 LYS B C 1
ATOM 3190 O O . LYS B 1 194 ? 91.005 19.907 13.934 1.00 45.82 194 LYS B O 1
ATOM 3196 N N . LEU B 1 195 ? 92.305 20.898 15.431 1.00 37.24 195 LEU B N 1
ATOM 3197 C CA . LEU B 1 195 ? 91.167 21.705 15.823 1.00 36.82 195 LEU B CA 1
ATOM 3198 C C . LEU B 1 195 ? 90.977 22.913 14.923 1.00 31.41 195 LEU B C 1
ATOM 3199 O O . LEU B 1 195 ? 89.866 23.414 14.742 1.00 31.10 195 LEU B O 1
ATOM 3204 N N . LYS B 1 196 ? 92.089 23.404 14.392 1.00 28.88 196 LYS B N 1
ATOM 3205 C CA . LYS B 1 196 ? 92.085 24.595 13.561 1.00 26.45 196 LYS B CA 1
ATOM 3206 C C . LYS B 1 196 ? 90.976 24.713 12.532 1.00 28.60 196 LYS B C 1
ATOM 3207 O O . LYS B 1 196 ? 90.349 25.753 12.371 1.00 29.28 196 LYS B O 1
ATOM 3213 N N . PRO B 1 197 ? 90.752 23.635 11.807 1.00 35.72 197 PRO B N 1
ATOM 3214 C CA . PRO B 1 197 ? 89.744 23.615 10.774 1.00 31.71 197 PRO B CA 1
ATOM 3215 C C . PRO B 1 197 ? 88.343 23.866 11.290 1.00 46.30 197 PRO B C 1
ATOM 3216 O O . PRO B 1 197 ? 87.563 24.592 10.676 1.00 47.14 197 PRO B O 1
ATOM 3220 N N . PHE B 1 198 ? 88.018 23.231 12.412 1.00 37.46 198 PHE B N 1
ATOM 3221 C CA . PHE B 1 198 ? 86.715 23.399 12.988 1.00 25.91 198 PHE B CA 1
ATOM 3222 C C . PHE B 1 198 ? 86.585 24.861 13.356 1.00 28.37 198 PHE B C 1
ATOM 3223 O O . PHE B 1 198 ? 85.575 25.476 13.052 1.00 28.07 198 PHE B O 1
ATOM 3231 N N . LEU B 1 199 ? 87.630 25.425 13.987 1.00 21.31 199 LEU B N 1
ATOM 3232 C CA . LEU B 1 199 ? 87.626 26.822 14.395 1.00 19.08 199 LEU B CA 1
ATOM 3233 C C . LEU B 1 199 ? 87.398 27.754 13.219 1.00 31.53 199 LEU B C 1
ATOM 3234 O O . LEU B 1 199 ? 86.519 28.616 13.218 1.00 31.40 199 LEU B O 1
ATOM 3239 N N . LYS B 1 200 ? 88.231 27.585 12.205 1.00 31.76 200 LYS B N 1
ATOM 3240 C CA . LYS B 1 200 ? 88.170 28.417 11.022 1.00 29.17 200 LYS B CA 1
ATOM 3241 C C . LYS B 1 200 ? 86.821 28.379 10.331 1.00 29.71 200 LYS B C 1
ATOM 3242 O O . LYS B 1 200 ? 86.391 29.357 9.702 1.00 32.99 200 LYS B O 1
ATOM 3248 N N . LYS B 1 201 ? 86.174 27.219 10.416 1.00 24.48 201 LYS B N 1
ATOM 3249 C CA . LYS B 1 201 ? 84.915 27.054 9.755 1.00 29.30 201 LYS B CA 1
ATOM 3250 C C . LYS B 1 201 ? 83.778 27.869 10.336 1.00 40.16 201 LYS B C 1
ATOM 3251 O O . LYS B 1 201 ? 82.849 28.313 9.622 1.00 26.22 201 LYS B O 1
ATOM 3257 N N . TYR B 1 202 ? 83.861 28.051 11.649 1.00 30.88 202 TYR B N 1
ATOM 3258 C CA . TYR B 1 202 ? 82.806 28.769 12.302 1.00 28.74 202 TYR B CA 1
ATOM 3259 C C . TYR B 1 202 ? 83.084 30.232 12.571 1.00 39.94 202 TYR B C 1
ATOM 3260 O O . TYR B 1 202 ? 82.156 31.011 12.730 1.00 51.36 202 TYR B O 1
ATOM 3277 N N . GLU B 1 204 ? 84.853 33.779 11.471 1.00 42.83 204 GLU B N 1
ATOM 3278 C CA . GLU B 1 204 ? 85.511 34.562 10.464 1.00 47.04 204 GLU B CA 1
ATOM 3279 C C . GLU B 1 204 ? 86.651 35.390 10.983 1.00 42.91 204 GLU B C 1
ATOM 3280 O O . GLU B 1 204 ? 87.747 35.381 10.446 1.00 50.91 204 GLU B O 1
ATOM 3286 N N . ASN B 1 205 ? 86.374 36.113 12.029 1.00 34.44 205 ASN B N 1
ATOM 3287 C CA . ASN B 1 205 ? 87.346 37.002 12.598 1.00 34.95 205 ASN B CA 1
ATOM 3288 C C . ASN B 1 205 ? 87.342 36.919 14.111 1.00 33.53 205 ASN B C 1
ATOM 3289 O O . ASN B 1 205 ? 86.915 37.813 14.833 1.00 34.73 205 ASN B O 1
ATOM 3294 N N . PRO B 1 206 ? 87.847 35.796 14.570 1.00 38.72 206 PRO B N 1
ATOM 3295 C CA . PRO B 1 206 ? 87.894 35.428 15.975 1.00 34.95 206 PRO B CA 1
ATOM 3296 C C . PRO B 1 206 ? 88.834 36.203 16.860 1.00 36.65 206 PRO B C 1
ATOM 3297 O O . PRO B 1 206 ? 89.943 36.515 16.472 1.00 38.09 206 PRO B O 1
ATOM 3301 N N . THR B 1 207 ? 88.412 36.461 18.079 1.00 21.47 207 THR B N 1
ATOM 3302 C CA . THR B 1 207 ? 89.294 37.122 18.988 1.00 25.50 207 THR B CA 1
ATOM 3303 C C . THR B 1 207 ? 90.084 36.043 19.667 1.00 35.39 207 THR B C 1
ATOM 3304 O O . THR B 1 207 ? 89.559 35.017 20.093 1.00 36.97 207 THR B O 1
ATOM 3308 N N . PHE B 1 208 ? 91.367 36.255 19.740 1.00 37.94 208 PHE B N 1
ATOM 3309 C CA . PHE B 1 208 ? 92.212 35.275 20.353 1.00 28.48 208 PHE B CA 1
ATOM 3310 C C . PHE B 1 208 ? 92.756 35.803 21.654 1.00 26.83 208 PHE B C 1
ATOM 3311 O O . PHE B 1 208 ? 93.165 36.954 21.768 1.00 28.63 208 PHE B O 1
ATOM 3319 N N . VAL B 1 209 ? 92.754 34.934 22.658 1.00 21.95 209 VAL B N 1
ATOM 3320 C CA . VAL B 1 209 ? 93.215 35.279 23.972 1.00 22.21 209 VAL B CA 1
ATOM 3321 C C . VAL B 1 209 ? 94.077 34.169 24.519 1.00 19.97 209 VAL B C 1
ATOM 3322 O O . VAL B 1 209 ? 93.738 32.971 24.498 1.00 22.09 209 VAL B O 1
ATOM 3326 N N . HIS B 1 210 ? 95.194 34.601 25.018 1.00 20.24 210 HIS B N 1
ATOM 3327 C CA . HIS B 1 210 ? 96.123 33.675 25.565 1.00 27.06 210 HIS B CA 1
ATOM 3328 C C . HIS B 1 210 ? 96.556 34.092 26.943 1.00 31.35 210 HIS B C 1
ATOM 3329 O O . HIS B 1 210 ? 96.750 35.261 27.201 1.00 38.00 210 HIS B O 1
ATOM 3336 N N . VAL B 1 211 ? 96.733 33.146 27.832 1.00 23.59 211 VAL B N 1
ATOM 3337 C CA . VAL B 1 211 ? 97.142 33.489 29.182 1.00 32.91 211 VAL B CA 1
ATOM 3338 C C . VAL B 1 211 ? 98.611 33.190 29.549 1.00 37.59 211 VAL B C 1
ATOM 3339 O O . VAL B 1 211 ? 99.100 32.055 29.404 1.00 67.03 211 VAL B O 1
#

Organism: Geobacillus stearothermophilus (NCBI:txid1422)

Nearest PDB structures (foldseek):
  1q0u-assembly1_A  TM=1.005E+00  e=2.745E-39  Geobacillus stearothermophilus
  7pli-assembly1_B  TM=8.957E-01  e=2.029E-15  Escherichia coli K-12
  8v85-assembly1_3  TM=8.567E-01  e=1.211E-15  Saccharomyces cerevisiae BY4741
  8enk-assembly1_A  TM=8.883E-01  e=1.158E-14  Homo sapiens
  7pmq-assembly1_D  TM=8.780E-01  e=8.388E-15  Escherichia coli

B-factor: mean 31.54, std 18.82, range [1.0, 230.62]

Solvent-accessible surface area: 20650 Å² total

CATH classification: 3.40.50.300

Radius of gyrati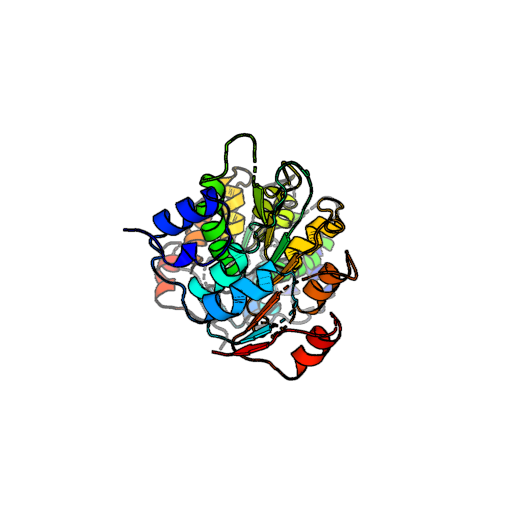on: 31.48 Å; Cα contacts (8 Å, |Δi|>4): 691; chains: 2; bounding box: 41×93×43 Å

Secondary structure (DSSP, 8-state):
--GGGS---HHHHHHHHHTT--S--HHHHHHHHHHHHT---EE--SSHHHHHHHHTT-----TTS-S--EEEE-SSHHHHHHHHHHHHHHHTTS-TT---EEEE---SHHHHTT---SS--SEEEE-HHHHHHHHHTT---GGG--EEEE-S-------HHHHHHHHH--TT---BEES---GGGHHHHHH------EE--/---GGGGS---HHHHHHHHHTT--S--HHHHHHHHHHHTT---EE---SHHHHHHHHTT-----TTS-S--EEEE-SSHHHHHHHHHHHHHHHTTS-TT---EEEE---SHHHHHH---SS--SEEEE-HHHHHHHHHTTS---TT--EEEE-SS------HHHHHHHHH--TT---BEES---GGGHHHHHH------EE-

InterPro domains:
  IPR011545 DEAD/DEAH-box helicase domain [PF00270] (28-196)
  IPR014001 Helicase superfamily 1/2, ATP-binding domain [PS51192] (35-209)
  IPR014001 Helicase superfamily 1/2, ATP-binding domain [SM00487] (23-219)
  IPR014014 RNA helicase, DEAD-box type, Q motif [PS51195] (4-32)
  IPR027417 P-loop containing nucleoside triphosphate hydrolase [G3DSA:3.40.50.300] (2-219)
  IPR027417 P-loop containing nucleoside triphosphate hydrolase [SSF52540] (4-210)
  IPR044742 RhlB-like, DEAD/DEAH-box helicase domain [cd00268] (15-210)
  IPR050547 DEAD box ATP-dependent RNA helicases [PTHR47963] (3-212)

Foldseek 3Di:
DPCVVAVADPLQVVLCVVVVHDDQDPLLVPQQVCVLVQFAEEADDDDVSNLCSNLSSCSPQFQVDQAAAEEEADAALVSQVVSVVSNVSSVVSDDPVGFFEDEFEADDVVRNVVDADPTRGNYYTYHLVRVVVCVVVVNHQCLNYQEYEYEQVVVVCPCPVSVLVSVVRPLNHHYYYHNDQDPVRVVSVVVSDPGDYHYDD/DAAQVVVDPAPVLQRVLCVVVVHHYQDPLLVVQQVCVLVQFAEEAADDDVSNLCSNLRSLSPFFFVPFAAAEEEADAALVVLVVSVVSNVSRVVSDDPVGFFEDEFEADDPVSNVPDAPPGHGNYYTYHLVRVLVCVVVVRHQCLNYQEYEAEQVVVVCPCLVSVVVSLVSDLSRHYYYHNDDDPVCVVSVVVSPDHDYHYD